Protein AF-0000000082425489 (afdb_homodimer)

Solvent-accessible surface area (backbone atoms only — not comparable to full-atom values): 36656 Å² total; per-residue (Å²): 129,83,80,70,66,15,75,52,39,74,52,53,69,74,60,59,60,49,56,55,53,54,39,58,85,80,29,45,36,15,38,43,90,47,70,40,74,85,44,40,59,73,63,54,44,58,45,41,43,49,44,40,71,75,35,41,77,58,27,38,25,73,45,46,31,36,38,52,66,67,35,30,43,46,49,26,64,72,71,72,52,80,47,47,71,7,30,30,40,25,42,18,41,45,32,44,48,39,45,49,22,52,37,47,30,21,71,83,32,28,34,34,32,46,28,59,23,53,48,54,57,49,34,32,41,58,70,29,26,63,38,78,43,71,25,52,50,53,96,90,38,69,39,59,68,56,45,49,56,48,33,73,78,51,33,52,37,35,46,42,41,49,40,50,19,49,47,51,23,46,63,52,48,60,68,56,52,51,52,51,49,49,51,26,64,75,53,64,28,34,37,37,40,42,44,61,34,51,77,29,39,79,56,91,71,61,80,56,62,41,76,75,50,42,74,45,18,38,30,33,26,45,37,36,73,47,53,31,37,6,48,28,39,12,32,35,40,37,42,51,68,52,24,51,52,44,21,52,53,32,45,49,32,41,35,33,43,40,25,44,43,45,51,35,52,28,52,44,50,73,70,56,45,52,63,61,24,29,52,52,36,28,54,54,35,43,52,18,47,50,36,30,49,53,47,36,60,73,69,66,56,52,61,42,82,57,55,36,46,49,35,36,22,31,48,70,81,42,57,26,69,64,40,45,57,49,15,46,76,72,30,27,42,55,32,48,24,24,63,25,26,92,85,45,44,52,47,30,22,32,31,38,21,36,34,62,40,50,49,66,48,23,34,49,40,46,50,45,42,51,52,29,49,52,60,65,77,96,127,83,79,69,68,16,74,53,40,73,53,52,70,72,59,58,60,48,56,55,53,56,39,60,82,78,29,46,36,15,38,42,90,46,70,41,72,85,42,41,58,72,64,54,47,59,46,41,42,50,43,40,73,74,34,41,77,59,27,38,25,74,46,48,31,36,38,52,66,67,35,29,44,46,49,25,64,71,71,70,51,79,47,48,71,6,31,30,40,24,41,19,41,45,30,45,47,40,47,50,21,53,38,47,29,21,72,82,30,29,34,35,32,45,28,58,23,52,49,56,56,49,35,33,40,59,70,30,28,61,39,78,42,71,26,52,48,54,96,90,38,70,39,60,68,56,45,50,56,48,35,74,78,51,34,51,36,35,46,41,38,49,57,44,19,49,48,53,25,47,62,53,48,59,68,56,52,52,52,51,50,50,50,27,64,74,54,64,29,36,36,36,40,42,48,61,35,48,76,27,39,77,56,90,70,60,79,56,60,40,77,74,49,42,75,44,20,38,33,32,26,42,36,37,71,48,53,30,38,6,48,28,39,12,33,34,39,34,41,50,69,53,24,52,53,44,21,52,52,31,45,48,32,40,36,35,42,40,26,46,45,45,52,36,51,27,51,44,51,72,70,57,44,53,62,60,23,30,52,51,37,29,53,54,37,44,52,19,48,51,38,29,49,53,48,36,60,75,68,66,56,53,60,43,82,57,54,36,46,49,36,37,21,30,48,70,81,42,58,25,70,63,41,45,58,48,14,45,76,72,31,26,42,56,32,48,25,24,62,25,27,91,85,45,43,50,46,31,21,31,30,37,21,36,35,62,39,50,50,67,48,23,33,48,41,46,51,44,42,52,51,29,50,53,63,68,76,103

pLDDT: mean 95.5, std 5.57, range [56.03, 98.94]

Radius of gyration: 26.3 Å; Cα contacts (8 Å, |Δi|>4): 1692; chains: 2; bounding box: 51×86×61 Å

Nearest PDB structures (foldseek):
  2gb3-assembly3_E  TM=8.744E-01  e=1.149E-24  Thermotoga maritima
  8fft-assembly2_C  TM=8.714E-01  e=7.398E-23  Dolichospermum flos-aquae
  3p6k-assembly1_B  TM=8.524E-01  e=1.977E-20  Streptococcus suis 89/1591
  4r5z-assembly2_C  TM=8.030E-01  e=2.192E-17  Mycobacterium tuberculosis H37Rv
  7v5i-assembly1_B  TM=6.746E-01  e=8.037E-15  Vibrio proteolyticus NBRC 13287

InterPro domains:
  IPR004839 Aminotransferase, class I/classII, large domain [PF00155] (40-366)
  IPR015421 Pyridoxal phosphate-dependent transferase, major domain [G3DSA:3.40.640.10] (61-273)
  IPR015422 Pyridoxal phosphate-dependent transferase, small domain [G3DSA:3.90.1150.10] (24-373)
  IPR015424 Pyridoxal phosphate-dependent transferase [SSF53383] (21-375)
  IPR050859 Class-I pyridoxal-phosphate-dependent aminotransferase-like [PTHR42790] (25-375)

Sequence (756 aa):
MRVKLSERYAHFDTKVPDILSWARGGVINMAGGIPDPSTILPEIVDIAMEVVKQRGASAFQYGDSQGLPELREEIVRLKGFGDPSGVVVTVGSQEGLDLIGKTFLGSHDAVAVEDPTYFVALPAFKTYASRVVPIPLTEEGLDLDGLEAAARVGLRLLYLMPSLQNPTGRVMSLEERKAVLELAERYDFQVVEDDPYSPLAVSELPPSMARLGGDRVIHLSTFSKTIAPGLRIGFIITTNEAASALANVKSATTISTPPITQLIAAEFLRRGLMVKSVERARRLYWEKLAAASEALKASGVSFQEPVGGFFIWLNAGVDTEELLRAALRLGVAFMPGRFFSVSGGFTTWLRMSVSQTTVGEARRGVKLLIEAIESIKKMRVKLSERYAHFDTKVPDILSWARGGVINMAGGIPDPSTILPEIVDIAMEVVKQRGASAFQYGDSQGLPELREEIVRLKGFGDPSGVVVTVGSQEGLDLIGKTFLGSHDAVAVEDPTYFVALPAFKTYASRVVPIPLTEEGLDLDGLEAAARVGLRLLYLMPSLQNPTGRVMSLEERKAVLELAERYDFQVVEDDPYSPLAVSELPPSMARLGGDRVIHLSTFSKTIAPGLRIGFIITTNEAASALANVKSATTISTPPITQLIAAEFLRRGLMVKSVERARRLYWEKLAAASEALKASGVSFQEPVGGFFIWLNAGVDTEELLRAALRLGVAFMPGRFFSVSGGFTTWLRMSVSQTTVGEARRGVKLLIEAIESIKK

Foldseek 3Di:
DDDDDDPLCVQPDPVLVVLQVLLPDQFPEFADQAFAPVLADPCLVVLLVCCCVPPVVPLQDFDALQADLLLLVLVCVVLVDFDSLQKRKDLALLVVLLLCLVQFAAAAAEEEEEVLADLSSRSSNVNHYVYYHYFYQDPVGTNLVSVLVVLVVPHAEYEDAQALTPPAGDHHDPVRLVSVLVSCVVSVHAYEHEYAWNLLFQDDHPRDSCVVNPQRYWYKYACCHQHNVVLSIIMIGHDSVSSVSSSVSSCVPVNHRRNSSSSSSSVCSVVVCRVVSSVSSNVQQVLLLVLLVVLCVVLVWAWRRHRGRWKIKTFLVDFVVQLQVLLVVLRYGWAASLSSGSRRPNRRMTMTTRSHPHSVSSNVSSVSSSVSSVVVVD/DDDDDDPLCVQPDPVLVVLQVLLPDQFAEFADQAFAPVLADPCLVVLLVCCCVPPVVPLQDFDALQADLLLLVLVCVVLVDFDSLQKRKDLALLVVLLLCLVQFAAAAAEEEEEVLADLSSRSSNVNHHNYYHYFYQDPVGTNLVSVLVVLVVPHAEYEDAQQQTPPAGDHHDPVRLVSVLVSCVVSVHAYEHEYAWNLLFQDDHPRDSCVVNPQRYWYKYACCHQHNVVLSIIMIGHDSVSSVSSSVSSCVPVNHRRNSSSSSSSVCSVVVCRVVSSVSSNVQQVLLLVLLVVLCVVLVWAWRRHRTRWKIKTFLVDFVVQLQVLLVVLRYHWAASLSSGSRRPNRRMTMTTRSHPHSVSSNVSSVSSSVSSVVVVD

Secondary structure (DSSP, 8-state):
------GGGGGS-SHHHHHHHHT-SS-EE-S--PPPGGGS-THHHHHHHHHHHH-HHHHTS---TT--HHHHHHHHHHHT-S-GGGEEEEEHHHHHHHHHHHHH--TT-EEEEEES--TTHHHHHHTT-SEEEEEEEETTEE-HHHHHHHHHH--SEEEE--BS-TTT--B--HHHHHHHHHHHHHHT-EEEEE-SSGGGBSS--PPPHHHHHGGGEEEEEESTTTT-GGG-EEEEE--HHHHHHHHHHHHTTTS---HHHHHHHHHHHHTTHHHHHHHHHHHHHHHHHHHHHHHHHHHT-EEPPPSBSSEEEEE-SS-HHHHHHHHHHHTEE-EEGGGGSSSS--TTEEEEE-TTS-HHHHHHHHHHHHHHHHHHH-/------GGGGGS-SHHHHHHHHT-SS-EE-S--PPPGGGS-THHHHHHHHHHHHHHHHHTS---TT--HHHHHHHHHHHT-S-GGGEEEEEHHHHHHHHHHHHH--TT-EEEEEES--TTHHHHHHTT-SEEEEEEEETTEE-HHHHHHHHHH--SEEEE-TBS-TTT--B--HHHHHHHHHHHHHHT-EEEEE-SSGGGBSSPPPPPHHHHHGGGEEEEEESTTTT-GGG-EEEEE--HHHHHHHHHHHHTTTS---HHHHHHHHHHHHTTHHHHHHHHHHHHHHHHHHHHHHHHHHHT-EEPPP-BSSEEEEE-SS-HHHHHHHHHHHTEE-EEGGGGSSSS--TTEEEEE-TTS-HHHHHHHHHHHHHHHHHHH-

Structure (mmCIF, N/CA/C/O backbone):
data_AF-0000000082425489-model_v1
#
loop_
_entity.id
_entity.type
_entity.pdbx_description
1 polymer Aminotransferase
#
loop_
_atom_site.group_PDB
_atom_site.id
_atom_site.type_symbol
_atom_site.label_atom_id
_atom_site.label_alt_id
_atom_site.label_comp_id
_atom_site.label_asym_id
_atom_site.label_entity_id
_atom_site.label_seq_id
_atom_site.pdbx_PDB_ins_code
_atom_site.Cartn_x
_atom_site.Cartn_y
_atom_site.Cartn_z
_atom_site.occupancy
_atom_site.B_iso_or_equiv
_atom_site.auth_seq_id
_atom_site.auth_comp_id
_atom_site.auth_asym_id
_atom_site.auth_atom_id
_atom_site.pdbx_PDB_model_num
ATOM 1 N N . MET A 1 1 ? 20.203 1.957 -20.297 1 72.69 1 MET A N 1
ATOM 2 C CA . MET A 1 1 ? 18.906 2.418 -20.781 1 72.69 1 MET A CA 1
ATOM 3 C C . MET A 1 1 ? 18.328 3.488 -19.859 1 72.69 1 MET A C 1
ATOM 5 O O . MET A 1 1 ? 18.453 3.393 -18.641 1 72.69 1 MET A O 1
ATOM 9 N N . ARG A 1 2 ? 17.906 4.574 -20.531 1 80.19 2 ARG A N 1
ATOM 10 C CA . ARG A 1 2 ? 17.266 5.633 -19.766 1 80.19 2 ARG A CA 1
ATOM 11 C C . ARG A 1 2 ? 15.875 5.203 -19.297 1 80.19 2 ARG A C 1
ATOM 13 O O . ARG A 1 2 ? 15.133 4.562 -20.047 1 80.19 2 ARG A O 1
ATOM 20 N N . VAL A 1 3 ? 15.578 5.453 -18.062 1 88.38 3 VAL A N 1
ATOM 21 C CA . VAL A 1 3 ? 14.289 5.09 -17.484 1 88.38 3 VAL A CA 1
ATOM 22 C C . VAL A 1 3 ? 13.188 5.93 -18.125 1 88.38 3 VAL A C 1
ATOM 24 O O . VAL A 1 3 ? 13.305 7.152 -18.234 1 88.38 3 VAL A O 1
ATOM 27 N N . LYS A 1 4 ? 12.25 5.297 -18.703 1 90.94 4 LYS A N 1
ATOM 28 C CA . LYS A 1 4 ? 11.078 5.984 -19.25 1 90.94 4 LYS A CA 1
ATOM 29 C C . LYS A 1 4 ? 9.938 6.012 -18.234 1 90.94 4 LYS A C 1
ATOM 31 O O . LYS A 1 4 ? 9.281 5 -18.016 1 90.94 4 LYS A O 1
ATOM 36 N N . LEU A 1 5 ? 9.703 7.164 -17.625 1 95.31 5 LEU A N 1
ATOM 37 C CA . LEU A 1 5 ? 8.648 7.332 -16.625 1 95.31 5 LEU A CA 1
ATOM 38 C C . LEU A 1 5 ? 7.324 7.707 -17.297 1 95.31 5 LEU A C 1
ATOM 40 O O . LEU A 1 5 ? 7.316 8.258 -18.406 1 95.31 5 LEU A O 1
ATOM 44 N N . SER A 1 6 ? 6.234 7.395 -16.703 1 94 6 SER A N 1
ATOM 45 C CA . SER A 1 6 ? 4.914 7.73 -17.234 1 94 6 SER A CA 1
ATOM 46 C C . SER A 1 6 ? 4.637 9.227 -17.125 1 94 6 SER A C 1
ATOM 48 O O . SER A 1 6 ? 5.297 9.93 -16.359 1 94 6 SER A O 1
ATOM 50 N N . GLU A 1 7 ? 3.627 9.711 -17.875 1 91.81 7 GLU A N 1
ATOM 51 C CA . GLU A 1 7 ? 3.186 11.102 -17.766 1 91.81 7 GLU A CA 1
ATOM 52 C C . GLU A 1 7 ? 2.617 11.383 -16.375 1 91.81 7 GLU A C 1
ATOM 54 O O . GLU A 1 7 ? 2.691 12.508 -15.883 1 91.81 7 GLU A O 1
ATOM 59 N N . ARG A 1 8 ? 2.123 10.352 -15.664 1 92.31 8 ARG A N 1
ATOM 60 C CA . ARG A 1 8 ? 1.549 10.492 -14.328 1 92.31 8 ARG A CA 1
ATOM 61 C C . ARG A 1 8 ? 2.623 10.836 -13.297 1 92.31 8 ARG A C 1
ATOM 63 O O . ARG A 1 8 ? 2.326 11.406 -12.25 1 92.31 8 ARG A O 1
ATOM 70 N N . TYR A 1 9 ? 3.879 10.438 -13.633 1 93.81 9 TYR A N 1
ATOM 71 C CA . TYR A 1 9 ? 4.969 10.672 -12.688 1 93.81 9 TYR A CA 1
ATOM 72 C C . TYR A 1 9 ? 5.129 12.164 -12.406 1 93.81 9 TYR A C 1
ATOM 74 O O . TYR A 1 9 ? 5.598 12.547 -11.328 1 93.81 9 TYR A O 1
ATOM 82 N N . ALA A 1 10 ? 4.656 13 -13.328 1 91.19 10 ALA A N 1
ATOM 83 C CA . ALA A 1 10 ? 4.762 14.453 -13.164 1 91.19 10 ALA A CA 1
ATOM 84 C C . ALA A 1 10 ? 3.928 14.93 -11.984 1 91.19 10 ALA A C 1
ATOM 86 O O . ALA A 1 10 ? 4.145 16.031 -11.477 1 91.19 10 ALA A O 1
ATOM 87 N N . HIS A 1 11 ? 2.928 14.109 -11.555 1 91.06 11 HIS A N 1
ATOM 88 C CA . HIS A 1 11 ? 2.1 14.477 -10.406 1 91.06 11 HIS A CA 1
ATOM 89 C C . HIS A 1 11 ? 2.859 14.289 -9.102 1 91.06 11 HIS A C 1
ATOM 91 O O . HIS A 1 11 ? 2.418 14.758 -8.047 1 91.06 11 HIS A O 1
ATOM 97 N N . PHE A 1 12 ? 3.938 13.547 -9.109 1 91.81 12 PHE A N 1
ATOM 98 C CA . PHE A 1 12 ? 4.727 13.25 -7.918 1 91.81 12 PHE A CA 1
ATOM 99 C C . PHE A 1 12 ? 5.934 14.172 -7.824 1 91.81 12 PHE A C 1
ATOM 101 O O . PHE A 1 12 ? 6.867 14.062 -8.617 1 91.81 12 PHE A O 1
ATOM 108 N N . ASP A 1 13 ? 5.934 14.984 -6.797 1 87.94 13 ASP A N 1
ATOM 109 C CA . ASP A 1 13 ? 6.992 15.977 -6.629 1 87.94 13 ASP A CA 1
ATOM 110 C C . ASP A 1 13 ? 8.297 15.312 -6.191 1 87.94 13 ASP A C 1
ATOM 112 O O . ASP A 1 13 ? 8.297 14.461 -5.297 1 87.94 13 ASP A O 1
ATOM 116 N N . THR A 1 14 ? 9.352 15.734 -6.781 1 85.31 14 THR A N 1
ATOM 117 C CA . THR A 1 14 ? 10.648 15.156 -6.449 1 85.31 14 THR A CA 1
ATOM 118 C C . THR A 1 14 ? 11.375 16.016 -5.422 1 85.31 14 THR A C 1
ATOM 120 O O . THR A 1 14 ? 12.312 15.562 -4.77 1 85.31 14 THR A O 1
ATOM 123 N N . LYS A 1 15 ? 10.953 17.234 -5.203 1 84.44 15 LYS A N 1
ATOM 124 C CA . LYS A 1 15 ? 11.625 18.172 -4.309 1 84.44 15 LYS A CA 1
ATOM 125 C C . LYS A 1 15 ? 11.172 17.984 -2.863 1 84.44 15 LYS A C 1
ATOM 127 O O . LYS A 1 15 ? 11.961 18.156 -1.931 1 84.44 15 LYS A O 1
ATOM 132 N N . VAL A 1 16 ? 9.938 17.531 -2.678 1 81.12 16 VAL A N 1
ATOM 133 C CA . VAL A 1 16 ? 9.359 17.406 -1.345 1 81.12 16 VAL A CA 1
ATOM 134 C C . VAL A 1 16 ? 10.141 16.359 -0.543 1 81.12 16 VAL A C 1
ATOM 136 O O . VAL A 1 16 ? 10.625 16.641 0.554 1 81.12 16 VAL A O 1
ATOM 139 N N . PRO A 1 17 ? 10.367 15.203 -1.153 1 75.94 17 PRO A N 1
ATOM 140 C CA . PRO A 1 17 ? 11.156 14.227 -0.397 1 75.94 17 PRO A CA 1
ATOM 141 C C . PRO A 1 17 ? 12.57 14.727 -0.102 1 75.94 17 PRO A C 1
ATOM 143 O O . PRO A 1 17 ? 13.133 14.414 0.951 1 75.94 17 PRO A O 1
ATOM 146 N N . ASP A 1 18 ? 13.086 15.492 -0.954 1 79.25 18 ASP A N 1
ATOM 147 C CA . ASP A 1 18 ? 14.414 16.047 -0.747 1 79.25 18 ASP A CA 1
ATOM 148 C C . ASP A 1 18 ? 14.43 17 0.45 1 79.25 18 ASP A C 1
ATOM 150 O O . ASP A 1 18 ? 15.312 16.906 1.31 1 79.25 18 ASP A O 1
ATOM 154 N N . ILE A 1 19 ? 13.461 17.797 0.494 1 79.38 19 ILE A N 1
ATOM 155 C CA . ILE A 1 19 ? 13.359 18.766 1.582 1 79.38 19 ILE A CA 1
ATOM 156 C C . ILE A 1 19 ? 13.188 18.031 2.91 1 79.38 19 ILE A C 1
ATOM 158 O O . ILE A 1 19 ? 13.828 18.375 3.904 1 79.38 19 ILE A O 1
ATOM 162 N N . LEU A 1 20 ? 12.484 16.969 2.82 1 76.81 20 LEU A N 1
ATOM 163 C CA . LEU A 1 20 ? 12.195 16.203 4.027 1 76.81 20 LEU A CA 1
ATOM 164 C C . LEU A 1 20 ? 13.422 15.422 4.488 1 76.81 20 LEU A C 1
ATOM 166 O O . LEU A 1 20 ? 13.57 15.148 5.68 1 76.81 20 LEU A O 1
ATOM 170 N N . SER A 1 21 ? 14.344 15.133 3.52 1 69.62 21 SER A N 1
ATOM 171 C CA . SER A 1 21 ? 15.555 14.375 3.832 1 69.62 21 SER A CA 1
ATOM 172 C C . SER A 1 21 ? 16.672 15.289 4.32 1 69.62 21 SER A C 1
ATOM 174 O O . SER A 1 21 ? 17.562 14.859 5.051 1 69.62 21 SER A O 1
ATOM 176 N N . TRP A 1 22 ? 16.828 16.469 3.818 1 59.44 22 TRP A N 1
ATOM 177 C CA . TRP A 1 22 ? 17.859 17.438 4.195 1 59.44 22 TRP A CA 1
ATOM 178 C C . TRP A 1 22 ? 17.828 17.719 5.691 1 59.44 22 TRP A C 1
ATOM 180 O O . TRP A 1 22 ? 18.844 18.094 6.289 1 59.44 22 TRP A O 1
ATOM 190 N N . ALA A 1 23 ? 16.672 17.562 6.16 1 59.59 23 ALA A N 1
ATOM 191 C CA . ALA A 1 23 ? 16.531 17.906 7.57 1 59.59 23 ALA A CA 1
ATOM 192 C C . ALA A 1 23 ? 17.328 16.953 8.453 1 59.59 23 ALA A C 1
ATOM 194 O O . ALA A 1 23 ? 17.25 17 9.68 1 59.59 23 ALA A O 1
ATOM 195 N N . ARG A 1 24 ? 18.375 16.281 7.574 1 56.22 24 ARG A N 1
ATOM 196 C CA . ARG A 1 24 ? 19.328 15.398 8.234 1 56.22 24 ARG A CA 1
ATOM 197 C C . ARG A 1 24 ? 20.719 16.031 8.289 1 56.22 24 ARG A C 1
ATOM 199 O O . ARG A 1 24 ? 21.047 16.891 7.461 1 56.22 24 ARG A O 1
ATOM 206 N N . GLY A 1 25 ? 21.328 16.344 9.5 1 62.31 25 GLY A N 1
ATOM 207 C CA . GLY A 1 25 ? 22.719 16.781 9.555 1 62.31 25 GLY A CA 1
ATOM 208 C C . GLY A 1 25 ? 22.906 18.109 10.273 1 62.31 25 GLY A C 1
ATOM 209 O O . GLY A 1 25 ? 23.703 18.953 9.844 1 62.31 25 GLY A O 1
ATOM 210 N N . GLY A 1 26 ? 22.281 18.359 11.148 1 78.62 26 GLY A N 1
ATOM 211 C CA . GLY A 1 26 ? 22.453 19.547 11.961 1 78.62 26 GLY A CA 1
ATOM 212 C C . GLY A 1 26 ? 21.453 20.641 11.641 1 78.62 26 GLY A C 1
ATOM 213 O O . GLY A 1 26 ? 21.469 21.703 12.25 1 78.62 26 GLY A O 1
ATOM 214 N N . VAL A 1 27 ? 20.719 20.5 10.727 1 91.06 27 VAL A N 1
ATOM 215 C CA . VAL A 1 27 ? 19.656 21.422 10.344 1 91.06 27 VAL A CA 1
ATOM 216 C C . VAL A 1 27 ? 18.406 21.156 11.195 1 91.06 27 VAL A C 1
ATOM 218 O O . VAL A 1 27 ? 18.016 20 11.391 1 91.06 2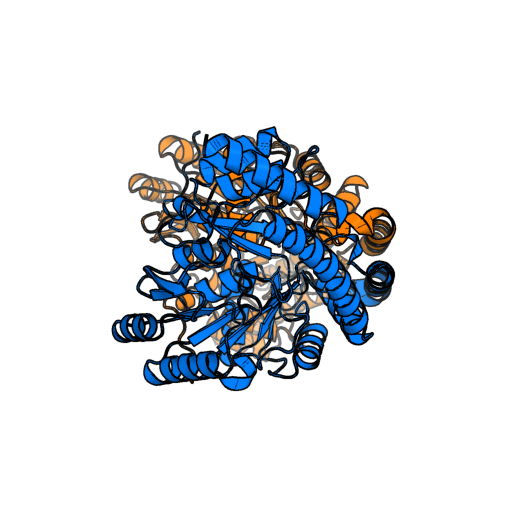7 VAL A O 1
ATOM 221 N N . ILE A 1 28 ? 17.906 22.25 11.797 1 94.94 28 ILE A N 1
ATOM 222 C CA . ILE A 1 28 ? 16.641 22.141 12.5 1 94.94 28 ILE A CA 1
ATOM 223 C C . ILE A 1 28 ? 15.516 21.859 11.492 1 94.94 28 ILE A C 1
ATOM 225 O O . ILE A 1 28 ? 15.172 22.719 10.68 1 94.94 28 ILE A O 1
ATOM 229 N N . ASN A 1 29 ? 15.031 20.641 11.555 1 93.44 29 ASN A N 1
ATOM 230 C CA . ASN A 1 29 ? 14.008 20.219 10.602 1 93.44 29 ASN A CA 1
ATOM 231 C C . ASN A 1 29 ? 12.617 20.688 11.031 1 93.44 29 ASN A C 1
ATOM 233 O O . ASN A 1 29 ? 11.977 20.062 11.875 1 93.44 29 ASN A O 1
ATOM 237 N N . MET A 1 30 ? 12.164 21.703 10.398 1 96.31 30 MET A N 1
ATOM 238 C CA . MET A 1 30 ? 10.805 22.172 10.633 1 96.31 30 MET A CA 1
ATOM 239 C C . MET A 1 30 ? 9.945 22.016 9.383 1 96.31 30 MET A C 1
ATOM 241 O O . MET A 1 30 ? 8.992 22.766 9.172 1 96.31 30 MET A O 1
ATOM 245 N N . ALA A 1 31 ? 10.43 21.094 8.5 1 93.69 31 ALA A N 1
ATOM 246 C CA . ALA A 1 31 ? 9.703 20.844 7.262 1 93.69 31 ALA A CA 1
ATOM 247 C C . ALA A 1 31 ? 8.75 19.656 7.418 1 93.69 31 ALA A C 1
ATOM 249 O O . ALA A 1 31 ? 7.609 19.703 6.953 1 93.69 31 ALA A O 1
ATOM 250 N N . GLY A 1 32 ? 9.18 18.609 8.047 1 91 32 GLY A N 1
ATOM 251 C CA . GLY A 1 32 ? 8.445 17.359 8.055 1 91 32 GLY A CA 1
ATOM 252 C C . GLY A 1 32 ? 7.43 17.266 9.18 1 91 32 GLY A C 1
ATOM 253 O O . GLY A 1 32 ? 7.617 17.859 10.242 1 91 32 GLY A O 1
ATOM 254 N N . GLY A 1 33 ? 6.316 16.625 8.953 1 92.5 33 GLY A N 1
ATOM 255 C CA . GLY A 1 33 ? 5.332 16.266 9.969 1 92.5 33 GLY A CA 1
ATOM 256 C C . GLY A 1 33 ? 5.547 14.883 10.547 1 92.5 33 GLY A C 1
ATOM 257 O O . GLY A 1 33 ? 4.648 14.039 10.508 1 92.5 33 GLY A O 1
ATOM 258 N N . ILE A 1 34 ? 6.684 14.648 11.125 1 92.75 34 ILE A N 1
ATOM 259 C CA . ILE A 1 34 ? 7.09 13.352 11.664 1 92.75 34 ILE A CA 1
ATOM 260 C C . ILE A 1 34 ? 6.949 13.359 13.18 1 92.75 34 ILE A C 1
ATOM 262 O O . ILE A 1 34 ? 7.523 14.211 13.859 1 92.75 34 ILE A O 1
ATOM 266 N N . PRO A 1 35 ? 6.258 12.445 13.719 1 95.69 35 PRO A N 1
ATOM 267 C CA . PRO A 1 35 ? 6.066 12.406 15.172 1 95.69 35 PRO A CA 1
ATOM 268 C C . PRO A 1 35 ? 7.383 12.32 15.938 1 95.69 35 PRO A C 1
ATOM 270 O O . PRO A 1 35 ? 8.312 11.648 15.492 1 95.69 35 PRO A O 1
ATOM 273 N N . ASP A 1 36 ? 7.441 13.016 17.047 1 95.88 36 ASP A N 1
ATOM 274 C CA . ASP A 1 36 ? 8.562 12.914 17.969 1 95.88 36 ASP A CA 1
ATOM 275 C C . ASP A 1 36 ? 8.672 11.508 18.562 1 95.88 36 ASP A C 1
ATOM 277 O O . ASP A 1 36 ? 7.711 10.992 19.125 1 95.88 36 ASP A O 1
ATOM 281 N N . PRO A 1 37 ? 9.82 10.891 18.438 1 94.06 37 PRO A N 1
ATOM 282 C CA . PRO A 1 37 ? 9.969 9.523 18.953 1 94.06 37 PRO A CA 1
ATOM 283 C C . PRO A 1 37 ? 9.625 9.406 20.438 1 94.06 37 PRO A C 1
ATOM 285 O O . PRO A 1 37 ? 9.188 8.344 20.891 1 94.06 37 PRO A O 1
ATOM 288 N N . SER A 1 38 ? 9.789 10.477 21.156 1 95 38 SER A N 1
ATOM 289 C CA . SER A 1 38 ? 9.57 10.438 22.609 1 95 38 SER A CA 1
ATOM 290 C C . SER A 1 38 ? 8.094 10.289 22.938 1 95 38 SER A C 1
ATOM 292 O O . SER A 1 38 ? 7.73 9.992 24.078 1 95 38 SER A O 1
ATOM 294 N N . THR A 1 39 ? 7.199 10.484 21.938 1 95.88 39 THR A N 1
ATOM 295 C CA . THR A 1 39 ? 5.766 10.352 22.188 1 95.88 39 THR A CA 1
ATOM 296 C C . THR A 1 39 ? 5.34 8.891 22.125 1 95.88 39 THR A C 1
ATOM 298 O O . THR A 1 39 ? 4.234 8.539 22.562 1 95.88 39 THR A O 1
ATOM 301 N N . ILE A 1 40 ? 6.16 8.016 21.594 1 96.62 40 ILE A N 1
ATOM 302 C CA . ILE A 1 40 ? 5.84 6.598 21.531 1 96.62 40 ILE A CA 1
ATOM 303 C C . ILE A 1 40 ? 5.965 5.977 22.922 1 96.62 40 ILE A C 1
ATOM 305 O O . ILE A 1 40 ? 7.051 5.977 23.516 1 96.62 40 ILE A O 1
ATOM 309 N N . LEU A 1 41 ? 4.91 5.457 23.422 1 97.31 41 LEU A N 1
ATOM 310 C CA . LEU A 1 41 ? 4.922 4.875 24.766 1 97.31 41 LEU A CA 1
ATOM 311 C C . LEU A 1 41 ? 5.797 3.627 24.812 1 97.31 41 LEU A C 1
ATOM 313 O O . LEU A 1 41 ? 5.68 2.756 23.938 1 97.31 41 LEU A O 1
ATOM 317 N N . PRO A 1 42 ? 6.656 3.523 25.797 1 95.75 42 PRO A N 1
ATOM 318 C CA . PRO A 1 42 ? 7.527 2.35 25.906 1 95.75 42 PRO A CA 1
ATOM 319 C C . PRO A 1 42 ? 6.742 1.046 26.047 1 95.75 42 PRO A C 1
ATOM 321 O O . PRO A 1 42 ? 7.242 -0.021 25.672 1 95.75 42 PRO A O 1
ATOM 324 N N . GLU A 1 43 ? 5.492 1.078 26.484 1 97.19 43 GLU A N 1
ATOM 325 C CA . GLU A 1 43 ? 4.621 -0.081 26.641 1 97.19 43 GLU A CA 1
ATOM 326 C C . GLU A 1 43 ? 4.434 -0.826 25.328 1 97.19 43 GLU A C 1
ATOM 328 O O . GLU A 1 43 ? 4.109 -2.014 25.328 1 97.19 43 GLU A O 1
ATOM 333 N N . ILE A 1 44 ? 4.672 -0.13 24.234 1 97.62 44 ILE A N 1
ATOM 334 C CA . ILE A 1 44 ? 4.441 -0.727 22.922 1 97.62 44 ILE A CA 1
ATOM 335 C C . ILE A 1 44 ? 5.395 -1.901 22.703 1 97.62 44 ILE A C 1
ATOM 337 O O . ILE A 1 44 ? 5.051 -2.877 22.047 1 97.62 44 ILE A O 1
ATOM 341 N N . VAL A 1 45 ? 6.586 -1.823 23.297 1 97.19 45 VAL A N 1
ATOM 342 C CA . VAL A 1 45 ? 7.57 -2.895 23.203 1 97.19 45 VAL A CA 1
ATOM 343 C C . VAL A 1 45 ? 7.043 -4.148 23.891 1 97.19 45 VAL A C 1
ATOM 345 O O . VAL A 1 45 ? 7.082 -5.242 23.328 1 97.19 45 VAL A O 1
ATOM 348 N N . ASP A 1 46 ? 6.508 -3.988 25.094 1 96.94 46 ASP A N 1
ATOM 349 C CA . ASP A 1 46 ? 5.941 -5.105 25.844 1 96.94 46 ASP A CA 1
ATOM 350 C C . ASP A 1 46 ? 4.746 -5.711 25.109 1 96.94 46 ASP A C 1
ATOM 352 O O . ASP A 1 46 ? 4.59 -6.93 25.062 1 96.94 46 ASP A O 1
ATOM 356 N N . ILE A 1 47 ? 3.955 -4.895 24.594 1 97.81 47 ILE A N 1
ATOM 357 C CA . ILE A 1 47 ? 2.779 -5.336 23.844 1 97.81 47 ILE A CA 1
ATOM 358 C C . ILE A 1 47 ? 3.213 -6.152 22.641 1 97.81 47 ILE A C 1
ATOM 360 O O . ILE A 1 47 ? 2.668 -7.23 22.375 1 97.81 47 ILE A O 1
ATOM 364 N N . ALA A 1 48 ? 4.184 -5.629 21.891 1 97.69 48 ALA A N 1
ATOM 365 C CA . ALA A 1 48 ? 4.68 -6.316 20.703 1 97.69 48 ALA A CA 1
ATOM 366 C C . ALA A 1 48 ? 5.242 -7.691 21.047 1 97.69 48 ALA A C 1
ATOM 368 O O . ALA A 1 48 ? 5 -8.672 20.344 1 97.69 48 ALA A O 1
ATOM 369 N N . MET A 1 49 ? 5.977 -7.742 22.141 1 96.56 49 MET A N 1
ATOM 370 C CA . MET A 1 49 ? 6.539 -9.016 22.594 1 96.56 49 MET A CA 1
ATOM 371 C C . MET A 1 49 ? 5.434 -10.008 22.938 1 96.56 49 MET A C 1
ATOM 373 O O . MET A 1 49 ? 5.508 -11.18 22.562 1 96.56 49 MET A O 1
ATOM 377 N N . GLU A 1 50 ? 4.445 -9.57 23.594 1 97.12 50 GLU A N 1
ATOM 378 C CA . GLU A 1 50 ? 3.322 -10.422 23.969 1 97.12 50 GLU A CA 1
ATOM 379 C C . GLU A 1 50 ? 2.564 -10.906 22.734 1 97.12 50 GLU A C 1
ATOM 381 O O . GLU A 1 50 ? 2.203 -12.086 22.641 1 97.12 50 GLU A O 1
ATOM 386 N N . VAL A 1 51 ? 2.346 -10.008 21.812 1 96.69 51 VAL A N 1
ATOM 387 C CA . VAL A 1 51 ? 1.63 -10.328 20.578 1 96.69 51 VAL A CA 1
ATOM 388 C C . VAL A 1 51 ? 2.383 -11.422 19.812 1 96.69 51 VAL A C 1
ATOM 390 O O . VAL A 1 51 ? 1.786 -12.406 19.375 1 96.69 51 VAL A O 1
ATOM 393 N N . VAL A 1 52 ? 3.65 -11.242 19.672 1 95.38 52 VAL A N 1
ATOM 394 C CA . VAL A 1 52 ? 4.477 -12.188 18.922 1 95.38 52 VAL A CA 1
ATOM 395 C C . VAL A 1 52 ? 4.477 -13.547 19.625 1 95.38 52 VAL A C 1
ATOM 397 O O . VAL A 1 52 ? 4.355 -14.586 18.969 1 95.38 52 VAL A O 1
ATOM 400 N N . LYS A 1 53 ? 4.582 -13.539 20.906 1 94.56 53 LYS A N 1
ATOM 401 C CA . LYS A 1 53 ? 4.656 -14.766 21.688 1 94.56 53 LYS A CA 1
ATOM 402 C C . LYS A 1 53 ? 3.326 -15.516 21.656 1 94.56 53 LYS A C 1
ATOM 404 O O . LYS A 1 53 ? 3.299 -16.75 21.516 1 94.56 53 LYS A O 1
ATOM 409 N N . GLN A 1 54 ? 2.26 -14.82 21.719 1 94.5 54 GLN A N 1
ATOM 410 C CA . GLN A 1 54 ? 0.957 -15.453 21.922 1 94.5 54 GLN A CA 1
ATOM 411 C C . GLN A 1 54 ? 0.252 -15.688 20.594 1 94.5 54 GLN A C 1
ATOM 413 O O . GLN A 1 54 ? -0.581 -16.594 20.469 1 94.5 54 GLN A O 1
ATOM 418 N N . ARG A 1 55 ? 0.611 -14.93 19.609 1 91.94 55 ARG A N 1
ATOM 419 C CA . ARG A 1 55 ? -0.179 -14.938 18.375 1 91.94 55 ARG A CA 1
ATOM 420 C C . ARG A 1 55 ? 0.711 -15.117 17.156 1 91.94 55 ARG A C 1
ATOM 422 O O . ARG A 1 55 ? 0.408 -14.602 16.078 1 91.94 55 ARG A O 1
ATOM 429 N N . GLY A 1 56 ? 1.803 -15.758 17.344 1 85.19 56 GLY A N 1
ATOM 430 C CA . GLY A 1 56 ? 2.748 -15.93 16.25 1 85.19 56 GLY A CA 1
ATOM 431 C C . GLY A 1 56 ? 2.121 -16.531 15.008 1 85.19 56 GLY A C 1
ATOM 432 O O . GLY A 1 56 ? 2.416 -16.109 13.891 1 85.19 56 GLY A O 1
ATOM 433 N N . ALA A 1 57 ? 1.247 -17.531 15.117 1 83.06 57 ALA A N 1
ATOM 434 C CA . ALA A 1 57 ? 0.59 -18.203 13.992 1 83.06 57 ALA A CA 1
ATOM 435 C C . ALA A 1 57 ? -0.23 -17.219 13.172 1 83.06 57 ALA A C 1
ATOM 437 O O . ALA A 1 57 ? -0.144 -17.219 11.938 1 83.06 57 ALA A O 1
ATOM 438 N N . SER A 1 58 ? -0.92 -16.281 13.82 1 87.56 58 SER A N 1
ATOM 439 C CA . SER A 1 58 ? -1.771 -15.297 13.164 1 87.56 58 SER A CA 1
ATOM 440 C C . SER A 1 58 ? -0.964 -14.078 12.711 1 87.56 58 SER A C 1
ATOM 442 O O . SER A 1 58 ? -1.245 -13.492 11.664 1 87.56 58 SER A O 1
ATOM 444 N N . ALA A 1 59 ? 0.051 -13.766 13.461 1 94.31 59 ALA A N 1
ATOM 445 C CA . ALA A 1 59 ? 0.843 -12.57 13.203 1 94.31 59 ALA A CA 1
ATOM 446 C C . ALA A 1 59 ? 1.647 -12.711 11.914 1 94.31 59 ALA A C 1
ATOM 448 O O . ALA A 1 59 ? 1.921 -11.719 11.234 1 94.31 59 ALA A O 1
ATOM 449 N N . PHE A 1 60 ? 1.988 -13.93 11.602 1 95.75 60 PHE A N 1
ATOM 450 C CA . PHE A 1 60 ? 2.922 -14.109 10.492 1 95.75 60 PHE A CA 1
ATOM 451 C C . PHE A 1 60 ? 2.246 -14.812 9.328 1 95.75 60 PHE A C 1
ATOM 453 O O . PHE A 1 60 ? 2.92 -15.289 8.406 1 95.75 60 PHE A O 1
ATOM 460 N N . GLN A 1 61 ? 0.937 -14.93 9.312 1 92.81 61 GLN A N 1
ATOM 461 C CA . GLN A 1 61 ? 0.127 -15.391 8.188 1 92.81 61 GLN A CA 1
ATOM 462 C C . GLN A 1 61 ? -0.678 -14.242 7.582 1 92.81 61 GLN A C 1
ATOM 464 O O . GLN A 1 61 ? -0.857 -13.203 8.219 1 92.81 61 GLN A O 1
ATOM 469 N N . TYR A 1 62 ? -1.203 -14.484 6.355 1 89.5 62 TYR A N 1
ATOM 470 C CA . TYR A 1 62 ? -2.012 -13.461 5.707 1 89.5 62 TYR A CA 1
ATOM 471 C C . TYR A 1 62 ? -3.18 -13.039 6.594 1 89.5 62 TYR A C 1
ATOM 473 O O . TYR A 1 62 ? -3.797 -13.883 7.254 1 89.5 62 TYR A O 1
ATOM 481 N N . GLY A 1 63 ? -3.447 -11.766 6.625 1 89.12 63 GLY A N 1
ATOM 482 C CA . GLY A 1 63 ? -4.668 -11.258 7.234 1 89.12 63 GLY A CA 1
ATOM 483 C C . GLY A 1 63 ? -5.746 -10.93 6.219 1 89.12 63 GLY A C 1
ATOM 484 O O . GLY A 1 63 ? -5.508 -10.992 5.012 1 89.12 63 GLY A O 1
ATOM 485 N N . ASP A 1 64 ? -6.871 -10.594 6.777 1 92.31 64 ASP A N 1
ATOM 486 C CA . ASP A 1 64 ? -7.984 -10.148 5.953 1 92.31 64 ASP A CA 1
ATOM 487 C C . ASP A 1 64 ? -7.688 -8.789 5.312 1 92.31 64 ASP A C 1
ATOM 489 O O . ASP A 1 64 ? -7.113 -7.91 5.957 1 92.31 64 ASP A O 1
ATOM 493 N N . SER A 1 65 ? -8.102 -8.664 4.043 1 95.75 65 SER A N 1
ATOM 494 C CA . SER A 1 65 ? -7.859 -7.418 3.32 1 95.75 65 SER A CA 1
ATOM 495 C C . SER A 1 65 ? -8.531 -6.234 4.008 1 95.75 65 SER A C 1
ATOM 497 O O . SER A 1 65 ? -8.023 -5.113 3.975 1 95.75 65 SER A O 1
ATOM 499 N N . GLN A 1 66 ? -9.672 -6.496 4.625 1 97.75 66 GLN A N 1
ATOM 500 C CA . GLN A 1 66 ? -10.398 -5.418 5.289 1 97.75 66 GLN A CA 1
ATOM 501 C C . GLN A 1 66 ? -9.719 -5.027 6.602 1 97.75 66 GLN A C 1
ATOM 503 O O . GLN A 1 66 ? -9.922 -3.92 7.102 1 97.75 66 GLN A O 1
ATOM 508 N N . GLY A 1 67 ? -8.953 -5.887 7.133 1 98.12 67 GLY A N 1
ATOM 509 C CA . GLY A 1 67 ? -8.328 -5.711 8.438 1 98.12 67 GLY A CA 1
ATOM 510 C C . GLY A 1 67 ? -8.797 -6.727 9.461 1 98.12 67 GLY A C 1
ATOM 511 O O . GLY A 1 67 ? -9.844 -7.352 9.289 1 98.12 67 GLY A O 1
ATOM 512 N N . LEU A 1 68 ? -8.039 -6.93 10.477 1 97.94 68 LEU A N 1
ATOM 513 C CA . LEU A 1 68 ? -8.375 -7.883 11.523 1 97.94 68 LEU A CA 1
ATOM 514 C C . LEU A 1 68 ? -9.602 -7.422 12.305 1 97.94 68 LEU A C 1
ATOM 516 O O . LEU A 1 68 ? -9.734 -6.238 12.625 1 97.94 68 LEU A O 1
ATOM 520 N N . PRO A 1 69 ? -10.516 -8.352 12.555 1 97.5 69 PRO A N 1
ATOM 521 C CA . PRO A 1 69 ? -11.734 -7.977 13.266 1 97.5 69 PRO A CA 1
ATOM 522 C C . PRO A 1 69 ? -11.461 -7.305 14.609 1 97.5 69 PRO A C 1
ATOM 524 O O . PRO A 1 69 ? -12.141 -6.348 14.977 1 97.5 69 PRO A O 1
ATOM 527 N N . GLU A 1 70 ? -10.469 -7.773 15.289 1 96.88 70 GLU A N 1
ATOM 528 C CA . GLU A 1 70 ? -10.148 -7.223 16.609 1 96.88 70 GLU A CA 1
ATOM 529 C C . GLU A 1 70 ? -9.773 -5.75 16.516 1 96.88 70 GLU A C 1
ATOM 531 O O . GLU A 1 70 ? -10.172 -4.945 17.344 1 96.88 70 GLU A O 1
ATOM 536 N N . LEU A 1 71 ? -9.008 -5.387 15.492 1 98.69 71 LEU A N 1
ATOM 537 C CA . LEU A 1 71 ? -8.609 -3.99 15.336 1 98.69 71 LEU A CA 1
ATOM 538 C C . LEU A 1 71 ? -9.789 -3.145 14.867 1 98.69 71 LEU A C 1
ATOM 540 O O . LEU A 1 71 ? -9.977 -2.02 15.336 1 98.69 71 LEU A O 1
ATOM 544 N N . ARG A 1 72 ? -10.594 -3.621 13.93 1 98.88 72 ARG A N 1
ATOM 545 C CA . ARG A 1 72 ? -11.758 -2.885 13.438 1 98.88 72 ARG A CA 1
ATOM 546 C C . ARG A 1 72 ? -12.719 -2.566 14.578 1 98.88 72 ARG A C 1
ATOM 548 O O . ARG A 1 72 ? -13.266 -1.463 14.641 1 98.88 72 ARG A O 1
ATOM 555 N N . GLU A 1 73 ? -12.891 -3.521 15.477 1 98.81 73 GLU A N 1
ATOM 556 C CA . GLU A 1 73 ? -13.75 -3.311 16.641 1 98.81 73 GLU A CA 1
ATOM 557 C C . GLU A 1 73 ? -13.195 -2.223 17.547 1 98.81 73 GLU A C 1
ATOM 559 O O . GLU A 1 73 ? -13.93 -1.349 18.016 1 98.81 73 GLU A O 1
ATOM 564 N N . GLU A 1 74 ? -11.898 -2.285 17.828 1 98.81 74 GLU A N 1
ATOM 565 C CA . GLU A 1 74 ? -11.266 -1.302 18.688 1 98.81 74 GLU A CA 1
ATOM 566 C C . GLU A 1 74 ? -11.32 0.096 18.078 1 98.81 74 GLU A C 1
ATOM 568 O O . GLU A 1 74 ? -11.453 1.089 18.797 1 98.81 74 GLU A O 1
ATOM 573 N N . ILE A 1 75 ? -11.258 0.184 16.75 1 98.81 75 ILE A N 1
ATOM 574 C CA . ILE A 1 75 ? -11.312 1.468 16.062 1 98.81 75 ILE A CA 1
ATOM 575 C C . ILE A 1 75 ? -12.688 2.104 16.25 1 98.81 75 ILE A C 1
ATOM 577 O O . ILE A 1 75 ? -12.789 3.289 16.578 1 98.81 75 ILE A O 1
ATOM 581 N N . VAL A 1 76 ? -13.734 1.342 16.062 1 98.62 76 VAL A N 1
ATOM 582 C CA . VAL A 1 76 ? -15.094 1.85 16.219 1 98.62 76 VAL A CA 1
ATOM 583 C C . VAL A 1 76 ? -15.328 2.271 17.672 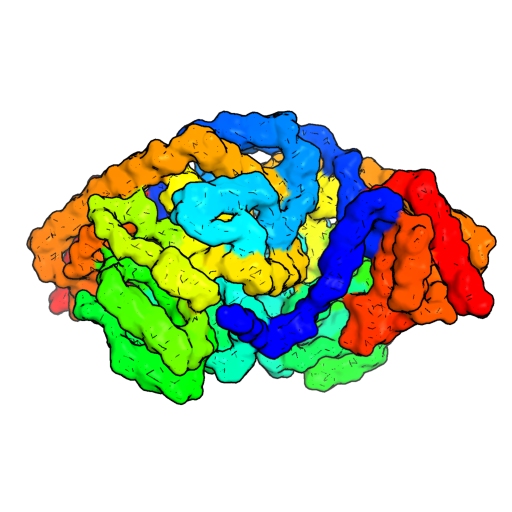1 98.62 76 VAL A C 1
ATOM 585 O O . VAL A 1 76 ? -15.945 3.307 17.922 1 98.62 76 VAL A O 1
ATOM 588 N N . ARG A 1 77 ? -14.836 1.456 18.578 1 98.44 77 ARG A N 1
ATOM 589 C CA . ARG A 1 77 ? -14.953 1.808 19.984 1 98.44 77 ARG A CA 1
ATOM 590 C C . ARG A 1 77 ? -14.242 3.125 20.281 1 98.44 77 ARG A C 1
ATOM 592 O O . ARG A 1 77 ? -14.766 3.967 21.016 1 98.44 77 ARG A O 1
ATOM 599 N N . LEU A 1 78 ? -13.094 3.289 19.797 1 98.12 78 LEU A N 1
ATOM 600 C CA . LEU A 1 78 ? -12.289 4.488 20.016 1 98.12 78 LEU A CA 1
ATOM 601 C C . LEU A 1 78 ? -12.977 5.719 19.438 1 98.12 78 LEU A C 1
ATOM 603 O O . LEU A 1 78 ? -13.047 6.762 20.094 1 98.12 78 LEU A O 1
ATOM 607 N N . LYS A 1 79 ? -13.492 5.602 18.188 1 97.56 79 LYS A N 1
ATOM 608 C CA . LYS A 1 79 ? -14.016 6.75 17.453 1 97.56 79 LYS A CA 1
ATOM 609 C C . LYS A 1 79 ? -15.445 7.074 17.891 1 97.56 79 LYS A C 1
ATOM 611 O O . LYS A 1 79 ? -15.898 8.211 17.75 1 97.56 79 LYS A O 1
ATOM 616 N N . GLY A 1 80 ? -16.156 6.055 18.406 1 96.88 80 GLY A N 1
ATOM 617 C CA . GLY A 1 80 ? -17.5 6.25 18.906 1 96.88 80 GLY A CA 1
ATOM 618 C C . GLY A 1 80 ? -18.562 6.297 17.812 1 96.88 80 GLY A C 1
ATOM 619 O O . GLY A 1 80 ? -19.703 6.695 18.062 1 96.88 80 GLY A O 1
ATOM 620 N N . PHE A 1 81 ? -18.203 6.023 16.578 1 96.75 81 PHE A N 1
ATOM 621 C CA . PHE A 1 81 ? -19.156 5.941 15.469 1 96.75 81 PHE A CA 1
ATOM 622 C C . PHE A 1 81 ? -18.719 4.895 14.453 1 96.75 81 PHE A C 1
ATOM 624 O O . PHE A 1 81 ? -17.578 4.434 14.484 1 96.75 81 PHE A O 1
ATOM 631 N N . GLY A 1 82 ? -19.641 4.484 13.617 1 96.81 82 GLY A N 1
ATOM 632 C CA . GLY A 1 82 ? -19.391 3.514 12.562 1 96.81 82 GLY A CA 1
ATOM 633 C C . GLY A 1 82 ? -19.688 2.088 12.984 1 96.81 82 GLY A C 1
ATOM 634 O O . GLY A 1 82 ? -20.109 1.844 14.117 1 96.81 82 GLY A O 1
ATOM 635 N N . ASP A 1 83 ? -19.578 1.179 12.062 1 97.94 83 ASP A N 1
ATOM 636 C CA . ASP A 1 83 ? -19.703 -0.268 12.219 1 97.94 83 ASP A CA 1
ATOM 637 C C . ASP A 1 83 ? -18.375 -0.968 11.891 1 97.94 83 ASP A C 1
ATOM 639 O O . ASP A 1 83 ? -17.688 -0.595 10.93 1 97.94 83 ASP A O 1
ATOM 643 N N . PRO A 1 84 ? -17.984 -1.906 12.812 1 98.62 84 PRO A N 1
ATOM 644 C CA . PRO A 1 84 ? -16.75 -2.619 12.492 1 98.62 84 PRO A CA 1
ATOM 645 C C . PRO A 1 84 ? -16.719 -3.145 11.055 1 98.62 84 PRO A C 1
ATOM 647 O O . PRO A 1 84 ? -15.656 -3.189 10.438 1 98.62 84 PRO A O 1
ATOM 650 N N . SER A 1 85 ? -17.812 -3.529 10.461 1 98.19 85 SER A N 1
ATOM 651 C CA . SER A 1 85 ? -17.906 -4.016 9.086 1 98.19 85 SER A CA 1
ATOM 652 C C . SER A 1 85 ? -17.688 -2.887 8.086 1 98.19 85 SER A C 1
ATOM 654 O O . SER A 1 85 ? -17.438 -3.135 6.902 1 98.19 85 SER A O 1
ATOM 656 N N . GLY A 1 86 ? -17.766 -1.642 8.547 1 98.38 86 GLY A N 1
ATOM 657 C CA . GLY A 1 86 ? -17.531 -0.478 7.703 1 98.38 86 GLY A CA 1
ATOM 658 C C . GLY A 1 86 ? -16.125 0.084 7.836 1 98.38 86 GLY A C 1
ATOM 659 O O . GLY A 1 86 ? -15.836 1.163 7.316 1 98.38 86 GLY A O 1
ATOM 660 N N . VAL A 1 87 ? -15.266 -0.664 8.578 1 98.88 87 VAL A N 1
ATOM 661 C CA . VAL A 1 87 ? -13.898 -0.208 8.789 1 98.88 87 VAL A CA 1
ATOM 662 C C . VAL A 1 87 ? -12.953 -0.955 7.852 1 98.88 87 VAL A C 1
ATOM 664 O O . VAL A 1 87 ? -13.055 -2.174 7.695 1 98.88 87 VAL A O 1
ATOM 667 N N . VAL A 1 88 ? -12.102 -0.26 7.148 1 98.88 88 VAL A N 1
ATOM 668 C CA . VAL A 1 88 ? -11.008 -0.841 6.379 1 98.88 88 VAL A CA 1
ATOM 669 C C . VAL A 1 88 ? -9.672 -0.368 6.945 1 98.88 88 VAL A C 1
ATOM 671 O O . VAL A 1 88 ? -9.398 0.833 6.984 1 98.88 88 VAL A O 1
ATOM 674 N N . VAL A 1 89 ? -8.875 -1.313 7.426 1 98.94 89 VAL A N 1
ATOM 675 C CA . VAL A 1 89 ? -7.543 -0.995 7.938 1 98.94 89 VAL A CA 1
ATOM 676 C C . VAL A 1 89 ? -6.562 -0.857 6.777 1 98.94 89 VAL A C 1
ATOM 678 O O . VAL A 1 89 ? -6.566 -1.672 5.852 1 98.94 89 VAL A O 1
ATOM 681 N N . THR A 1 90 ? -5.75 0.161 6.777 1 98.88 90 THR A N 1
ATOM 682 C CA . THR A 1 90 ? -4.852 0.457 5.668 1 98.88 90 THR A CA 1
ATOM 683 C C . THR A 1 90 ? -3.41 0.568 6.16 1 98.88 90 THR A C 1
ATOM 685 O O . THR A 1 90 ? -3.162 0.649 7.363 1 98.88 90 THR A O 1
ATOM 688 N N . VAL A 1 91 ? -2.441 0.511 5.238 1 98.69 91 VAL A N 1
ATOM 689 C CA . VAL A 1 91 ? -1.033 0.763 5.527 1 98.69 91 VAL A CA 1
ATOM 690 C C . VAL A 1 91 ? -0.778 2.268 5.586 1 98.69 91 VAL A C 1
ATOM 692 O O . VAL A 1 91 ? -0.24 2.85 4.641 1 98.69 91 VAL A O 1
ATOM 695 N N . GLY A 1 92 ? -1.097 2.816 6.723 1 98.12 92 GLY A N 1
ATOM 696 C CA . GLY A 1 92 ? -1.142 4.266 6.852 1 98.12 92 GLY A CA 1
ATOM 697 C C . GLY A 1 92 ? -2.33 4.891 6.141 1 98.12 92 GLY A C 1
ATOM 698 O O . GLY A 1 92 ? -3.02 4.223 5.367 1 98.12 92 GLY A O 1
ATOM 699 N N . SER A 1 93 ? -2.58 6.156 6.406 1 97.81 93 SER A N 1
ATOM 700 C CA . SER A 1 93 ? -3.73 6.832 5.82 1 97.81 93 SER A CA 1
ATOM 701 C C . SER A 1 93 ? -3.482 7.172 4.352 1 97.81 93 SER A C 1
ATOM 703 O O . SER A 1 93 ? -4.43 7.359 3.584 1 97.81 93 SER A O 1
ATOM 705 N N . GLN A 1 94 ? -2.195 7.27 3.92 1 97.69 94 GLN A N 1
ATOM 706 C CA . GLN A 1 94 ? -1.91 7.562 2.52 1 97.69 94 GLN A CA 1
ATOM 707 C C . GLN A 1 94 ? -2.373 6.426 1.613 1 97.69 94 GLN A C 1
ATOM 709 O O . GLN A 1 94 ? -2.82 6.664 0.49 1 97.69 94 GLN A O 1
ATOM 714 N N . GLU A 1 95 ? -2.225 5.137 2.113 1 98.56 95 GLU A N 1
ATOM 715 C CA . GLU A 1 95 ? -2.852 4.066 1.339 1 98.56 95 GLU A CA 1
ATOM 716 C C . GLU A 1 95 ? -4.359 4.281 1.223 1 98.56 95 GLU A C 1
ATOM 718 O O . GLU A 1 95 ? -4.953 3.975 0.188 1 98.56 95 GLU A O 1
ATOM 723 N N . GLY A 1 96 ? -4.949 4.711 2.363 1 98.75 96 GLY A N 1
ATOM 724 C CA . GLY A 1 96 ? -6.371 5.016 2.326 1 98.75 96 GLY A CA 1
ATOM 725 C C . GLY A 1 96 ? -6.742 5.988 1.225 1 98.75 96 GLY A C 1
ATOM 726 O O . GLY A 1 96 ? -7.723 5.777 0.507 1 98.75 96 GLY A O 1
ATOM 727 N N . LEU A 1 97 ? -5.961 7.07 1.062 1 98.38 97 LEU A N 1
ATOM 728 C CA . LEU A 1 97 ? -6.184 8.047 0 1 98.38 97 LEU A CA 1
ATOM 729 C C . LEU A 1 97 ? -6.094 7.387 -1.372 1 98.38 97 LEU A C 1
ATOM 731 O O . LEU A 1 97 ? -6.926 7.645 -2.244 1 98.38 97 LEU A O 1
ATOM 735 N N . ASP A 1 98 ? -5.094 6.59 -1.535 1 97.94 98 ASP A N 1
ATOM 736 C CA . ASP A 1 98 ? -4.887 5.887 -2.797 1 97.94 98 ASP A CA 1
ATOM 737 C C . ASP A 1 98 ? -6.07 4.977 -3.119 1 97.94 98 ASP A C 1
ATOM 739 O O . ASP A 1 98 ? -6.566 4.973 -4.25 1 97.94 98 ASP A O 1
ATOM 743 N N . LEU A 1 99 ? -6.539 4.184 -2.121 1 98.5 99 LEU A N 1
ATOM 744 C CA . LEU A 1 99 ? -7.664 3.266 -2.291 1 98.5 99 LEU A CA 1
ATOM 745 C C . LEU A 1 99 ? -8.945 4.031 -2.592 1 98.5 99 LEU A C 1
ATOM 747 O O . LEU A 1 99 ? -9.758 3.59 -3.41 1 98.5 99 LEU A O 1
ATOM 751 N N . ILE A 1 100 ? -9.133 5.129 -1.892 1 98.56 100 ILE A N 1
ATOM 752 C CA . ILE A 1 100 ? -10.312 5.957 -2.139 1 98.56 100 ILE A CA 1
ATOM 753 C C . ILE A 1 100 ? -10.305 6.445 -3.586 1 98.56 100 ILE A C 1
ATOM 755 O O . ILE A 1 100 ? -11.32 6.375 -4.277 1 98.56 100 ILE A O 1
ATOM 759 N N . GLY A 1 101 ? -9.172 6.926 -4.066 1 97.12 101 GLY A N 1
ATOM 760 C CA . GLY A 1 101 ? -9.062 7.352 -5.453 1 97.12 101 GLY A CA 1
ATOM 761 C C . GLY A 1 101 ? -9.367 6.242 -6.441 1 97.12 101 GLY A C 1
ATOM 762 O O . GLY A 1 101 ? -10.188 6.418 -7.344 1 97.12 101 GLY A O 1
ATOM 763 N N . LYS A 1 102 ? -8.789 5.047 -6.25 1 96.12 102 LYS A N 1
ATOM 764 C CA . LYS A 1 102 ? -8.961 3.893 -7.125 1 96.12 102 LYS A CA 1
ATOM 765 C C . LYS A 1 102 ? -10.422 3.445 -7.16 1 96.12 102 LYS A C 1
ATOM 767 O O . LYS A 1 102 ? -10.914 2.988 -8.195 1 96.12 102 LYS A O 1
ATOM 772 N N . THR A 1 103 ? -11.047 3.557 -6.047 1 97.81 103 THR A N 1
ATOM 773 C CA . THR A 1 103 ? -12.367 2.955 -5.879 1 97.81 103 THR A CA 1
ATOM 774 C C . THR A 1 103 ? -13.461 3.902 -6.367 1 97.81 103 THR A C 1
ATOM 776 O O . THR A 1 103 ? -14.445 3.465 -6.965 1 97.81 103 THR A O 1
ATOM 779 N N . PHE A 1 104 ? -13.242 5.238 -6.207 1 97.69 104 PHE A N 1
ATOM 780 C CA . PHE A 1 104 ? -14.391 6.125 -6.344 1 97.69 104 PHE A CA 1
ATOM 781 C C . PHE A 1 104 ? -14.188 7.105 -7.492 1 97.69 104 PHE A C 1
ATOM 783 O O . PHE A 1 104 ? -15.133 7.75 -7.941 1 97.69 104 PHE A O 1
ATOM 790 N N . LEU A 1 105 ? -12.945 7.246 -7.98 1 96.69 105 LEU A N 1
ATOM 791 C CA . LEU A 1 105 ? -12.68 8.258 -9 1 96.69 105 LEU A CA 1
ATOM 792 C C . LEU A 1 105 ? -12.422 7.602 -10.359 1 96.69 105 LEU A C 1
ATOM 794 O O . LEU A 1 105 ? -11.586 6.703 -10.469 1 96.69 105 LEU A O 1
ATOM 798 N N . GLY A 1 106 ? -13.164 8.031 -11.312 1 91.5 106 GLY A N 1
ATOM 799 C CA . GLY A 1 106 ? -12.922 7.656 -12.695 1 91.5 106 GLY A CA 1
ATOM 800 C C . GLY A 1 106 ? -12.148 8.711 -13.469 1 91.5 106 GLY A C 1
ATOM 801 O O . GLY A 1 106 ? -11.852 9.781 -12.945 1 91.5 106 GLY A O 1
ATOM 802 N N . SER A 1 107 ? -11.852 8.438 -14.711 1 84.31 107 SER A N 1
ATOM 803 C CA . SER A 1 107 ? -11 9.305 -15.516 1 84.31 107 SER A CA 1
ATOM 804 C C . SER A 1 107 ? -11.695 10.625 -15.836 1 84.31 107 SER A C 1
ATOM 806 O O . SER A 1 107 ? -11.039 11.625 -16.125 1 84.31 107 SER A O 1
ATOM 808 N N . HIS A 1 108 ? -13 10.688 -15.703 1 91 108 HIS A N 1
ATOM 809 C CA . HIS A 1 108 ? -13.719 11.914 -16.047 1 91 108 HIS A CA 1
ATOM 810 C C . HIS A 1 108 ? -14.25 12.609 -14.805 1 91 108 HIS A C 1
ATOM 812 O O . HIS A 1 108 ? -14.945 13.625 -14.906 1 91 108 HIS A O 1
ATOM 818 N N . ASP A 1 109 ? -13.898 12.102 -13.68 1 95.69 109 ASP A N 1
ATOM 819 C CA . ASP A 1 109 ? -14.453 12.625 -12.445 1 95.69 109 ASP A CA 1
ATOM 820 C C . ASP A 1 109 ? -13.648 13.812 -11.93 1 95.69 109 ASP A C 1
ATOM 822 O O . ASP A 1 109 ? -12.5 14.008 -12.336 1 95.69 109 ASP A O 1
ATOM 826 N N . ALA A 1 110 ? -14.305 14.648 -11.117 1 97.31 110 ALA A N 1
ATOM 827 C CA . ALA A 1 110 ? -13.672 15.773 -10.445 1 97.31 110 ALA A CA 1
ATOM 828 C C . ALA A 1 110 ? -13.664 15.578 -8.93 1 97.31 110 ALA A C 1
ATOM 830 O O . ALA A 1 110 ? -14.633 15.07 -8.359 1 97.31 110 ALA A O 1
ATOM 831 N N . VAL A 1 111 ? -12.578 15.93 -8.32 1 98.12 111 VAL A N 1
ATOM 832 C CA . VAL A 1 111 ? -12.445 15.953 -6.871 1 98.12 111 VAL A CA 1
ATOM 833 C C . VAL A 1 111 ? -12.062 17.359 -6.406 1 98.12 111 VAL A C 1
ATOM 835 O O . VAL A 1 111 ? -11.188 18 -6.996 1 98.12 111 VAL A O 1
ATOM 838 N N . ALA A 1 112 ? -12.82 17.891 -5.441 1 98.62 112 ALA A N 1
ATOM 839 C CA . ALA A 1 112 ? -12.484 19.188 -4.859 1 98.62 112 ALA A CA 1
ATOM 840 C C . ALA A 1 112 ? -11.609 19.016 -3.623 1 98.62 112 ALA A C 1
ATOM 842 O O . ALA A 1 112 ? -11.766 18.062 -2.867 1 98.62 112 ALA A O 1
ATOM 843 N N . VAL A 1 113 ? -10.672 19.906 -3.428 1 98.62 113 VAL A N 1
ATOM 844 C CA . VAL A 1 113 ? -9.812 19.953 -2.254 1 98.62 113 VAL A CA 1
ATOM 845 C C . VAL A 1 113 ? -9.719 21.375 -1.729 1 98.62 113 VAL A C 1
ATOM 847 O O . VAL A 1 113 ? -9.922 22.328 -2.482 1 98.62 113 VAL A O 1
ATOM 850 N N . GLU A 1 114 ? -9.438 21.469 -0.478 1 98.19 114 GLU A N 1
ATOM 851 C CA . GLU A 1 114 ? -9.078 22.781 0.05 1 98.19 114 GLU A CA 1
ATOM 852 C C . GLU A 1 114 ? -7.805 23.312 -0.604 1 98.19 114 GLU A C 1
ATOM 854 O O . GLU A 1 114 ? -6.941 22.531 -1.013 1 98.19 114 GLU A O 1
ATOM 859 N N . ASP A 1 115 ? -7.742 24.594 -0.669 1 98.25 115 ASP A N 1
ATOM 860 C CA . ASP A 1 115 ? -6.52 25.234 -1.129 1 98.25 115 ASP A CA 1
ATOM 861 C C . ASP A 1 115 ? -6.125 26.391 -0.196 1 98.25 115 ASP A C 1
ATOM 863 O O . ASP A 1 115 ? -6.734 27.453 -0.225 1 98.25 115 ASP A O 1
ATOM 867 N N . PRO A 1 116 ? -5.031 26.219 0.612 1 97.75 116 PRO A N 1
ATOM 868 C CA . PRO A 1 116 ? -4.051 25.125 0.535 1 97.75 116 PRO A CA 1
ATOM 869 C C . PRO A 1 116 ? -4.578 23.828 1.118 1 97.75 116 PRO A C 1
ATOM 871 O O . PRO A 1 116 ? -5.633 23.797 1.755 1 97.75 116 PRO A O 1
ATOM 874 N N . THR A 1 117 ? -3.904 22.703 0.787 1 98.06 117 THR A N 1
ATOM 875 C CA . THR A 1 117 ? -4.285 21.375 1.27 1 98.06 117 THR A CA 1
ATOM 876 C C . THR A 1 117 ? -3.049 20.516 1.544 1 98.06 117 THR A C 1
ATOM 878 O O . THR A 1 117 ? -1.919 21 1.397 1 98.06 117 THR A O 1
ATOM 881 N N . TYR A 1 118 ? -3.252 19.375 2.127 1 96.88 118 TYR A N 1
ATOM 882 C CA . TYR A 1 118 ? -2.178 18.406 2.344 1 96.88 118 TYR A CA 1
ATOM 883 C C . TYR A 1 118 ? -1.532 18 1.022 1 96.88 118 TYR A C 1
ATOM 885 O O . TYR A 1 118 ? -2.191 17.438 0.147 1 96.88 118 TYR A O 1
ATOM 893 N N . PHE A 1 119 ? -0.285 18.156 0.84 1 94.25 119 PHE A N 1
ATOM 894 C CA . PHE A 1 119 ? 0.372 18.094 -0.461 1 94.25 119 PHE A CA 1
ATOM 895 C C . PHE A 1 119 ? 0.374 16.672 -0.996 1 94.25 119 PHE A C 1
ATOM 897 O O . PHE A 1 119 ? 0.401 16.453 -2.209 1 94.25 119 PHE A O 1
ATOM 904 N N . VAL A 1 120 ? 0.29 15.633 -0.147 1 93.5 120 VAL A N 1
ATOM 905 C CA . VAL A 1 120 ? 0.348 14.258 -0.625 1 93.5 120 VAL A CA 1
ATOM 906 C C . VAL A 1 120 ? -1.005 13.852 -1.207 1 93.5 120 VAL A C 1
ATOM 908 O O . VAL A 1 120 ? -1.088 12.93 -2.021 1 93.5 120 VAL A O 1
ATOM 911 N N . ALA A 1 121 ? -2.053 14.469 -0.781 1 96 121 ALA A N 1
ATOM 912 C CA . ALA A 1 121 ? -3.369 14.188 -1.345 1 96 121 ALA A CA 1
ATOM 913 C C . ALA A 1 121 ? -3.418 14.547 -2.828 1 96 121 ALA A C 1
ATOM 915 O O . ALA A 1 121 ? -4.176 13.945 -3.592 1 96 121 ALA A O 1
ATOM 916 N N . LEU A 1 122 ? -2.639 15.547 -3.256 1 95.94 122 LEU A N 1
ATOM 917 C CA . LEU A 1 122 ? -2.689 16.062 -4.621 1 95.94 122 LEU A CA 1
ATOM 918 C C . LEU A 1 122 ? -2.26 14.984 -5.617 1 95.94 122 LEU A C 1
ATOM 920 O O . LEU A 1 122 ? -3.037 14.594 -6.492 1 95.94 122 LEU A O 1
ATOM 924 N N . PRO A 1 123 ? -1.076 14.406 -5.426 1 94.56 123 PRO A N 1
ATOM 925 C CA . PRO A 1 123 ? -0.729 13.352 -6.375 1 94.56 123 PRO A CA 1
ATOM 926 C C . PRO A 1 123 ? -1.644 12.133 -6.262 1 94.56 123 PRO A C 1
ATOM 928 O O . PRO A 1 123 ? -1.903 11.453 -7.258 1 94.56 123 PRO A O 1
ATOM 931 N N . ALA A 1 124 ? -2.166 11.82 -5.121 1 94.69 124 ALA A N 1
ATOM 932 C CA . ALA A 1 124 ? -3.092 10.703 -4.938 1 94.69 124 ALA A CA 1
ATOM 933 C C . ALA A 1 124 ? -4.336 10.875 -5.801 1 94.69 124 ALA A C 1
ATOM 935 O O . ALA A 1 124 ? -4.758 9.945 -6.492 1 94.69 124 ALA A O 1
ATOM 936 N N . PHE A 1 125 ? -4.902 12.094 -5.789 1 96.38 125 PHE A N 1
ATOM 937 C CA . PHE A 1 125 ? -6.137 12.344 -6.52 1 96.38 125 PHE A CA 1
ATOM 938 C C . PHE A 1 125 ? -5.852 12.594 -7.996 1 96.38 125 PHE A C 1
ATOM 940 O O . PHE A 1 125 ? -6.613 12.156 -8.859 1 96.38 125 PHE A O 1
ATOM 947 N N . LYS A 1 126 ? -4.703 13.32 -8.328 1 95.31 126 LYS A N 1
ATOM 948 C CA . LYS A 1 126 ? -4.355 13.617 -9.711 1 95.31 126 LYS A CA 1
ATOM 949 C C . LYS A 1 126 ? -4.09 12.336 -10.5 1 95.31 126 LYS A C 1
ATOM 951 O O . LYS A 1 126 ? -4.246 12.305 -11.719 1 95.31 126 LYS A O 1
ATOM 956 N N . THR A 1 127 ? -3.764 11.289 -9.828 1 94.94 127 THR A N 1
ATOM 957 C CA . THR A 1 127 ? -3.508 10 -10.453 1 94.94 127 THR A CA 1
ATOM 958 C C . THR A 1 127 ? -4.793 9.406 -11.023 1 94.94 127 THR A C 1
ATOM 960 O O . THR A 1 127 ? -4.766 8.711 -12.039 1 94.94 127 THR A O 1
ATOM 963 N N . TYR A 1 128 ? -5.93 9.719 -10.414 1 95 128 TYR A N 1
ATOM 964 C CA . TYR A 1 128 ? -7.121 8.938 -10.727 1 95 128 TYR A CA 1
ATOM 965 C C . TYR A 1 128 ? -8.227 9.836 -11.273 1 95 128 TYR A C 1
ATOM 967 O O . TYR A 1 128 ? -9.195 9.344 -11.867 1 95 128 TYR A O 1
ATOM 975 N N . ALA A 1 129 ? -8.125 11.094 -11 1 92.38 129 ALA A N 1
ATOM 976 C CA . ALA A 1 129 ? -9.156 12.031 -11.438 1 92.38 129 ALA A CA 1
ATOM 977 C C . ALA A 1 129 ? -8.672 12.875 -12.609 1 92.38 129 ALA A C 1
ATOM 979 O O . ALA A 1 129 ? -7.488 13.219 -12.68 1 92.38 129 ALA A O 1
ATOM 980 N N . SER A 1 130 ? -9.594 13.273 -13.461 1 89.62 130 SER A N 1
ATOM 981 C CA . SER A 1 130 ? -9.258 14.148 -14.578 1 89.62 130 SER A CA 1
ATOM 982 C C . SER A 1 130 ? -9.07 15.594 -14.117 1 89.62 130 SER A C 1
ATOM 984 O O . SER A 1 130 ? -8.352 16.359 -14.758 1 89.62 130 SER A O 1
ATOM 986 N N . ARG A 1 131 ? -9.828 15.914 -13.039 1 94.75 131 ARG A N 1
ATOM 987 C CA . ARG A 1 131 ? -9.805 17.297 -12.586 1 94.75 131 ARG A CA 1
ATOM 988 C C . ARG A 1 131 ? -9.734 17.375 -11.062 1 94.75 131 ARG A C 1
ATOM 990 O O . ARG A 1 131 ? -10.547 16.766 -10.367 1 94.75 131 ARG A O 1
ATOM 997 N N . VAL A 1 132 ? -8.781 18.078 -10.469 1 97.25 132 VAL A N 1
ATOM 998 C CA . VAL A 1 132 ? -8.68 18.469 -9.062 1 97.25 132 VAL A CA 1
ATOM 999 C C . VAL A 1 132 ? -9.008 19.953 -8.906 1 97.25 132 VAL A C 1
ATOM 1001 O O . VAL A 1 132 ? -8.25 20.812 -9.367 1 97.25 132 VAL A O 1
ATOM 1004 N N . VAL A 1 133 ? -10.133 20.266 -8.211 1 98 133 VAL A N 1
ATOM 1005 C CA . VAL A 1 133 ? -10.68 21.609 -8.141 1 98 133 VAL A CA 1
ATOM 1006 C C . VAL A 1 133 ? -10.32 22.25 -6.797 1 98 133 VAL A C 1
ATOM 1008 O O . VAL A 1 133 ? -10.758 21.766 -5.746 1 98 133 VAL A O 1
ATOM 1011 N N . PRO A 1 134 ? -9.562 23.312 -6.848 1 98.25 134 PRO A N 1
ATOM 1012 C CA . PRO A 1 134 ? -9.25 23.984 -5.59 1 98.25 134 PRO A CA 1
ATOM 1013 C C . PRO A 1 134 ? -10.414 24.812 -5.059 1 98.25 134 PRO A C 1
ATOM 1015 O O . PRO A 1 134 ? -11.062 25.547 -5.816 1 98.25 134 PRO A O 1
ATOM 1018 N N . ILE A 1 135 ? -10.742 24.625 -3.848 1 98.62 135 ILE A N 1
ATOM 1019 C CA . ILE A 1 135 ? -11.672 25.484 -3.127 1 98.62 135 ILE A CA 1
ATOM 1020 C C . ILE A 1 135 ? -10.906 26.359 -2.133 1 98.62 135 ILE A C 1
ATOM 1022 O O . ILE A 1 135 ? -10.328 25.844 -1.17 1 98.62 135 ILE A O 1
ATOM 1026 N N . PRO A 1 136 ? -10.914 27.609 -2.338 1 97.69 136 PRO A N 1
ATOM 1027 C CA . PRO A 1 136 ? -10.117 28.484 -1.475 1 97.69 136 PRO A CA 1
ATOM 1028 C C . PRO A 1 136 ? -10.469 28.344 0.004 1 97.69 136 PRO A C 1
ATOM 1030 O O . PRO A 1 136 ? -11.648 28.234 0.357 1 97.69 136 PRO A O 1
ATOM 1033 N N . LEU A 1 137 ? -9.43 28.219 0.804 1 96.38 137 LEU A N 1
ATOM 1034 C CA . LEU A 1 137 ? -9.516 28.219 2.26 1 96.38 137 LEU A CA 1
ATOM 1035 C C . LEU A 1 137 ? -8.805 29.422 2.854 1 96.38 137 LEU A C 1
ATOM 1037 O O . LEU A 1 137 ? -7.602 29.609 2.656 1 96.38 137 LEU A O 1
ATOM 1041 N N . THR A 1 138 ? -9.609 30.281 3.516 1 88.56 138 THR A N 1
ATOM 1042 C CA . THR A 1 138 ? -9.062 31.469 4.152 1 88.56 138 THR A CA 1
ATOM 1043 C C . THR A 1 138 ? -9.266 31.406 5.664 1 88.56 138 THR A C 1
ATOM 1045 O O . THR A 1 138 ? -9.742 30.406 6.199 1 88.56 138 THR A O 1
ATOM 1048 N N . GLU A 1 139 ? -8.82 32.438 6.289 1 84.25 139 GLU A N 1
ATOM 1049 C CA . GLU A 1 139 ? -9.023 32.5 7.734 1 84.25 139 GLU A CA 1
ATOM 1050 C C . GLU A 1 139 ? -10.508 32.5 8.086 1 84.25 139 GLU A C 1
ATOM 1052 O O . GLU A 1 139 ? -10.891 32.062 9.164 1 84.25 139 GLU A O 1
ATOM 1057 N N . GLU A 1 140 ? -11.273 33 7.105 1 88.44 140 GLU A N 1
ATOM 1058 C CA . GLU A 1 140 ? -12.719 33.094 7.332 1 88.44 140 GLU A CA 1
ATOM 1059 C C . GLU A 1 140 ? -13.398 31.75 7.07 1 88.44 140 GLU A C 1
ATOM 1061 O O . GLU A 1 140 ? -14.539 31.547 7.473 1 88.44 140 GLU A O 1
ATOM 1066 N N . GLY A 1 141 ? -12.695 30.922 6.449 1 94.75 141 GLY A N 1
ATOM 1067 C CA . GLY A 1 141 ? -13.25 29.609 6.211 1 94.75 141 GLY A CA 1
ATOM 1068 C C . GLY A 1 141 ? -13.172 29.172 4.762 1 94.75 141 GLY A C 1
ATOM 1069 O O . GLY A 1 141 ? -12.469 29.797 3.961 1 94.75 141 GLY A O 1
ATOM 1070 N N . LEU A 1 142 ? -13.844 28.062 4.477 1 97.81 142 LEU A N 1
ATOM 1071 C CA . LEU A 1 142 ? -13.914 27.484 3.137 1 97.81 142 LEU A CA 1
ATOM 1072 C C . LEU A 1 142 ? -14.82 28.312 2.238 1 97.81 142 LEU A C 1
ATOM 1074 O O . LEU A 1 142 ? -15.875 28.781 2.676 1 97.81 142 LEU A O 1
ATOM 1078 N N . ASP A 1 143 ? -14.461 28.562 1.008 1 98.38 143 ASP A N 1
ATOM 1079 C CA . ASP A 1 143 ? -15.289 29.25 0.029 1 98.38 143 ASP A CA 1
ATOM 1080 C C . ASP A 1 143 ? -16.484 28.391 -0.387 1 98.38 143 ASP A C 1
ATOM 1082 O O . ASP A 1 143 ? -16.438 27.734 -1.43 1 98.38 143 ASP A O 1
ATOM 1086 N N . LEU A 1 144 ? -17.578 28.562 0.344 1 98.44 144 LEU A N 1
ATOM 1087 C CA . LEU A 1 144 ? -18.766 27.719 0.13 1 98.44 144 LEU A CA 1
ATOM 1088 C C . LEU A 1 144 ? -19.406 28.031 -1.214 1 98.44 144 LEU A C 1
ATOM 1090 O O . LEU A 1 144 ? -19.969 27.141 -1.859 1 98.44 144 LEU A O 1
ATOM 1094 N N . ASP A 1 145 ? -19.328 29.281 -1.639 1 98.12 145 ASP A N 1
ATOM 1095 C CA . ASP A 1 145 ? -19.844 29.641 -2.955 1 98.12 145 ASP A CA 1
ATOM 1096 C C . ASP A 1 145 ? -19.062 28.938 -4.062 1 98.12 145 ASP A C 1
ATOM 1098 O O . ASP A 1 145 ? -19.641 28.422 -5.02 1 98.12 145 ASP A O 1
ATOM 1102 N N . GLY A 1 146 ? -17.75 28.984 -3.891 1 98.06 146 GLY A N 1
ATOM 1103 C CA . GLY A 1 146 ? -16.906 28.266 -4.836 1 98.06 146 GLY A CA 1
ATOM 1104 C C . GLY A 1 146 ? -17.156 26.766 -4.852 1 98.06 146 GLY A C 1
ATOM 1105 O O . GLY A 1 146 ? -17.156 26.141 -5.914 1 98.06 146 GLY A O 1
ATOM 1106 N N . LEU A 1 147 ? -17.406 26.219 -3.68 1 98.69 147 LEU A N 1
ATOM 1107 C CA . LEU A 1 147 ? -17.719 24.797 -3.578 1 98.69 147 LEU A CA 1
ATOM 1108 C C . LEU A 1 147 ? -19.016 24.484 -4.305 1 98.69 147 LEU A C 1
ATOM 1110 O O . LEU A 1 147 ? -19.094 23.5 -5.039 1 98.69 147 LEU A O 1
ATOM 1114 N N . GLU A 1 148 ? -19.969 25.312 -4.07 1 98.62 148 GLU A N 1
ATOM 1115 C CA . GLU A 1 148 ? -21.266 25.094 -4.727 1 98.62 148 GLU A CA 1
ATOM 1116 C C . GLU A 1 148 ? -21.125 25.188 -6.246 1 98.62 148 GLU A C 1
ATOM 1118 O O . GLU A 1 148 ? -21.734 24.406 -6.98 1 98.62 148 GLU A O 1
ATOM 1123 N N . ALA A 1 149 ? -20.406 26.156 -6.715 1 98.31 149 ALA A N 1
ATOM 1124 C CA . ALA A 1 149 ? -20.172 26.312 -8.148 1 98.31 149 ALA A CA 1
ATOM 1125 C C . ALA A 1 149 ? -19.531 25.062 -8.742 1 98.31 149 ALA A C 1
ATOM 1127 O O . ALA A 1 149 ? -19.922 24.609 -9.82 1 98.31 149 ALA A O 1
ATOM 1128 N N . ALA A 1 150 ? -18.516 24.547 -8.023 1 97.69 150 ALA A N 1
ATOM 1129 C CA . ALA A 1 150 ? -17.859 23.328 -8.461 1 97.69 150 ALA A CA 1
ATOM 1130 C C . ALA A 1 150 ? -18.828 22.156 -8.484 1 97.69 150 ALA A C 1
ATOM 1132 O O . ALA A 1 150 ? -18.797 21.328 -9.398 1 97.69 150 ALA A O 1
ATOM 1133 N N . ALA A 1 151 ? -19.672 22.078 -7.48 1 98.06 151 ALA A N 1
ATOM 1134 C CA . ALA A 1 151 ? -20.641 21 -7.348 1 98.06 151 ALA A CA 1
ATOM 1135 C C . ALA A 1 151 ? -21.672 21.031 -8.477 1 98.06 151 ALA A C 1
ATOM 1137 O O . ALA A 1 151 ? -22.125 19.984 -8.945 1 98.06 151 ALA A O 1
ATOM 1138 N N . ARG A 1 152 ? -21.984 22.219 -8.914 1 97.62 152 ARG A N 1
ATOM 1139 C CA . ARG A 1 152 ? -22.969 22.391 -9.977 1 97.62 152 ARG A CA 1
ATOM 1140 C C . ARG A 1 152 ? -22.5 21.781 -11.281 1 97.62 152 ARG A C 1
ATOM 1142 O O . ARG A 1 152 ? -23.297 21.297 -12.086 1 97.62 152 ARG A O 1
ATOM 1149 N N . VAL A 1 153 ? -21.219 21.781 -11.508 1 95.5 153 VAL A N 1
ATOM 1150 C CA . VAL A 1 153 ? -20.641 21.25 -12.742 1 95.5 153 VAL A CA 1
ATOM 1151 C C . VAL A 1 153 ? -20.391 19.766 -12.602 1 95.5 153 VAL A C 1
ATOM 1153 O O . VAL A 1 153 ? -20.141 19.062 -13.594 1 95.5 153 VAL A O 1
ATOM 1156 N N . GLY A 1 154 ? -20.562 19.281 -11.383 1 95.31 154 GLY A N 1
ATOM 1157 C CA . GLY A 1 154 ? -20.359 17.859 -11.125 1 95.31 154 GLY A CA 1
ATOM 1158 C C . GLY A 1 154 ? -19.141 17.578 -10.266 1 95.31 154 GLY A C 1
ATOM 1159 O O . GLY A 1 154 ? -18.016 17.891 -10.664 1 95.31 154 GLY A O 1
ATOM 1160 N N . LEU A 1 155 ? -19.359 17.062 -9.117 1 96.44 155 LEU A N 1
ATOM 1161 C CA . LEU A 1 155 ? -18.312 16.734 -8.164 1 96.44 155 LEU A CA 1
ATOM 1162 C C . LEU A 1 155 ? -18.516 15.336 -7.582 1 96.44 155 LEU A C 1
ATOM 1164 O O . LEU A 1 155 ? -19.625 14.984 -7.18 1 96.44 155 LEU A O 1
ATOM 1168 N N . ARG A 1 156 ? -17.422 14.562 -7.672 1 97.31 156 ARG A N 1
ATOM 1169 C CA . ARG A 1 156 ? -17.531 13.211 -7.121 1 97.31 156 ARG A CA 1
ATOM 1170 C C . ARG A 1 156 ? -17.156 13.195 -5.641 1 97.31 156 ARG A C 1
ATOM 1172 O O . ARG A 1 156 ? -17.859 12.578 -4.832 1 97.31 156 ARG A O 1
ATOM 1179 N N . LEU A 1 157 ? -16.062 13.766 -5.285 1 98.19 157 LEU A N 1
ATOM 11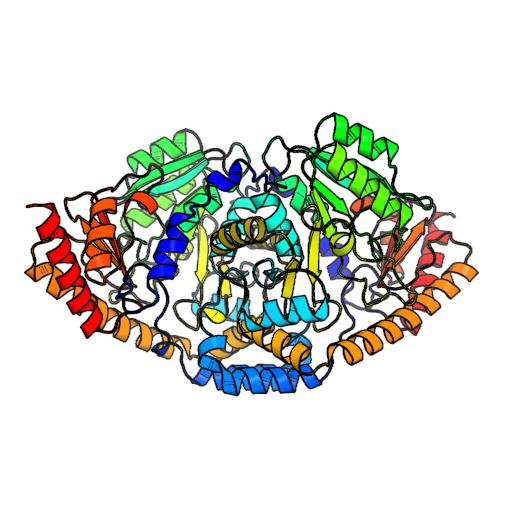80 C CA . LEU A 1 157 ? -15.531 13.781 -3.924 1 98.19 157 LEU A CA 1
ATOM 1181 C C . LEU A 1 157 ? -15.125 15.195 -3.518 1 98.19 157 LEU A C 1
ATOM 1183 O O . LEU A 1 157 ? -14.766 16.016 -4.371 1 98.19 157 LEU A O 1
ATOM 1187 N N . LEU A 1 158 ? -15.227 15.508 -2.27 1 98.62 158 LEU A N 1
ATOM 1188 C CA . LEU A 1 158 ? -14.617 16.656 -1.604 1 98.62 158 LEU A CA 1
ATOM 1189 C C . LEU A 1 158 ? -13.68 16.203 -0.485 1 98.62 158 LEU A C 1
ATOM 1191 O O . LEU A 1 158 ? -14.109 15.5 0.44 1 98.62 158 LEU A O 1
ATOM 1195 N N . TYR A 1 159 ? -12.422 16.516 -0.632 1 98.81 159 TYR A N 1
ATOM 1196 C CA . TYR A 1 159 ? -11.43 16.172 0.384 1 98.81 159 TYR A CA 1
ATOM 1197 C C . TYR A 1 159 ? -11.211 17.328 1.348 1 98.81 159 TYR A C 1
ATOM 1199 O O . TYR A 1 159 ? -10.875 18.438 0.928 1 98.81 159 TYR A O 1
ATOM 1207 N N . LEU A 1 160 ? -11.375 16.984 2.684 1 98.62 160 LEU A N 1
ATOM 1208 C CA . LEU A 1 160 ? -11.25 18.016 3.721 1 98.62 160 LEU A CA 1
ATOM 1209 C C . LEU A 1 160 ? -10.43 17.484 4.898 1 98.62 160 LEU A C 1
ATOM 1211 O O . LEU A 1 160 ? -10.453 16.281 5.191 1 98.62 160 LEU A O 1
ATOM 1215 N N . MET A 1 161 ? -9.773 18.359 5.531 1 98.25 161 MET A N 1
ATOM 1216 C CA . MET A 1 161 ? -9.195 18.156 6.859 1 98.25 161 MET A CA 1
ATOM 1217 C C . MET A 1 161 ? -9.836 19.094 7.879 1 98.25 161 MET A C 1
ATOM 1219 O O . MET A 1 161 ? -9.227 20.094 8.266 1 98.25 161 MET A O 1
ATOM 1223 N N . PRO A 1 162 ? -10.969 18.719 8.383 1 97.81 162 PRO A N 1
ATOM 1224 C CA . PRO A 1 162 ? -11.773 19.672 9.141 1 97.81 162 PRO A CA 1
ATOM 1225 C C . PRO A 1 162 ? -11.234 19.906 10.555 1 97.81 162 PRO A C 1
ATOM 1227 O O . PRO A 1 162 ? -11.609 20.891 11.211 1 97.81 162 PRO A O 1
ATOM 1230 N N . SER A 1 163 ? -10.469 18.938 11.047 1 97.25 163 SER A N 1
ATOM 1231 C CA . SER A 1 163 ? -9.969 19 12.414 1 97.25 163 SER A CA 1
ATOM 1232 C C . SER A 1 163 ? -8.453 19.172 12.445 1 97.25 163 SER A C 1
ATOM 1234 O O . SER A 1 163 ? -7.719 18.188 12.562 1 97.25 163 SER A O 1
ATOM 1236 N N . LEU A 1 164 ? -7.965 20.531 12.469 1 96.62 164 LEU A N 1
ATOM 1237 C CA . LEU A 1 164 ? -6.547 20.875 12.43 1 96.62 164 LEU A CA 1
ATOM 1238 C C . LEU A 1 164 ? -5.973 20.656 11.031 1 96.62 164 LEU A C 1
ATOM 1240 O O . LEU A 1 164 ? -5.117 19.781 10.844 1 96.62 164 LEU A O 1
ATOM 1244 N N . GLN A 1 165 ? -6.348 21.531 10.172 1 97.25 165 GLN A N 1
ATOM 1245 C CA . GLN A 1 165 ? -6.059 21.453 8.75 1 97.25 165 GLN A CA 1
ATOM 1246 C C . GLN A 1 165 ? -4.566 21.594 8.477 1 97.25 165 GLN A C 1
ATOM 1248 O O . GLN A 1 165 ? -3.896 22.438 9.094 1 97.25 165 GLN A O 1
ATOM 1253 N N . ASN A 1 166 ? -3.959 20.719 7.754 1 97.25 166 ASN A N 1
ATOM 1254 C CA . ASN A 1 166 ? -2.602 20.812 7.227 1 97.25 166 ASN A CA 1
ATOM 1255 C C . ASN A 1 166 ? -2.584 21.469 5.844 1 97.25 166 ASN A C 1
ATOM 1257 O O . ASN A 1 166 ? -3.107 20.906 4.883 1 97.25 166 ASN A O 1
ATOM 1261 N N . PRO A 1 167 ? -2.098 22.672 5.738 1 96.81 167 PRO A N 1
ATOM 1262 C CA . PRO A 1 167 ? -1.009 23.203 6.562 1 96.81 167 PRO A CA 1
ATOM 1263 C C . PRO A 1 167 ? -1.475 24.281 7.527 1 96.81 167 PRO A C 1
ATOM 1265 O O . PRO A 1 167 ? -0.695 24.75 8.359 1 96.81 167 PRO A O 1
ATOM 1268 N N . THR A 1 168 ? -2.695 24.688 7.551 1 95.94 168 THR A N 1
ATOM 1269 C CA . THR A 1 168 ? -3.092 25.969 8.125 1 95.94 168 THR A CA 1
ATOM 1270 C C . THR A 1 168 ? -3.312 25.844 9.633 1 95.94 168 THR A C 1
ATOM 1272 O O . THR A 1 168 ? -3.291 26.844 10.352 1 95.94 168 THR A O 1
ATOM 1275 N N . GLY A 1 169 ? -3.637 24.641 10.047 1 94.38 169 GLY A N 1
ATOM 1276 C CA . GLY A 1 169 ? -3.98 24.438 11.445 1 94.38 169 GLY A CA 1
ATOM 1277 C C . GLY A 1 169 ? -5.41 24.812 11.773 1 94.38 169 GLY A C 1
ATOM 1278 O O . GLY A 1 169 ? -5.863 24.656 12.906 1 94.38 169 GLY A O 1
ATOM 1279 N N . ARG A 1 170 ? -6.145 25.188 10.82 1 94.62 170 ARG A N 1
ATOM 1280 C CA . ARG A 1 170 ? -7.512 25.672 11 1 94.62 170 ARG A CA 1
ATOM 1281 C C . ARG A 1 170 ? -8.438 24.547 11.43 1 94.62 170 ARG A C 1
ATOM 1283 O O . ARG A 1 170 ? -8.25 23.391 11.016 1 94.62 170 ARG A O 1
ATOM 1290 N N . VAL A 1 171 ? -9.438 24.906 12.234 1 96.69 171 VAL A N 1
ATOM 1291 C CA . VAL A 1 171 ? -10.539 24.016 12.594 1 96.69 171 VAL A CA 1
ATOM 1292 C C . VAL A 1 171 ? -11.828 24.5 11.945 1 96.69 171 VAL A C 1
ATOM 1294 O O . VAL A 1 171 ? -12.219 25.656 12.109 1 96.69 171 VAL A O 1
ATOM 1297 N N . MET A 1 172 ? -12.414 23.672 11.18 1 97.5 172 MET A N 1
ATOM 1298 C CA . MET A 1 172 ? -13.695 23.984 10.562 1 97.5 172 MET A CA 1
ATOM 1299 C C . MET A 1 172 ? -14.797 24.078 11.609 1 97.5 172 MET A C 1
ATOM 1301 O O . MET A 1 172 ? -14.93 23.203 12.461 1 97.5 172 MET A O 1
ATOM 1305 N N . SER A 1 173 ? -15.57 25.141 11.594 1 96.94 173 SER A N 1
ATOM 1306 C CA . SER A 1 173 ? -16.641 25.328 12.57 1 96.94 173 SER A CA 1
ATOM 1307 C C . SER A 1 173 ? -17.781 24.344 12.336 1 96.94 173 SER A C 1
ATOM 1309 O O . SER A 1 173 ? -17.875 23.734 11.266 1 96.94 173 SER A O 1
ATOM 1311 N N . LEU A 1 174 ? -18.578 24.172 13.375 1 98 174 LEU A N 1
ATOM 1312 C CA . LEU A 1 174 ? -19.766 23.312 13.242 1 98 174 LEU A CA 1
ATOM 1313 C C . LEU A 1 174 ? -20.672 23.812 12.125 1 98 174 LEU A C 1
ATOM 1315 O O . LEU A 1 174 ? -21.188 23.016 11.344 1 98 174 LEU A O 1
ATOM 1319 N N . GLU A 1 175 ? -20.875 25.109 12.055 1 97.88 175 GLU A N 1
ATOM 1320 C CA . GLU A 1 175 ? -21.719 25.703 11.031 1 97.88 175 GLU A CA 1
ATOM 1321 C C . GLU A 1 175 ? -21.188 25.422 9.633 1 97.88 175 GLU A C 1
ATOM 1323 O O . GLU A 1 175 ? -21.953 25.094 8.727 1 97.88 175 GLU A O 1
ATOM 1328 N N . GLU A 1 176 ? -19.938 25.594 9.469 1 98 176 GLU A N 1
ATOM 1329 C CA . GLU A 1 176 ? -19.312 25.328 8.18 1 98 176 GLU A CA 1
ATOM 1330 C C . GLU A 1 176 ? -19.422 23.844 7.812 1 98 176 GLU A C 1
ATOM 1332 O O . GLU A 1 176 ? -19.672 23.5 6.652 1 98 176 GLU A O 1
ATOM 1337 N N . ARG A 1 177 ? -19.172 22.938 8.75 1 98.5 177 ARG A N 1
ATOM 1338 C CA . ARG A 1 177 ? -19.312 21.5 8.523 1 98.5 177 ARG A CA 1
ATOM 1339 C C . ARG A 1 177 ? -20.719 21.172 8.023 1 98.5 177 ARG A C 1
ATOM 1341 O O . ARG A 1 177 ? -20.875 20.422 7.055 1 98.5 177 ARG A O 1
ATOM 1348 N N . LYS A 1 178 ? -21.719 21.703 8.703 1 98.44 178 LYS A N 1
ATOM 1349 C CA . LYS A 1 178 ? -23.109 21.453 8.336 1 98.44 178 LYS A CA 1
ATOM 1350 C C . LYS A 1 178 ? -23.406 22 6.941 1 98.44 178 LYS A C 1
ATOM 1352 O O . LYS A 1 178 ? -24.109 21.344 6.16 1 98.44 178 LYS A O 1
ATOM 1357 N N . ALA A 1 179 ? -22.906 23.172 6.688 1 98.5 179 ALA A N 1
ATOM 1358 C CA . ALA A 1 179 ? -23.125 23.781 5.375 1 98.5 179 ALA A CA 1
ATOM 1359 C C . ALA A 1 179 ? -22.531 22.922 4.266 1 98.5 179 ALA A C 1
ATOM 1361 O O . ALA A 1 179 ? -23.141 22.734 3.215 1 98.5 179 ALA A O 1
ATOM 1362 N N . VAL A 1 180 ? -21.344 22.391 4.469 1 98.69 180 VAL A N 1
ATOM 1363 C CA . VAL A 1 180 ? -20.688 21.516 3.496 1 98.69 180 VAL A CA 1
ATOM 1364 C C . VAL A 1 180 ? -21.516 20.266 3.287 1 98.69 180 VAL A C 1
ATOM 1366 O O . VAL A 1 180 ? -21.719 19.828 2.152 1 98.69 180 VAL A O 1
ATOM 1369 N N . LEU A 1 181 ? -22 19.672 4.371 1 98.44 181 LEU A N 1
ATOM 1370 C CA . LEU A 1 181 ? -22.797 18.438 4.297 1 98.44 181 LEU A CA 1
ATOM 1371 C C . LEU A 1 181 ? -24.109 18.688 3.557 1 98.44 181 LEU A C 1
ATOM 1373 O O . LEU A 1 181 ? -24.594 17.812 2.836 1 98.44 181 LEU A O 1
ATOM 1377 N N . GLU A 1 182 ? -24.672 19.844 3.77 1 98.31 182 GLU A N 1
ATOM 1378 C CA . GLU A 1 182 ? -25.875 20.203 3.039 1 98.31 182 GLU A CA 1
ATOM 1379 C C . GLU A 1 182 ? -25.625 20.281 1.538 1 98.31 182 GLU A C 1
ATOM 1381 O O . GLU A 1 182 ? -26.438 19.812 0.738 1 98.31 182 GLU A O 1
ATOM 1386 N N . LEU A 1 183 ? -24.516 20.922 1.154 1 98.44 183 LEU A N 1
ATOM 1387 C CA . LEU A 1 183 ? -24.141 20.984 -0.255 1 98.44 183 LEU A CA 1
ATOM 1388 C C . LEU A 1 183 ? -23.891 19.578 -0.807 1 98.44 183 LEU A C 1
ATOM 1390 O O . LEU A 1 183 ? -24.281 19.281 -1.94 1 98.44 183 LEU A O 1
ATOM 1394 N N . ALA A 1 184 ? -23.219 18.703 0.003 1 97.94 184 ALA A N 1
ATOM 1395 C CA . ALA A 1 184 ? -22.953 17.328 -0.411 1 97.94 184 ALA A CA 1
ATOM 1396 C C . ALA A 1 184 ? -24.234 16.578 -0.716 1 97.94 184 ALA A C 1
ATOM 1398 O O . ALA A 1 184 ? -24.312 15.82 -1.687 1 97.94 184 ALA A O 1
ATOM 1399 N N . GLU A 1 185 ? -25.219 16.781 0.102 1 96.88 185 GLU A N 1
ATOM 1400 C CA . GLU A 1 185 ? -26.531 16.141 -0.094 1 96.88 185 GLU A CA 1
ATOM 1401 C C . GLU A 1 185 ? -27.234 16.703 -1.328 1 96.88 185 GLU A C 1
ATOM 1403 O O . GLU A 1 185 ? -27.734 15.938 -2.154 1 96.88 185 GLU A O 1
ATOM 1408 N N . ARG A 1 186 ? -27.219 17.984 -1.421 1 97.38 186 ARG A N 1
ATOM 1409 C CA . ARG A 1 186 ? -27.938 18.672 -2.496 1 97.38 186 ARG A CA 1
ATOM 1410 C C . ARG A 1 186 ? -27.359 18.281 -3.859 1 97.38 186 ARG A C 1
ATOM 1412 O O . ARG A 1 186 ? -28.109 18.094 -4.82 1 97.38 186 ARG A O 1
ATOM 1419 N N . TYR A 1 187 ? -26.062 18.156 -3.932 1 97.31 187 TYR A N 1
ATOM 1420 C CA . TYR A 1 187 ? -25.438 17.953 -5.23 1 97.31 187 TYR A CA 1
ATOM 1421 C C . TYR A 1 187 ? -24.891 16.531 -5.359 1 97.31 187 TYR A C 1
ATOM 1423 O O . TYR A 1 187 ? -24.219 16.203 -6.34 1 97.31 187 TYR A O 1
ATOM 1431 N N . ASP A 1 188 ? -25.031 15.711 -4.359 1 96.38 188 ASP A N 1
ATOM 1432 C CA . ASP A 1 188 ? -24.797 14.266 -4.355 1 96.38 188 ASP A CA 1
ATOM 1433 C C . ASP A 1 188 ? -23.312 13.953 -4.547 1 96.38 188 ASP A C 1
ATOM 1435 O O . ASP A 1 188 ? -22.953 13.156 -5.418 1 96.38 188 ASP A O 1
ATOM 1439 N N . PHE A 1 189 ? -22.406 14.578 -3.875 1 96.56 189 PHE A N 1
ATOM 1440 C CA . PHE A 1 189 ? -21.016 14.18 -3.799 1 96.56 189 PHE A CA 1
ATOM 1441 C C . PHE A 1 189 ? -20.672 13.664 -2.406 1 96.56 189 PHE A C 1
ATOM 1443 O O . PHE A 1 189 ? -21.453 13.836 -1.465 1 96.56 189 PHE A O 1
ATOM 1450 N N . GLN A 1 190 ? -19.641 12.891 -2.254 1 97.38 190 GLN A N 1
ATOM 1451 C CA . GLN A 1 190 ? -19.203 12.367 -0.97 1 97.38 190 GLN A CA 1
ATOM 1452 C C . GLN A 1 190 ? -18.062 13.203 -0.397 1 97.38 190 GLN A C 1
ATOM 1454 O O . GLN A 1 190 ? -17.297 13.812 -1.146 1 97.38 190 GLN A O 1
ATOM 1459 N N . VAL A 1 191 ? -17.984 13.242 0.915 1 98.38 191 VAL A N 1
ATOM 1460 C CA . VAL A 1 191 ? -16.953 13.984 1.615 1 98.38 191 VAL A CA 1
ATOM 1461 C C . VAL A 1 191 ? -15.914 13.016 2.189 1 98.38 191 VAL A C 1
ATOM 1463 O O . VAL A 1 191 ? -16.266 12.031 2.836 1 98.38 191 VAL A O 1
ATOM 1466 N N . VAL A 1 192 ? -14.68 13.188 1.877 1 98.69 192 VAL A N 1
ATOM 1467 C CA . VAL A 1 192 ? -13.578 12.516 2.564 1 98.69 192 VAL A CA 1
ATOM 1468 C C . VAL A 1 192 ? -13.078 13.391 3.711 1 98.69 192 VAL A C 1
ATOM 1470 O O . VAL A 1 192 ? -12.5 14.453 3.48 1 98.69 192 VAL A O 1
ATOM 1473 N N . GLU A 1 193 ? -13.328 12.992 4.887 1 98.81 193 GLU A N 1
ATOM 1474 C CA . GLU A 1 193 ? -12.805 13.641 6.086 1 98.81 193 GLU A CA 1
ATOM 1475 C C . GLU A 1 193 ? -11.477 13.016 6.52 1 98.81 193 GLU A C 1
ATOM 1477 O O . GLU A 1 193 ? -11.453 11.898 7.031 1 98.81 193 GLU A O 1
ATOM 1482 N N . ASP A 1 194 ? -10.422 13.688 6.277 1 98.69 194 ASP A N 1
ATOM 1483 C CA . ASP A 1 194 ? -9.094 13.266 6.711 1 98.69 194 ASP A CA 1
ATOM 1484 C C . ASP A 1 194 ? -8.758 13.852 8.078 1 98.69 194 ASP A C 1
ATOM 1486 O O . ASP A 1 194 ? -8.617 15.062 8.227 1 98.69 194 ASP A O 1
ATOM 1490 N N . ASP A 1 195 ? -8.578 12.953 9.047 1 98.38 195 ASP A N 1
ATOM 1491 C CA . ASP A 1 195 ? -8.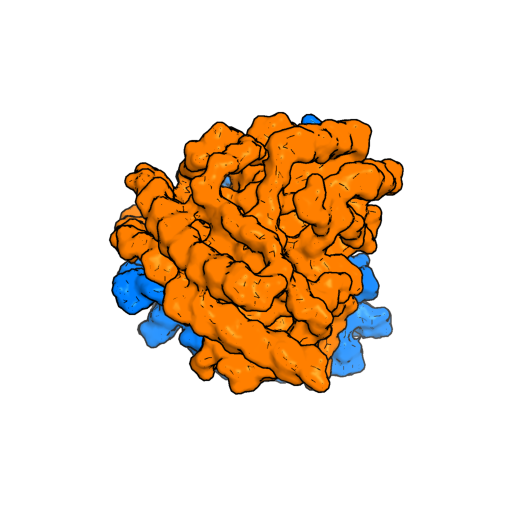469 13.43 10.414 1 98.38 195 ASP A CA 1
ATOM 1492 C C . ASP A 1 195 ? -7.305 12.766 11.141 1 98.38 195 ASP A C 1
ATOM 1494 O O . ASP A 1 195 ? -7.508 12.031 12.117 1 98.38 195 ASP A O 1
ATOM 1498 N N . PRO A 1 196 ? -6.117 13.141 10.805 1 97.88 196 PRO A N 1
ATOM 1499 C CA . PRO A 1 196 ? -4.969 12.539 11.492 1 97.88 196 PRO A CA 1
ATOM 1500 C C . PRO A 1 196 ? -4.613 13.258 12.789 1 97.88 196 PRO A C 1
ATOM 1502 O O . PRO A 1 196 ? -3.896 12.711 13.625 1 97.88 196 PRO A O 1
ATOM 1505 N N . TYR A 1 197 ? -5.148 14.484 13.094 1 97.94 197 TYR A N 1
ATOM 1506 C CA . TYR A 1 197 ? -4.527 15.312 14.117 1 97.94 197 TYR A CA 1
ATOM 1507 C C . TYR A 1 197 ? -5.523 15.648 15.227 1 97.94 197 TYR A C 1
ATOM 1509 O O . TYR A 1 197 ? -5.148 16.203 16.266 1 97.94 197 TYR A O 1
ATOM 1517 N N . SER A 1 198 ? -6.805 15.297 15.07 1 97.31 198 SER A N 1
ATOM 1518 C CA . SER A 1 198 ? -7.828 15.781 15.992 1 97.31 198 SER A CA 1
ATOM 1519 C C . SER A 1 198 ? -7.469 15.453 17.438 1 97.31 198 SER A C 1
ATOM 1521 O O . SER A 1 198 ? -7.707 16.266 18.344 1 97.31 198 SER A O 1
ATOM 1523 N N . PRO A 1 199 ? -6.836 14.344 17.734 1 97 199 PRO A N 1
ATOM 1524 C CA . PRO A 1 199 ? -6.496 14.047 19.125 1 97 199 PRO A CA 1
ATOM 1525 C C . PRO A 1 199 ? -5.488 15.039 19.703 1 97 199 PRO A C 1
ATOM 1527 O O . PRO A 1 199 ? -5.348 15.133 20.922 1 97 199 PRO A O 1
ATOM 1530 N N . LEU A 1 200 ? -4.805 15.773 18.906 1 97.81 200 LEU A N 1
ATOM 1531 C CA . LEU A 1 200 ? -3.727 16.656 19.344 1 97.81 200 LEU A CA 1
ATOM 1532 C C . LEU A 1 200 ? -4.227 18.078 19.547 1 97.81 200 LEU A C 1
ATOM 1534 O O . LEU A 1 200 ? -3.436 19 19.781 1 97.81 200 LEU A O 1
ATOM 1538 N N . ALA A 1 201 ? -5.531 18.297 19.453 1 97.25 201 ALA A N 1
ATOM 1539 C CA . ALA A 1 201 ? -6.121 19.609 19.672 1 97.25 201 ALA A CA 1
ATOM 1540 C C . ALA A 1 201 ? -6.105 19.969 21.156 1 97.25 201 ALA A C 1
ATOM 1542 O O . ALA A 1 201 ? -6.336 19.109 22.016 1 97.25 201 ALA A O 1
ATOM 1543 N N . VAL A 1 202 ? -5.852 21.188 21.469 1 93.75 202 VAL A N 1
ATOM 1544 C CA . VAL A 1 202 ? -5.82 21.609 22.859 1 93.75 202 VAL A CA 1
ATOM 1545 C C . VAL A 1 202 ? -7.188 22.156 23.266 1 93.75 202 VAL A C 1
ATOM 1547 O O . VAL A 1 202 ? -7.492 22.266 24.453 1 93.75 202 VAL A O 1
ATOM 1550 N N . SER A 1 203 ? -7.93 22.516 22.266 1 90.75 203 SER A N 1
ATOM 1551 C CA . SER A 1 203 ? -9.297 22.969 22.531 1 90.75 203 SER A CA 1
ATOM 1552 C C . SER A 1 203 ? -10.312 21.953 22 1 90.75 203 SER A C 1
ATOM 1554 O O . SER A 1 203 ? -9.969 21.078 21.203 1 90.75 203 SER A O 1
ATOM 1556 N N . GLU A 1 204 ? -11.508 22.062 22.531 1 93.81 204 GLU A N 1
ATOM 1557 C CA . GLU A 1 204 ? -12.586 21.203 22.062 1 93.81 204 GLU A CA 1
ATOM 1558 C C . GLU A 1 204 ? -12.867 21.422 20.578 1 93.81 204 GLU A C 1
ATOM 1560 O O . GLU A 1 204 ? -12.875 22.562 20.109 1 93.81 204 GLU A O 1
ATOM 1565 N N . LEU A 1 205 ? -13.055 20.344 19.906 1 96.62 205 LEU A N 1
ATOM 1566 C CA . LEU A 1 205 ? -13.344 20.391 18.484 1 96.62 205 LEU A CA 1
ATOM 1567 C C . LEU A 1 205 ? -14.82 20.125 18.219 1 96.62 205 LEU A C 1
ATOM 1569 O O . LEU A 1 205 ? -15.484 19.453 19.016 1 96.62 205 LEU A O 1
ATOM 1573 N N . PRO A 1 206 ? -15.359 20.719 17.094 1 97 206 PRO A N 1
ATOM 1574 C CA . PRO A 1 206 ? -16.672 20.234 16.656 1 97 206 PRO A CA 1
ATOM 1575 C C . PRO A 1 206 ? -16.672 18.734 16.359 1 97 206 PRO A C 1
ATOM 1577 O O . PRO A 1 206 ? -15.617 18.125 16.172 1 97 206 PRO A O 1
ATOM 1580 N N . PRO A 1 207 ? -17.891 18.109 16.406 1 96.88 207 PRO A N 1
ATOM 1581 C CA . PRO A 1 207 ? -17.969 16.703 16.031 1 96.88 207 PRO A CA 1
ATOM 1582 C C . PRO A 1 207 ? -17.391 16.422 14.641 1 96.88 207 PRO A C 1
ATOM 1584 O O . PRO A 1 207 ? -17.422 17.297 13.773 1 96.88 207 PRO A O 1
ATOM 1587 N N . SER A 1 208 ? -16.891 15.219 14.508 1 97 208 SER A N 1
ATOM 1588 C CA . SER A 1 208 ? -16.438 14.812 13.188 1 97 208 SER A CA 1
ATOM 1589 C C . SER A 1 208 ? -17.562 14.906 12.156 1 97 208 SER A C 1
ATOM 1591 O O . SER A 1 208 ? -18.734 14.719 12.492 1 97 208 SER A O 1
ATOM 1593 N N . MET A 1 209 ? -17.203 15.188 10.93 1 97.81 209 MET A N 1
ATOM 1594 C CA . MET A 1 209 ? -18.188 15.234 9.867 1 97.81 209 MET A CA 1
ATOM 1595 C C . MET A 1 209 ? -18.828 13.867 9.656 1 97.81 209 MET A C 1
ATOM 1597 O O . MET A 1 209 ? -20 13.773 9.289 1 97.81 209 MET A O 1
ATOM 1601 N N . ALA A 1 210 ? -18.047 12.812 9.891 1 97.12 210 ALA A N 1
ATOM 1602 C CA . ALA A 1 210 ? -18.578 11.453 9.781 1 97.12 210 ALA A CA 1
ATOM 1603 C C . ALA A 1 210 ? -19.734 11.234 10.766 1 97.12 210 ALA A C 1
ATOM 1605 O O . ALA A 1 210 ? -20.703 10.562 10.445 1 97.12 210 ALA A O 1
ATOM 1606 N N . ARG A 1 211 ? -19.594 11.742 11.938 1 95.69 211 ARG A N 1
ATOM 1607 C CA . ARG A 1 211 ? -20.656 11.633 12.938 1 95.69 211 ARG A CA 1
ATOM 1608 C C . ARG A 1 211 ? -21.891 12.43 12.516 1 95.69 211 ARG A C 1
ATOM 1610 O O . ARG A 1 211 ? -23.016 12.016 12.766 1 95.69 211 ARG A O 1
ATOM 1617 N N . LEU A 1 212 ? -21.703 13.562 11.867 1 95.31 212 LEU A N 1
ATOM 1618 C CA . LEU A 1 212 ? -22.781 14.469 11.484 1 95.31 212 LEU A CA 1
ATOM 1619 C C . LEU A 1 212 ? -23.469 13.992 10.211 1 95.31 212 LEU A C 1
ATOM 1621 O O . LEU A 1 212 ? -24.703 14.07 10.102 1 95.31 212 LEU A O 1
ATOM 1625 N N . GLY A 1 213 ? -22.719 13.492 9.25 1 92.5 213 GLY A N 1
ATOM 1626 C CA . GLY A 1 213 ? -23.203 13.266 7.895 1 92.5 213 GLY A CA 1
ATOM 1627 C C . GLY A 1 213 ? -23.438 11.805 7.582 1 92.5 213 GLY A C 1
ATOM 1628 O O . GLY A 1 213 ? -24.047 11.477 6.562 1 92.5 213 GLY A O 1
ATOM 1629 N N . GLY A 1 214 ? -22.891 10.867 8.422 1 89.88 214 GLY A N 1
ATOM 1630 C CA . GLY A 1 214 ? -23.141 9.445 8.25 1 89.88 214 GLY A CA 1
ATOM 1631 C C . GLY A 1 214 ? -22.594 8.891 6.949 1 89.88 214 GLY A C 1
ATOM 1632 O O . GLY A 1 214 ? -21.422 9.086 6.629 1 89.88 214 GLY A O 1
ATOM 1633 N N . ASP A 1 215 ? -23.516 8.414 6.109 1 92 215 ASP A N 1
ATOM 1634 C CA . ASP A 1 215 ? -23.172 7.617 4.934 1 92 215 ASP A CA 1
ATOM 1635 C C . ASP A 1 215 ? -22.5 8.477 3.865 1 92 215 ASP A C 1
ATOM 1637 O O . ASP A 1 215 ? -21.891 7.957 2.93 1 92 215 ASP A O 1
ATOM 1641 N N . ARG A 1 216 ? -22.547 9.797 4.012 1 94.75 216 ARG A N 1
ATOM 1642 C CA . ARG A 1 216 ? -22.016 10.695 2.996 1 94.75 216 ARG A CA 1
ATOM 1643 C C . ARG A 1 216 ? -20.531 10.961 3.23 1 94.75 216 ARG A C 1
ATOM 1645 O O . ARG A 1 216 ? -19.828 11.453 2.342 1 94.75 216 ARG A O 1
ATOM 1652 N N . VAL A 1 217 ? -20.078 10.508 4.387 1 98.06 217 VAL A N 1
ATOM 1653 C CA . VAL A 1 217 ? -18.719 10.883 4.77 1 98.06 217 VAL A CA 1
ATOM 1654 C C . VAL A 1 217 ? -17.844 9.633 4.848 1 98.06 217 VAL A C 1
ATOM 1656 O O . VAL A 1 217 ? -18.219 8.641 5.469 1 98.06 217 VAL A O 1
ATOM 1659 N N . ILE A 1 218 ? -16.766 9.625 4.152 1 98.5 218 ILE A N 1
ATOM 1660 C CA . ILE A 1 218 ? -15.68 8.672 4.312 1 98.5 218 ILE A CA 1
ATOM 1661 C C . ILE A 1 218 ? -14.641 9.234 5.285 1 98.5 218 ILE A C 1
ATOM 1663 O O . ILE A 1 218 ? -13.938 10.195 4.969 1 98.5 218 ILE A O 1
ATOM 1667 N N . HIS A 1 219 ? -14.57 8.648 6.457 1 98.81 219 HIS A N 1
ATOM 1668 C CA . HIS A 1 219 ? -13.641 9.109 7.477 1 98.81 219 HIS A CA 1
ATOM 1669 C C . HIS A 1 219 ? -12.289 8.406 7.348 1 98.81 219 HIS A C 1
ATOM 1671 O O . HIS A 1 219 ? -12.227 7.176 7.359 1 98.81 219 HIS A O 1
ATOM 1677 N N . LEU A 1 220 ? -11.281 9.164 7.164 1 98.81 220 LEU A N 1
ATOM 1678 C CA . LEU A 1 220 ? -9.914 8.68 7.031 1 98.81 220 LEU A CA 1
ATOM 1679 C C . LEU A 1 220 ? -9.047 9.141 8.203 1 98.81 220 LEU A C 1
ATOM 1681 O O . LEU A 1 220 ? -9.07 10.32 8.555 1 98.81 220 LEU A O 1
ATOM 1685 N N . SER A 1 221 ? -8.328 8.203 8.805 1 98.75 221 SER A N 1
ATOM 1686 C CA . SER A 1 221 ? -7.453 8.57 9.922 1 98.75 221 SER A CA 1
ATOM 1687 C C . SER A 1 221 ? -6.289 7.594 10.047 1 98.75 221 SER A C 1
ATOM 1689 O O . SER A 1 221 ? -6.078 6.75 9.18 1 98.75 221 SER A O 1
ATOM 1691 N N . THR A 1 222 ? -5.426 7.812 11.047 1 98.5 222 THR A N 1
ATOM 1692 C CA . THR A 1 222 ? -4.203 7.035 11.219 1 98.5 222 THR A CA 1
ATOM 1693 C C . THR A 1 222 ? -3.828 6.938 12.695 1 98.5 222 THR A C 1
ATOM 1695 O O . THR A 1 222 ? -4.285 7.738 13.508 1 98.5 222 THR A O 1
ATOM 1698 N N . PHE A 1 223 ? -3.031 5.984 13.047 1 98.62 223 PHE A N 1
ATOM 1699 C CA . PHE A 1 223 ? -2.457 5.871 14.383 1 98.62 223 PHE A CA 1
ATOM 1700 C C . PHE A 1 223 ? -1.011 6.352 14.391 1 98.62 223 PHE A C 1
ATOM 1702 O O . PHE A 1 223 ? -0.322 6.238 15.406 1 98.62 223 PHE A O 1
ATOM 1709 N N . SER A 1 224 ? -0.57 6.945 13.312 1 97.81 224 SER A N 1
ATOM 1710 C CA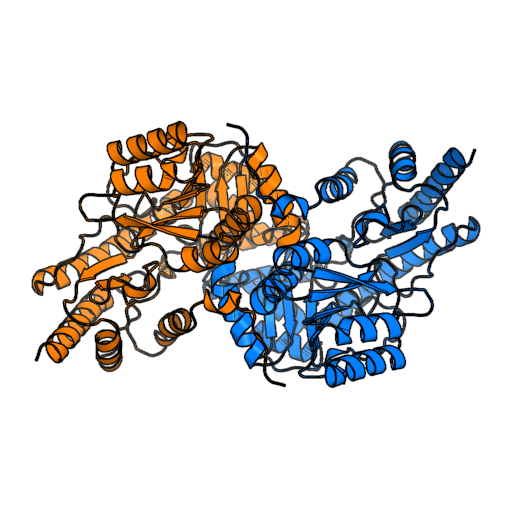 . SER A 1 224 ? 0.813 7.391 13.18 1 97.81 224 SER A CA 1
ATOM 1711 C C . SER A 1 224 ? 1.127 8.516 14.156 1 97.81 224 SER A C 1
ATOM 1713 O O . SER A 1 224 ? 2.27 8.672 14.594 1 97.81 224 SER A O 1
ATOM 1715 N N . LYS A 1 225 ? 0.087 9.312 14.508 1 97.5 225 LYS A N 1
ATOM 1716 C CA . LYS A 1 225 ? 0.318 10.508 15.312 1 97.5 225 LYS A CA 1
ATOM 1717 C C . LYS A 1 225 ? 0.028 10.242 16.797 1 97.5 225 LYS A C 1
ATOM 1719 O O . LYS A 1 225 ? 0.381 11.047 17.656 1 97.5 225 LYS A O 1
ATOM 1724 N N . THR A 1 226 ? -0.566 9.062 17.047 1 97.75 226 THR A N 1
ATOM 1725 C CA . THR A 1 226 ? -1.071 8.852 18.406 1 97.75 226 THR A CA 1
ATOM 1726 C C . THR A 1 226 ? -0.48 7.582 19.016 1 97.75 226 THR A C 1
ATOM 1728 O O . THR A 1 226 ? -0.409 7.445 20.234 1 97.75 226 THR A O 1
ATOM 1731 N N . ILE A 1 227 ? -0.096 6.586 18.219 1 98.19 227 ILE A N 1
ATOM 1732 C CA . ILE A 1 227 ? 0.497 5.363 18.734 1 98.19 227 ILE A CA 1
ATOM 1733 C C . ILE A 1 227 ? 1.953 5.262 18.297 1 98.19 227 ILE A C 1
ATOM 1735 O O . ILE A 1 227 ? 2.869 5.496 19.078 1 98.19 227 ILE A O 1
ATOM 1739 N N . ALA A 1 228 ? 2.193 5.012 17.047 1 98.06 228 ALA A N 1
ATOM 1740 C CA . ALA A 1 228 ? 3.537 4.883 16.484 1 98.06 228 ALA A CA 1
ATOM 1741 C C . ALA A 1 228 ? 3.5 4.93 14.961 1 98.06 228 ALA A C 1
ATOM 1743 O O . ALA A 1 228 ? 2.811 4.129 14.32 1 98.06 228 ALA A O 1
ATOM 1744 N N . PRO A 1 229 ? 4.27 5.891 14.398 1 97.38 229 PRO A N 1
ATOM 1745 C CA . PRO A 1 229 ? 4.23 6.004 12.938 1 97.38 229 PRO A CA 1
ATOM 1746 C C . PRO A 1 229 ? 4.75 4.75 12.234 1 97.38 229 PRO A C 1
ATOM 1748 O O . PRO A 1 229 ? 4.297 4.422 11.141 1 97.38 229 PRO A O 1
ATOM 1751 N N . GLY A 1 230 ? 5.602 3.977 12.844 1 97.56 230 GLY A N 1
ATOM 1752 C CA . GLY A 1 230 ? 6.219 2.812 12.234 1 97.56 230 GLY A CA 1
ATOM 1753 C C . GLY A 1 230 ? 5.27 1.639 12.086 1 97.56 230 GLY A C 1
ATOM 1754 O O . GLY A 1 230 ? 5.539 0.706 11.328 1 97.56 230 GLY A O 1
ATOM 1755 N N . LEU A 1 231 ? 4.164 1.636 12.852 1 98.31 231 LEU A N 1
ATOM 1756 C CA . LEU A 1 231 ? 3.172 0.577 12.695 1 98.31 231 LEU A CA 1
ATOM 1757 C C . LEU A 1 231 ? 2.516 0.643 11.32 1 98.31 231 LEU A C 1
ATOM 1759 O O . LEU A 1 231 ? 1.984 -0.357 10.836 1 98.31 231 LEU A O 1
ATOM 1763 N N . ARG A 1 232 ? 2.527 1.837 10.766 1 98.25 232 ARG A N 1
ATOM 1764 C CA . ARG A 1 232 ? 1.9 2.072 9.469 1 98.25 232 ARG A CA 1
ATOM 1765 C C . ARG A 1 232 ? 0.45 1.601 9.469 1 98.25 232 ARG A C 1
ATOM 1767 O O . ARG A 1 232 ? 0.026 0.881 8.562 1 98.25 232 ARG A O 1
ATOM 1774 N N . ILE A 1 233 ? -0.305 2.072 10.461 1 98.81 233 ILE A N 1
ATOM 1775 C CA . ILE A 1 233 ? -1.715 1.705 10.531 1 98.81 233 ILE A CA 1
ATOM 1776 C C . ILE A 1 233 ? -2.582 2.943 10.32 1 98.81 233 ILE A C 1
ATOM 1778 O O . ILE A 1 233 ? -2.498 3.908 11.086 1 98.81 233 ILE A O 1
ATOM 1782 N N . GLY A 1 234 ? -3.314 2.992 9.297 1 98.81 234 GLY A N 1
ATOM 1783 C CA . GLY A 1 234 ? -4.438 3.887 9.055 1 98.81 234 GLY A CA 1
ATOM 1784 C C . GLY A 1 234 ? -5.766 3.16 8.945 1 98.81 234 GLY A C 1
ATOM 1785 O O . GLY A 1 234 ? -5.824 1.938 9.086 1 98.81 234 GLY A O 1
ATOM 1786 N N . PHE A 1 235 ? -6.828 3.912 8.766 1 98.94 235 PHE A N 1
ATOM 1787 C CA . PHE A 1 235 ? -8.125 3.254 8.617 1 98.94 235 PHE A CA 1
ATOM 1788 C C . PHE A 1 235 ? -9.133 4.191 7.973 1 98.94 235 PHE A C 1
ATOM 1790 O O . PHE A 1 235 ? -8.969 5.414 8.008 1 98.94 235 PHE A O 1
ATOM 1797 N N . ILE A 1 236 ? -10.094 3.609 7.383 1 98.88 236 ILE A N 1
ATOM 1798 C CA . ILE A 1 236 ? -11.266 4.258 6.805 1 98.88 236 ILE A CA 1
ATOM 1799 C C . ILE A 1 236 ? -12.523 3.783 7.527 1 98.88 236 ILE A C 1
ATOM 1801 O O . ILE A 1 236 ? -12.672 2.594 7.82 1 98.88 236 ILE A O 1
ATOM 1805 N N . ILE A 1 237 ? -13.359 4.625 7.93 1 98.81 237 ILE A N 1
ATOM 1806 C CA . ILE A 1 237 ? -14.703 4.301 8.391 1 98.81 237 ILE A CA 1
ATOM 1807 C C . ILE A 1 237 ? -15.734 4.82 7.383 1 98.81 237 ILE A C 1
ATOM 1809 O O . ILE A 1 237 ? -15.766 6.016 7.082 1 98.81 237 ILE A O 1
ATOM 1813 N N . THR A 1 238 ? -16.547 4.023 6.84 1 98.38 238 THR A N 1
ATOM 1814 C CA . THR A 1 238 ? -17.562 4.344 5.84 1 98.38 238 THR A CA 1
ATOM 1815 C C . THR A 1 238 ? -18.688 3.322 5.871 1 98.38 238 THR A C 1
ATOM 1817 O O . THR A 1 238 ? -18.844 2.58 6.844 1 98.38 238 THR A O 1
ATOM 1820 N N . THR A 1 239 ? -19.625 3.33 4.867 1 97.75 239 THR A N 1
ATOM 1821 C CA . THR A 1 239 ? -20.703 2.355 4.805 1 97.75 239 THR A CA 1
ATOM 1822 C C . THR A 1 239 ? -20.156 0.953 4.555 1 97.75 239 THR A C 1
ATOM 1824 O O . THR A 1 239 ? -19.062 0.796 4.008 1 97.75 239 THR A O 1
ATOM 1827 N N . ASN A 1 240 ? -20.938 -0.054 4.992 1 97.44 240 ASN A N 1
ATOM 1828 C CA . ASN A 1 240 ? -20.531 -1.438 4.777 1 97.44 240 ASN A CA 1
ATOM 1829 C C . ASN A 1 240 ? -20.297 -1.729 3.297 1 97.44 240 ASN A C 1
ATOM 1831 O O . ASN A 1 240 ? -19.344 -2.426 2.939 1 97.44 240 ASN A O 1
ATOM 1835 N N . GLU A 1 241 ? -21.109 -1.203 2.484 1 96.88 241 GLU A N 1
ATOM 1836 C CA . GLU A 1 241 ? -21 -1.416 1.044 1 96.88 241 GLU A CA 1
ATOM 1837 C C . GLU A 1 241 ? -19.719 -0.818 0.492 1 96.88 241 GLU A C 1
ATOM 1839 O O . GLU A 1 241 ? -19 -1.477 -0.26 1 96.88 241 GLU A O 1
ATOM 1844 N N . ALA A 1 242 ? -19.406 0.436 0.847 1 97.88 242 ALA A N 1
ATOM 1845 C CA . ALA A 1 242 ? -18.188 1.095 0.389 1 97.88 242 ALA A CA 1
ATOM 1846 C C . ALA A 1 242 ? -16.953 0.395 0.937 1 97.88 242 ALA A C 1
ATOM 1848 O O . ALA A 1 242 ? -15.945 0.258 0.234 1 97.88 242 ALA A O 1
ATOM 1849 N N . ALA A 1 243 ? -17.078 -0.041 2.176 1 98.31 243 ALA A N 1
ATOM 1850 C CA . ALA A 1 243 ? -15.969 -0.748 2.799 1 98.31 243 ALA A CA 1
ATOM 1851 C C . ALA A 1 243 ? -15.656 -2.045 2.059 1 98.31 243 ALA A C 1
ATOM 1853 O O . ALA A 1 243 ? -14.492 -2.4 1.877 1 98.31 243 ALA A O 1
ATOM 1854 N N . SER A 1 244 ? -16.688 -2.75 1.676 1 96.94 244 SER A N 1
ATOM 1855 C CA . SER A 1 244 ? -16.5 -3.984 0.918 1 96.94 244 SER A CA 1
ATOM 1856 C C . SER A 1 244 ? -15.797 -3.721 -0.405 1 96.94 244 SER A C 1
ATOM 1858 O O . SER A 1 244 ? -14.914 -4.484 -0.806 1 96.94 244 SER A O 1
ATOM 1860 N N . ALA A 1 245 ? -16.156 -2.65 -1.09 1 97.62 245 ALA A N 1
ATOM 1861 C CA . ALA A 1 245 ? -15.516 -2.279 -2.348 1 97.62 245 ALA A CA 1
ATOM 1862 C C . ALA A 1 245 ? -14.055 -1.892 -2.129 1 97.62 245 ALA A C 1
ATOM 1864 O O . ALA A 1 245 ? -13.18 -2.305 -2.889 1 97.62 245 ALA A O 1
ATOM 1865 N N . LEU A 1 246 ? -13.852 -1.119 -1.069 1 98.5 246 LEU A N 1
ATOM 1866 C CA . LEU A 1 246 ? -12.492 -0.71 -0.729 1 98.5 246 LEU A CA 1
ATOM 1867 C C . LEU A 1 246 ? -11.625 -1.922 -0.41 1 98.5 246 LEU A C 1
ATOM 1869 O O . LEU A 1 246 ? -10.469 -1.994 -0.837 1 98.5 246 LEU A O 1
ATOM 1873 N N . ALA A 1 247 ? -12.172 -2.84 0.333 1 97.81 247 ALA A N 1
ATOM 1874 C CA . ALA A 1 247 ? -11.445 -4.055 0.695 1 97.81 247 ALA A CA 1
ATOM 1875 C C . ALA A 1 247 ? -11.117 -4.887 -0.542 1 97.81 247 ALA A C 1
ATOM 1877 O O . ALA A 1 247 ? -10.047 -5.484 -0.625 1 97.81 247 ALA A O 1
ATOM 1878 N N . ASN A 1 248 ? -12.055 -4.957 -1.455 1 96.81 248 ASN A N 1
ATOM 1879 C CA . ASN A 1 248 ? -11.812 -5.668 -2.707 1 96.81 248 ASN A CA 1
ATOM 1880 C C . ASN A 1 248 ? -10.656 -5.051 -3.488 1 96.81 248 ASN A C 1
ATOM 1882 O O . ASN A 1 248 ? -9.773 -5.766 -3.961 1 96.81 248 ASN A O 1
ATOM 1886 N N . VAL A 1 249 ? -10.625 -3.746 -3.607 1 97.69 249 VAL A N 1
ATOM 1887 C CA . VAL A 1 249 ? -9.555 -3.031 -4.293 1 97.69 249 VAL A CA 1
ATOM 1888 C C . VAL A 1 249 ? -8.234 -3.248 -3.562 1 97.69 249 VAL A C 1
ATOM 1890 O O . VAL A 1 249 ? -7.195 -3.484 -4.191 1 97.69 249 VAL A O 1
ATOM 1893 N N . LYS A 1 250 ? -8.312 -3.236 -2.254 1 97.69 250 LYS A N 1
ATOM 1894 C CA . LYS A 1 250 ? -7.113 -3.434 -1.445 1 97.69 250 LYS A CA 1
ATOM 1895 C C . LYS A 1 250 ? -6.547 -4.84 -1.636 1 97.69 250 LYS A C 1
ATOM 1897 O O . LYS A 1 250 ? -5.328 -5.023 -1.679 1 97.69 250 LYS A O 1
ATOM 1902 N N . SER A 1 251 ? -7.434 -5.816 -1.717 1 95.94 251 SER A N 1
ATOM 1903 C CA . SER A 1 251 ? -7.004 -7.199 -1.903 1 95.94 251 SER A CA 1
ATOM 1904 C C . SER A 1 251 ? -6.148 -7.348 -3.156 1 95.94 251 SER A C 1
ATOM 1906 O O . SER A 1 251 ? -5.27 -8.211 -3.217 1 95.94 251 SER A O 1
ATOM 1908 N N . ALA A 1 252 ? -6.324 -6.449 -4.094 1 95.25 252 ALA A N 1
ATOM 1909 C CA . ALA A 1 252 ? -5.582 -6.488 -5.352 1 95.25 252 ALA A CA 1
ATOM 1910 C C . ALA A 1 252 ? -4.449 -5.465 -5.352 1 95.25 252 ALA A C 1
ATOM 1912 O O . ALA A 1 252 ? -3.793 -5.258 -6.375 1 95.25 252 ALA A O 1
ATOM 1913 N N . THR A 1 253 ? -4.219 -4.746 -4.242 1 96.62 253 THR A N 1
ATOM 1914 C CA . THR A 1 253 ? -3.209 -3.695 -4.176 1 96.62 253 THR A CA 1
ATOM 1915 C C . THR A 1 253 ? -2.102 -4.074 -3.193 1 96.62 253 THR A C 1
ATOM 1917 O O . THR A 1 253 ? -0.929 -4.141 -3.568 1 96.62 253 THR A O 1
ATOM 1920 N N . THR A 1 254 ? -2.557 -4.379 -1.964 1 97.31 254 THR A N 1
ATOM 1921 C CA . THR A 1 254 ? -1.577 -4.746 -0.948 1 97.31 254 THR A CA 1
ATOM 1922 C C . THR A 1 254 ? -2.008 -6.016 -0.214 1 97.31 254 THR A C 1
ATOM 1924 O O . THR A 1 254 ? -1.307 -6.488 0.683 1 97.31 254 THR A O 1
ATOM 1927 N N . ILE A 1 255 ? -3.104 -6.613 -0.574 1 95 255 ILE A N 1
ATOM 1928 C CA . ILE A 1 255 ? -3.699 -7.809 0.012 1 95 255 ILE A CA 1
ATOM 1929 C C . ILE A 1 255 ? -4.176 -7.504 1.431 1 95 255 ILE A C 1
ATOM 1931 O O . ILE A 1 255 ? -5.383 -7.434 1.685 1 95 255 ILE A O 1
ATOM 1935 N N . SER A 1 256 ? -3.258 -7.168 2.273 1 96.06 256 SER A N 1
ATOM 1936 C CA . SER A 1 256 ? -3.619 -6.91 3.664 1 96.06 256 SER A CA 1
ATOM 1937 C C . SER A 1 256 ? -2.561 -6.066 4.363 1 96.06 256 SER A C 1
ATOM 1939 O O . SER A 1 256 ? -1.407 -6.023 3.928 1 96.06 256 SER A O 1
ATOM 1941 N N . THR A 1 257 ? -2.979 -5.348 5.352 1 98.25 257 THR A N 1
ATOM 1942 C CA . THR A 1 257 ? -2.049 -4.746 6.301 1 98.25 257 THR A CA 1
ATOM 1943 C C . THR A 1 257 ? -1.379 -5.82 7.156 1 98.25 257 THR A C 1
ATOM 1945 O O . THR A 1 257 ? -2.029 -6.777 7.582 1 98.25 257 THR A O 1
ATOM 1948 N N . PRO A 1 258 ? -0.035 -5.715 7.375 1 98.44 258 PRO A N 1
ATOM 1949 C CA . PRO A 1 258 ? 0.609 -6.77 8.164 1 98.44 258 PRO A CA 1
ATOM 1950 C C . PRO A 1 258 ? -0.124 -7.062 9.469 1 98.44 258 PRO A C 1
ATOM 1952 O O . PRO A 1 258 ? -0.337 -6.156 10.281 1 98.44 258 PRO A O 1
ATOM 1955 N N . PRO A 1 259 ? -0.475 -8.336 9.711 1 98.31 259 PRO A N 1
ATOM 1956 C CA . PRO A 1 259 ? -1.251 -8.672 10.906 1 98.31 259 PRO A CA 1
ATOM 1957 C C . PRO A 1 259 ? -0.519 -8.32 12.203 1 98.31 259 PRO A C 1
ATOM 1959 O O . PRO A 1 259 ? -1.146 -7.898 13.172 1 98.31 259 PRO A O 1
ATOM 1962 N N . ILE A 1 260 ? 0.781 -8.445 12.242 1 98.31 260 ILE A N 1
ATOM 1963 C CA . ILE A 1 260 ? 1.534 -8.203 13.469 1 98.31 260 ILE A CA 1
ATOM 1964 C C . ILE A 1 260 ? 1.34 -6.758 13.914 1 98.31 260 ILE A C 1
ATOM 1966 O O . ILE A 1 260 ? 1.146 -6.488 15.102 1 98.31 260 ILE A O 1
ATOM 1970 N N . THR A 1 261 ? 1.402 -5.797 12.977 1 98.5 261 THR A N 1
ATOM 1971 C CA . THR A 1 261 ? 1.23 -4.398 13.352 1 98.5 261 THR A CA 1
ATOM 1972 C C . THR A 1 261 ? -0.208 -4.125 13.781 1 98.5 261 THR A C 1
ATOM 1974 O O . THR A 1 261 ? -0.448 -3.344 14.703 1 98.5 261 THR A O 1
ATOM 1977 N N . GLN A 1 262 ? -1.16 -4.777 13.164 1 98.75 262 GLN A N 1
ATOM 1978 C CA . GLN A 1 262 ? -2.562 -4.625 13.531 1 98.75 262 GLN A CA 1
ATOM 1979 C C . GLN A 1 262 ? -2.824 -5.148 14.938 1 98.75 262 GLN A C 1
ATOM 1981 O O . GLN A 1 262 ? -3.541 -4.52 15.719 1 98.75 262 GLN A O 1
ATOM 1986 N N . LEU A 1 263 ? -2.236 -6.332 15.211 1 98.56 263 LEU A N 1
ATOM 1987 C CA . LEU A 1 263 ? -2.43 -6.945 16.516 1 98.56 263 LEU A CA 1
ATOM 1988 C C . LEU A 1 263 ? -1.828 -6.078 17.625 1 98.56 263 LEU A C 1
ATOM 1990 O O . LEU A 1 263 ? -2.414 -5.941 18.688 1 98.56 263 LEU A O 1
ATOM 1994 N N . ILE A 1 264 ? -0.676 -5.488 17.344 1 98.44 264 ILE A N 1
ATOM 1995 C CA . ILE A 1 264 ? -0.036 -4.59 18.297 1 98.44 264 ILE A CA 1
ATOM 1996 C C . ILE A 1 264 ? -0.935 -3.381 18.562 1 98.44 264 ILE A C 1
ATOM 1998 O O . ILE A 1 264 ? -1.182 -3.014 19.703 1 98.44 264 ILE A O 1
ATOM 2002 N N . ALA A 1 265 ? -1.47 -2.775 17.516 1 98.75 265 ALA A N 1
ATOM 2003 C CA . ALA A 1 265 ? -2.35 -1.616 17.656 1 98.75 265 ALA A CA 1
ATOM 2004 C C . ALA A 1 265 ? -3.627 -1.98 18.406 1 98.75 265 ALA A C 1
ATOM 2006 O O . ALA A 1 265 ? -4.082 -1.229 19.266 1 98.75 265 ALA A O 1
ATOM 2007 N N . ALA A 1 266 ? -4.188 -3.158 18.062 1 98.69 266 ALA A N 1
ATOM 2008 C CA . ALA A 1 266 ? -5.414 -3.6 18.719 1 98.69 266 ALA A CA 1
ATOM 2009 C C . ALA A 1 266 ? -5.199 -3.777 20.219 1 98.69 266 ALA A C 1
ATOM 2011 O O . ALA A 1 266 ? -6.027 -3.354 21.031 1 98.69 266 ALA A O 1
ATOM 2012 N N . GLU A 1 267 ? -4.109 -4.426 20.562 1 98.56 267 GLU A N 1
ATOM 2013 C CA . GLU A 1 267 ? -3.809 -4.648 21.969 1 98.56 267 GLU A CA 1
ATOM 2014 C C . GLU A 1 267 ? -3.539 -3.332 22.688 1 98.56 267 GLU A C 1
ATOM 2016 O O . GLU A 1 267 ? -3.943 -3.154 23.844 1 98.56 267 GLU A O 1
ATOM 2021 N N . PHE A 1 268 ? -2.822 -2.418 22.047 1 98.75 268 PHE A N 1
ATOM 2022 C CA . PHE A 1 268 ? -2.566 -1.087 22.594 1 98.75 268 PHE A CA 1
ATOM 2023 C C . PHE A 1 268 ? -3.873 -0.385 22.938 1 98.75 268 PHE A C 1
ATOM 2025 O O . PHE A 1 268 ? -4.004 0.187 24.031 1 98.75 268 PHE A O 1
ATOM 2032 N N . LEU A 1 269 ? -4.848 -0.44 22.062 1 98.81 269 LEU A N 1
ATOM 2033 C CA . LEU A 1 269 ? -6.16 0.167 22.25 1 98.81 269 LEU A CA 1
ATOM 2034 C C . LEU A 1 269 ? -6.934 -0.55 23.359 1 98.81 269 LEU A C 1
ATOM 2036 O O . LEU A 1 269 ? -7.543 0.094 24.219 1 98.81 269 LEU A O 1
ATOM 2040 N N . ARG A 1 270 ? -6.91 -1.826 23.312 1 98.12 270 ARG A N 1
ATOM 2041 C CA . ARG A 1 270 ? -7.648 -2.641 24.281 1 98.12 270 ARG A CA 1
ATOM 2042 C C . ARG A 1 270 ? -7.203 -2.346 25.703 1 98.12 270 ARG A C 1
ATOM 2044 O O . ARG A 1 270 ? -8.016 -2.357 26.625 1 98.12 270 ARG A O 1
ATOM 2051 N N . ARG A 1 271 ? -5.965 -2.025 25.875 1 98.06 271 ARG A N 1
ATOM 2052 C CA . ARG A 1 271 ? -5.391 -1.767 27.188 1 98.06 271 ARG A CA 1
ATOM 2053 C C . ARG A 1 271 ? -5.676 -0.337 27.641 1 98.06 271 ARG A C 1
ATOM 2055 O O . ARG A 1 271 ? -5.266 0.069 28.734 1 98.06 271 ARG A O 1
ATOM 2062 N N . GLY A 1 272 ? -6.293 0.453 26.797 1 97.94 272 GLY A N 1
ATOM 2063 C CA . GLY A 1 272 ? -6.688 1.804 27.172 1 97.94 272 GLY A CA 1
ATOM 2064 C C . GLY A 1 272 ? -5.531 2.785 27.156 1 97.94 272 GLY A C 1
ATOM 2065 O O . GLY A 1 272 ? -5.582 3.828 27.812 1 97.94 272 GLY A O 1
ATOM 2066 N N . LEU A 1 273 ? -4.496 2.51 26.391 1 98.5 273 LEU A N 1
ATOM 2067 C CA . LEU A 1 273 ? -3.27 3.299 26.438 1 98.5 273 LEU A CA 1
ATOM 2068 C C . LEU A 1 273 ? -3.385 4.543 25.562 1 98.5 273 LEU A C 1
ATOM 2070 O O . LEU A 1 273 ? -2.545 5.441 25.656 1 98.5 273 LEU A O 1
ATOM 2074 N N . MET A 1 274 ? -4.477 4.598 24.781 1 98.44 274 MET A N 1
ATOM 2075 C CA . MET A 1 274 ? -4.645 5.727 23.875 1 98.44 274 MET A CA 1
ATOM 2076 C C . MET A 1 274 ? -4.734 7.039 24.641 1 98.44 274 MET A C 1
ATOM 2078 O O . MET A 1 274 ? -4.152 8.047 24.234 1 98.44 274 MET A O 1
ATOM 2082 N N . VAL A 1 275 ? -5.426 7.051 25.703 1 97.38 275 VAL A N 1
ATOM 2083 C CA . VAL A 1 275 ? -5.602 8.266 26.5 1 97.38 275 VAL A CA 1
ATOM 2084 C C . VAL A 1 275 ? -4.242 8.789 26.953 1 97.38 275 VAL A C 1
ATOM 2086 O O . VAL A 1 275 ? -3.926 9.961 26.766 1 97.38 275 VAL A O 1
ATOM 2089 N N . LYS A 1 276 ? -3.441 7.902 27.531 1 98.12 276 LYS A N 1
ATOM 2090 C CA . LYS A 1 276 ? -2.102 8.258 28 1 98.12 276 LYS A CA 1
ATOM 2091 C C . LYS A 1 276 ? -1.233 8.742 26.844 1 98.12 276 LYS A C 1
ATOM 2093 O O . LYS A 1 276 ? -0.502 9.727 26.984 1 98.12 276 LYS A O 1
ATOM 2098 N N . SER A 1 277 ? -1.308 8.055 25.75 1 98.44 277 SER A N 1
ATOM 2099 C CA . SER A 1 277 ? -0.501 8.391 24.578 1 98.44 277 SER A CA 1
ATOM 2100 C C . SER A 1 277 ? -0.859 9.773 24.047 1 98.44 277 SER A C 1
ATOM 2102 O O . SER A 1 277 ? 0.026 10.586 23.766 1 98.44 277 SER A O 1
ATOM 2104 N N . VAL A 1 278 ? -2.133 10.047 23.891 1 98.12 278 VAL A N 1
ATOM 2105 C CA . VAL A 1 278 ? -2.619 11.305 23.328 1 98.12 278 VAL A CA 1
ATOM 2106 C C . VAL A 1 278 ? -2.268 12.453 24.266 1 98.12 278 VAL A C 1
ATOM 2108 O O . VAL A 1 278 ? -1.851 13.523 23.812 1 98.12 278 VAL A O 1
ATOM 2111 N N . GLU A 1 279 ? -2.463 12.25 25.516 1 97.44 279 GLU A N 1
ATOM 2112 C CA . GLU A 1 279 ? -2.145 13.297 26.484 1 97.44 279 GLU A CA 1
ATOM 2113 C C . GLU A 1 279 ? -0.662 13.648 26.453 1 97.44 279 GLU A C 1
ATOM 2115 O O . GLU A 1 279 ? -0.301 14.828 26.484 1 97.44 279 GLU A O 1
ATOM 2120 N N . ARG A 1 280 ? 0.145 12.656 26.375 1 97.25 280 ARG A N 1
ATOM 2121 C CA . ARG A 1 280 ? 1.586 12.867 26.281 1 97.25 280 ARG A CA 1
ATOM 2122 C C . ARG A 1 280 ? 1.949 13.656 25.031 1 97.25 280 ARG A C 1
ATOM 2124 O O . ARG A 1 280 ? 2.701 14.633 25.109 1 97.25 280 ARG A O 1
ATOM 2131 N N . ALA A 1 281 ? 1.416 13.234 23.938 1 97.88 281 ALA A N 1
ATOM 2132 C CA . ALA A 1 281 ? 1.704 13.875 22.656 1 97.88 281 ALA A CA 1
ATOM 2133 C C . ALA A 1 281 ? 1.186 15.312 22.641 1 97.88 281 ALA A C 1
ATOM 2135 O O . ALA A 1 281 ? 1.902 16.234 22.234 1 97.88 281 ALA A O 1
ATOM 2136 N N . ARG A 1 282 ? -0.049 15.461 23.062 1 97.44 282 ARG A N 1
ATOM 2137 C CA . ARG A 1 282 ? -0.691 16.766 23.062 1 97.44 282 ARG A CA 1
ATOM 2138 C C . ARG A 1 282 ? 0.098 17.766 23.891 1 97.44 282 ARG A C 1
ATOM 2140 O O . ARG A 1 282 ? 0.336 18.906 23.453 1 97.44 282 ARG A O 1
ATOM 2147 N N . ARG A 1 283 ? 0.5 17.406 25.062 1 97.06 283 ARG A N 1
ATOM 2148 C CA . ARG A 1 283 ? 1.263 18.281 25.938 1 97.06 283 ARG A CA 1
ATOM 2149 C C . ARG A 1 283 ? 2.6 18.656 25.312 1 97.06 283 ARG A C 1
ATOM 2151 O O . ARG A 1 283 ? 2.971 19.828 25.297 1 97.06 283 ARG A O 1
ATOM 2158 N N . LEU A 1 284 ? 3.271 17.656 24.812 1 97.81 284 LEU A N 1
ATOM 2159 C CA . LEU A 1 284 ? 4.586 17.875 24.234 1 97.81 284 LEU A CA 1
ATOM 2160 C C . LEU A 1 284 ? 4.5 18.844 23.047 1 97.81 284 LEU A C 1
ATOM 2162 O O . LEU A 1 284 ? 5.254 19.812 22.969 1 97.81 284 LEU A O 1
ATOM 2166 N N . TYR A 1 285 ? 3.617 18.547 22.125 1 98.19 285 TYR A N 1
ATOM 2167 C CA . TYR A 1 285 ? 3.541 19.344 20.906 1 98.19 285 TYR A CA 1
ATOM 2168 C C . TYR A 1 285 ? 2.998 20.734 21.203 1 98.19 285 TYR A C 1
ATOM 2170 O O . TYR A 1 285 ? 3.389 21.703 20.547 1 98.19 285 TYR A O 1
ATOM 2178 N N . TRP A 1 286 ? 2.109 20.828 22.188 1 97.81 286 TRP A N 1
ATOM 2179 C CA . TRP A 1 286 ? 1.608 22.141 22.562 1 97.81 286 TRP A CA 1
ATOM 2180 C C . TRP A 1 286 ? 2.734 23.016 23.109 1 97.81 286 TRP A C 1
ATOM 2182 O O . TRP A 1 286 ? 2.801 24.219 22.797 1 97.81 286 TRP A O 1
ATOM 2192 N N . GLU A 1 287 ? 3.584 22.484 23.906 1 98.12 287 GLU A N 1
ATOM 2193 C CA . GLU A 1 287 ? 4.723 23.234 24.438 1 98.12 287 GLU A CA 1
ATOM 2194 C C . GLU A 1 287 ? 5.613 23.75 23.312 1 98.12 287 GLU A C 1
ATOM 2196 O O . GLU A 1 287 ? 6.074 24.891 23.344 1 98.12 287 GLU A O 1
ATOM 2201 N N . LYS A 1 288 ? 5.871 22.922 22.391 1 98.38 288 LYS A N 1
ATOM 2202 C CA . LYS A 1 288 ? 6.699 23.297 21.234 1 98.38 288 LYS A CA 1
ATOM 2203 C C . LYS A 1 288 ? 6.023 24.375 20.406 1 98.38 288 LYS A C 1
ATOM 2205 O O . LYS A 1 288 ? 6.668 25.344 20 1 98.38 288 LYS A O 1
ATOM 2210 N N . LEU A 1 289 ? 4.727 24.188 20.141 1 98.25 289 LEU A N 1
ATOM 2211 C CA . LEU A 1 289 ? 3.953 25.156 19.375 1 98.25 289 LEU A CA 1
ATOM 2212 C C . LEU A 1 289 ? 3.91 26.5 20.078 1 98.25 289 LEU A C 1
ATOM 2214 O O . LEU A 1 289 ? 4.055 27.547 19.422 1 98.25 289 LEU A O 1
ATOM 2218 N N . ALA A 1 290 ? 3.699 26.469 21.344 1 97.69 290 ALA A N 1
ATOM 2219 C CA . ALA A 1 290 ? 3.639 27.703 22.125 1 97.69 290 ALA A CA 1
ATOM 2220 C C . ALA A 1 290 ? 4.957 28.469 22.062 1 97.69 290 ALA A C 1
ATOM 2222 O O . ALA A 1 290 ? 4.969 29.688 21.922 1 97.69 290 ALA A O 1
ATOM 2223 N N . ALA A 1 291 ? 6.008 27.75 22.125 1 98.06 291 ALA A N 1
ATOM 2224 C CA . ALA A 1 291 ? 7.328 28.375 22.047 1 98.06 291 ALA A CA 1
ATOM 2225 C C . ALA A 1 291 ? 7.551 29.031 20.703 1 98.06 291 ALA A C 1
ATOM 2227 O O . ALA A 1 291 ? 8.047 30.156 20.625 1 98.06 291 ALA A O 1
ATOM 2228 N N . ALA A 1 292 ? 7.25 28.328 19.672 1 98.31 292 ALA A N 1
ATOM 2229 C CA . ALA A 1 292 ? 7.387 28.859 18.312 1 98.31 292 ALA A CA 1
ATOM 2230 C C . ALA A 1 292 ? 6.473 30.062 18.109 1 98.31 292 ALA A C 1
ATOM 2232 O O . ALA A 1 292 ? 6.879 31.062 17.516 1 98.31 292 ALA A O 1
ATOM 2233 N N . SER A 1 293 ? 5.23 29.953 18.578 1 97.69 293 SER A N 1
ATOM 2234 C CA . SER A 1 293 ? 4.246 31.031 18.453 1 97.69 293 SER A CA 1
ATOM 2235 C C . SER A 1 293 ? 4.711 32.281 19.156 1 97.69 293 SER A C 1
ATOM 2237 O O . SER A 1 293 ? 4.562 33.406 18.625 1 97.69 293 SER A O 1
ATOM 2239 N N . GLU A 1 294 ? 5.207 32.156 20.297 1 97.69 294 GLU A N 1
ATOM 2240 C CA . GLU A 1 294 ? 5.707 33.281 21.062 1 97.69 294 GLU A CA 1
ATOM 2241 C C . GLU A 1 294 ? 6.844 33.969 20.312 1 97.69 294 GLU A C 1
ATOM 2243 O O . GLU A 1 294 ? 6.891 35.219 20.25 1 97.69 294 GLU A O 1
ATOM 2248 N N . ALA A 1 295 ? 7.711 33.156 19.812 1 97.5 295 ALA A N 1
ATOM 2249 C CA . ALA A 1 295 ? 8.828 33.719 19.047 1 97.5 295 ALA A CA 1
ATOM 2250 C C . ALA A 1 295 ? 8.328 34.469 17.797 1 97.5 295 ALA A C 1
ATOM 2252 O O . ALA A 1 295 ? 8.859 35.5 17.438 1 97.5 295 ALA A O 1
ATOM 2253 N N . LEU A 1 296 ? 7.371 33.938 17.156 1 97.88 296 LEU A N 1
ATOM 2254 C CA . LEU A 1 296 ? 6.801 34.562 15.961 1 97.88 296 LEU A CA 1
ATOM 2255 C C . LEU A 1 296 ? 6.109 35.875 16.312 1 97.88 296 LEU A C 1
ATOM 2257 O O . LEU A 1 296 ? 6.215 36.844 15.562 1 97.88 296 LEU A O 1
ATOM 2261 N N . LYS A 1 297 ? 5.383 35.875 17.391 1 97 297 LYS A N 1
ATOM 2262 C CA . LYS A 1 297 ? 4.711 37.094 17.844 1 97 297 LYS A CA 1
ATOM 2263 C C . LYS A 1 297 ? 5.711 38.219 18.062 1 97 297 LYS A C 1
ATOM 2265 O O . LYS A 1 297 ? 5.453 39.375 17.703 1 97 297 LYS A O 1
ATOM 2270 N N . ALA A 1 298 ? 6.762 37.875 18.594 1 95.44 298 ALA A N 1
ATOM 2271 C CA . ALA A 1 298 ? 7.805 38.844 18.891 1 95.44 298 ALA A CA 1
ATOM 2272 C C . ALA A 1 298 ? 8.398 39.406 17.594 1 95.44 298 ALA A C 1
ATOM 2274 O O . ALA A 1 298 ? 8.859 40.562 17.578 1 95.44 298 ALA A O 1
ATOM 2275 N N . SER A 1 299 ? 8.391 38.656 16.547 1 94.56 299 SER A N 1
ATOM 2276 C CA . SER A 1 299 ? 9 39.062 15.281 1 94.56 299 SER A CA 1
ATOM 2277 C C . SER A 1 299 ? 8.055 39.906 14.453 1 94.56 299 SER A C 1
ATOM 2279 O O . SER A 1 299 ? 8.484 40.594 13.523 1 94.56 299 SER A O 1
ATOM 2281 N N . GLY A 1 300 ? 6.766 39.812 14.664 1 92.69 300 GLY A N 1
ATOM 2282 C CA . GLY A 1 300 ? 5.785 40.562 13.922 1 92.69 300 GLY A CA 1
ATOM 2283 C C . GLY A 1 300 ? 5.348 39.906 12.633 1 92.69 300 GLY A C 1
ATOM 2284 O O . GLY A 1 300 ? 4.508 40.438 11.906 1 92.69 300 GLY A O 1
ATOM 2285 N N . VAL A 1 301 ? 5.863 38.75 12.391 1 94.5 301 VAL A N 1
ATOM 2286 C CA . VAL A 1 301 ? 5.465 38.031 11.195 1 94.5 301 VAL A CA 1
ATOM 2287 C C . VAL A 1 301 ? 4.035 37.5 11.359 1 94.5 301 VAL A C 1
ATOM 2289 O O . VAL A 1 301 ? 3.654 37.031 12.43 1 94.5 301 VAL A O 1
ATOM 2292 N N . SER A 1 302 ? 3.299 37.625 10.312 1 92.81 302 SER A N 1
ATOM 2293 C CA . SER A 1 302 ? 1.912 37.188 10.328 1 92.81 302 SER A CA 1
ATOM 2294 C C . SER A 1 302 ? 1.824 35.656 10.227 1 92.81 302 SER A C 1
ATOM 2296 O O . SER A 1 302 ? 2.477 35.062 9.375 1 92.81 302 SER A O 1
ATOM 2298 N N . PHE A 1 303 ? 1.015 35.094 11.102 1 95.19 303 PHE A N 1
ATOM 2299 C CA . PHE A 1 303 ? 0.83 33.656 11.062 1 95.19 303 PHE A CA 1
ATOM 2300 C C . PHE A 1 303 ? -0.513 33.25 11.672 1 95.19 303 PHE A C 1
ATOM 2302 O O . PHE A 1 303 ? -1.18 34.094 12.297 1 95.19 303 PHE A O 1
ATOM 2309 N N . GLN A 1 304 ? -0.938 32.062 11.391 1 92.12 304 GLN A N 1
ATOM 2310 C CA . GLN A 1 304 ? -2.129 31.484 12.016 1 92.12 304 GLN A CA 1
ATOM 2311 C C . GLN A 1 304 ? -1.798 30.859 13.367 1 92.12 304 GLN A C 1
ATOM 2313 O O . GLN A 1 304 ? -1 29.922 13.445 1 92.12 304 GLN A O 1
ATOM 2318 N N . GLU A 1 305 ? -2.447 31.406 14.406 1 93 305 GLU A N 1
ATOM 2319 C CA . GLU A 1 305 ? -2.203 30.844 15.734 1 93 305 GLU A CA 1
ATOM 2320 C C . GLU A 1 305 ? -2.654 29.391 15.805 1 93 305 GLU A C 1
ATOM 2322 O O . GLU A 1 305 ? -3.801 29.062 15.484 1 93 305 GLU A O 1
ATOM 2327 N N . PRO A 1 306 ? -1.771 28.547 16.188 1 93.81 306 PRO A N 1
ATOM 2328 C CA . PRO A 1 306 ? -2.146 27.125 16.25 1 93.81 306 PRO A CA 1
ATOM 2329 C C . PRO A 1 306 ? -3.051 26.812 17.438 1 93.81 306 PRO A C 1
ATOM 2331 O O . PRO A 1 306 ? -2.965 27.469 18.484 1 93.81 306 PRO A O 1
ATOM 2334 N N . VAL A 1 307 ? -3.902 25.828 17.312 1 94.5 307 VAL A N 1
ATOM 2335 C CA . VAL A 1 307 ? -4.75 25.344 18.406 1 94.5 307 VAL A CA 1
ATOM 2336 C C . VAL A 1 307 ? -4.48 23.859 18.641 1 94.5 307 VAL A C 1
ATOM 2338 O O . VAL A 1 307 ? -5.359 23.125 19.109 1 94.5 307 VAL A O 1
ATOM 2341 N N . GLY A 1 308 ? -3.344 23.359 18.172 1 96.75 308 GLY A N 1
ATOM 2342 C CA . GLY A 1 308 ? -2.893 21.984 18.297 1 96.75 308 GLY A CA 1
ATOM 2343 C C . GLY A 1 308 ? -2.176 21.469 17.062 1 96.75 308 GLY A C 1
ATOM 2344 O O . GLY A 1 308 ? -1.865 22.25 16.156 1 96.75 308 GLY A O 1
ATOM 2345 N N . GLY A 1 309 ? -1.837 20.172 17.109 1 97.31 309 GLY A N 1
ATOM 2346 C CA . GLY A 1 309 ? -1.182 19.562 15.961 1 97.31 309 GLY A CA 1
ATOM 2347 C C . GLY A 1 309 ? 0.312 19.828 15.922 1 97.31 309 GLY A C 1
ATOM 2348 O O . GLY A 1 309 ? 0.975 19.844 16.953 1 97.31 309 GLY A O 1
ATOM 2349 N N . PHE A 1 310 ? 0.827 19.922 14.633 1 97.88 310 PHE A N 1
ATOM 2350 C CA . PHE A 1 310 ? 2.27 19.984 14.438 1 97.88 310 PHE A CA 1
ATOM 2351 C C . PHE A 1 310 ? 2.668 21.328 13.836 1 97.88 310 PHE A C 1
ATOM 2353 O O . PHE A 1 310 ? 3.836 21.719 13.883 1 97.88 310 PHE A O 1
ATOM 2360 N N . PHE A 1 311 ? 1.693 22.141 13.297 1 98 311 PHE A N 1
ATOM 2361 C CA . PHE A 1 311 ? 2.107 23.016 12.211 1 98 311 PHE A CA 1
ATOM 2362 C C . PHE A 1 311 ? 1.714 24.469 12.508 1 98 311 PHE A C 1
ATOM 2364 O O . PHE A 1 311 ? 0.724 24.719 13.195 1 98 311 PHE A O 1
ATOM 2371 N N . ILE A 1 312 ? 2.479 25.344 12.016 1 97.94 312 ILE A N 1
ATOM 2372 C CA . ILE A 1 312 ? 2.166 26.766 11.938 1 97.94 312 ILE A CA 1
ATOM 2373 C C . ILE A 1 312 ? 2.301 27.25 10.492 1 97.94 312 ILE A C 1
ATOM 2375 O O . ILE A 1 312 ? 3.303 26.969 9.828 1 97.94 312 ILE A O 1
ATOM 2379 N N . TRP A 1 313 ? 1.277 27.828 10.008 1 97.56 313 TRP A N 1
ATOM 2380 C CA . TRP A 1 313 ? 1.198 28.406 8.672 1 97.56 313 TRP A CA 1
ATOM 2381 C C . TRP A 1 313 ? 1.447 29.906 8.711 1 97.56 313 TRP A C 1
ATOM 2383 O O . TRP A 1 313 ? 0.758 30.641 9.422 1 97.56 313 TRP A O 1
ATOM 2393 N N . LEU A 1 314 ? 2.445 30.375 8 1 96.94 314 LEU A N 1
ATOM 2394 C CA . LEU A 1 314 ? 2.756 31.797 8.125 1 96.94 314 LEU A CA 1
ATOM 2395 C C . LEU A 1 314 ? 3.131 32.406 6.773 1 96.94 314 LEU A C 1
ATOM 2397 O O . LEU A 1 314 ? 3.537 31.672 5.863 1 96.94 314 LEU A O 1
ATOM 2401 N N . ASN A 1 315 ? 2.914 33.656 6.645 1 96.81 315 ASN A N 1
ATOM 2402 C CA . ASN A 1 315 ? 3.273 34.438 5.469 1 96.81 315 ASN A CA 1
ATOM 2403 C C . ASN A 1 315 ? 4.574 35.219 5.688 1 96.81 315 ASN A C 1
ATOM 2405 O O . ASN A 1 315 ? 4.598 36.188 6.426 1 96.81 315 ASN A O 1
ATOM 2409 N N . ALA A 1 316 ? 5.59 34.812 4.977 1 97.25 316 ALA A N 1
ATOM 2410 C CA . ALA A 1 316 ? 6.906 35.406 5.16 1 97.25 316 ALA A CA 1
ATOM 2411 C C . ALA A 1 316 ? 7.012 36.75 4.422 1 97.25 316 ALA A C 1
ATOM 2413 O O . ALA A 1 316 ? 7.898 37.562 4.707 1 97.25 316 ALA A O 1
ATOM 2414 N N . GLY A 1 317 ? 6.172 36.938 3.396 1 96.56 317 GLY A N 1
ATOM 2415 C CA . GLY A 1 317 ? 6.199 38.156 2.625 1 96.56 317 GLY A CA 1
ATOM 2416 C C . GLY A 1 317 ? 7.273 38.188 1.558 1 96.56 317 GLY A C 1
ATOM 2417 O O . GLY A 1 317 ? 7.457 39.188 0.866 1 96.56 317 GLY A O 1
ATOM 2418 N N . VAL A 1 318 ? 8.008 37.156 1.5 1 97.31 318 VAL A N 1
ATOM 2419 C CA . VAL A 1 318 ? 9.039 36.969 0.484 1 97.31 318 VAL A CA 1
ATOM 2420 C C . VAL A 1 318 ? 8.883 35.625 -0.189 1 97.31 318 VAL A C 1
ATOM 2422 O O . VAL A 1 318 ? 8.164 34.75 0.308 1 97.31 318 VAL A O 1
ATOM 2425 N N . ASP A 1 319 ? 9.516 35.469 -1.312 1 97.5 319 ASP A N 1
ATOM 2426 C CA . ASP A 1 319 ? 9.453 34.188 -2.021 1 97.5 319 ASP A CA 1
ATOM 2427 C C . ASP A 1 319 ? 10.039 33.062 -1.174 1 97.5 319 ASP A C 1
ATOM 2429 O O . ASP A 1 319 ? 11.195 33.125 -0.75 1 97.5 319 ASP A O 1
ATOM 2433 N N . THR A 1 320 ? 9.305 32.031 -0.956 1 97.25 320 THR A N 1
ATOM 2434 C CA . THR A 1 320 ? 9.68 31.016 0.03 1 97.25 320 THR A CA 1
ATOM 2435 C C . THR A 1 320 ? 10.672 30.016 -0.563 1 97.25 320 THR A C 1
ATOM 2437 O O . THR A 1 320 ? 11.328 29.281 0.17 1 97.25 320 THR A O 1
ATOM 2440 N N . GLU A 1 321 ? 10.781 29.922 -1.851 1 94.44 321 GLU A N 1
ATOM 2441 C CA . GLU A 1 321 ? 11.859 29.125 -2.416 1 94.44 321 GLU A CA 1
ATOM 2442 C C . GLU A 1 321 ? 13.219 29.75 -2.135 1 94.44 321 GLU A C 1
ATOM 2444 O O . GLU A 1 321 ? 14.164 29.047 -1.76 1 94.44 321 GLU A O 1
ATOM 2449 N N . GLU A 1 322 ? 13.281 31.016 -2.404 1 96.31 322 GLU A N 1
ATOM 2450 C CA . GLU A 1 322 ? 14.492 31.766 -2.064 1 96.31 322 GLU A CA 1
ATOM 2451 C C . GLU A 1 322 ? 14.758 31.719 -0.561 1 96.31 322 GLU A C 1
ATOM 2453 O O . GLU A 1 322 ? 15.906 31.562 -0.13 1 96.31 322 GLU A O 1
ATOM 2458 N N . LEU A 1 323 ? 13.703 31.891 0.136 1 97.69 323 LEU A N 1
ATOM 2459 C CA . LEU A 1 323 ? 13.812 31.906 1.591 1 97.69 323 LEU A CA 1
ATOM 2460 C C . LEU A 1 323 ? 14.336 30.562 2.102 1 97.69 323 LEU A C 1
ATOM 2462 O O . LEU A 1 323 ? 15.125 30.531 3.053 1 97.69 323 LEU A O 1
ATOM 2466 N N . LEU A 1 324 ? 13.898 29.453 1.53 1 96.25 324 LEU A N 1
ATOM 2467 C CA . LEU A 1 324 ? 14.344 28.141 1.958 1 96.25 324 LEU A CA 1
ATOM 2468 C C . LEU A 1 324 ? 15.852 27.984 1.792 1 96.25 324 LEU A C 1
ATOM 2470 O O . LEU A 1 324 ? 16.531 27.438 2.662 1 96.25 324 LEU A O 1
ATOM 2474 N N . ARG A 1 325 ? 16.422 28.484 0.703 1 94.88 325 ARG A N 1
ATOM 2475 C CA . ARG A 1 325 ? 17.859 28.422 0.468 1 94.88 325 ARG A CA 1
ATOM 2476 C C . ARG A 1 325 ? 18.625 29.203 1.538 1 94.88 325 ARG A C 1
ATOM 2478 O O . ARG A 1 325 ? 19.609 28.719 2.084 1 94.88 325 ARG A O 1
ATOM 2485 N N . ALA A 1 326 ? 18.125 30.375 1.801 1 96.06 326 ALA A N 1
ATOM 2486 C CA . ALA A 1 326 ? 18.75 31.219 2.822 1 96.06 326 ALA A CA 1
ATOM 2487 C C . ALA A 1 326 ? 18.641 30.562 4.203 1 96.06 326 ALA A C 1
ATOM 2489 O O . ALA A 1 326 ? 19.594 30.578 4.977 1 96.06 326 ALA A O 1
ATOM 2490 N N . ALA A 1 327 ? 17.484 30.062 4.543 1 96.5 327 ALA A N 1
ATOM 2491 C CA . ALA A 1 327 ? 17.234 29.438 5.84 1 96.5 327 ALA A CA 1
ATOM 2492 C C . ALA A 1 327 ? 18.109 28.203 6.043 1 96.5 327 ALA A C 1
ATOM 2494 O O . ALA A 1 327 ? 18.625 27.969 7.137 1 96.5 327 ALA A O 1
ATOM 2495 N N . LEU A 1 328 ? 18.266 27.422 4.961 1 94.12 328 LEU A N 1
ATOM 2496 C CA . LEU A 1 328 ? 19.094 26.234 5.027 1 94.12 328 LEU A CA 1
ATOM 2497 C C . LEU A 1 328 ? 20.531 26.594 5.367 1 94.12 328 LEU A C 1
ATOM 2499 O O . LEU A 1 328 ? 21.203 25.859 6.109 1 94.12 328 LEU A O 1
ATOM 2503 N N . ARG A 1 329 ? 21.016 27.656 4.836 1 93.31 329 ARG A N 1
ATOM 2504 C CA . ARG A 1 329 ? 22.375 28.109 5.125 1 93.31 329 ARG A CA 1
ATOM 2505 C C . ARG A 1 329 ? 22.531 28.453 6.602 1 93.31 329 ARG A C 1
ATOM 2507 O O . ARG A 1 329 ? 23.609 28.297 7.172 1 93.31 329 ARG A O 1
ATOM 2514 N N . LEU A 1 330 ? 21.422 28.859 7.168 1 95.12 330 LEU A N 1
ATOM 2515 C CA . LEU A 1 330 ? 21.438 29.219 8.586 1 95.12 330 LEU A CA 1
ATOM 2516 C C . LEU A 1 330 ? 21.125 28.016 9.453 1 95.12 330 LEU A C 1
ATOM 2518 O O . LEU A 1 330 ? 21.234 28.078 10.68 1 95.12 330 LEU A O 1
ATOM 2522 N N . GLY A 1 331 ? 20.641 26.922 8.812 1 94.19 331 GLY A N 1
ATOM 2523 C CA . GLY A 1 331 ? 20.469 25.672 9.547 1 94.19 331 GLY A CA 1
ATOM 2524 C C . GLY A 1 331 ? 19.031 25.375 9.906 1 94.19 331 GLY A C 1
ATOM 2525 O O . GLY A 1 331 ? 18.766 24.703 10.898 1 94.19 331 GLY A O 1
ATOM 2526 N N . VAL A 1 332 ? 18.078 25.875 9.164 1 96.06 332 VAL A N 1
ATOM 2527 C CA . VAL A 1 332 ? 16.688 25.562 9.43 1 96.06 332 VAL A CA 1
ATOM 2528 C C . VAL A 1 332 ? 15.961 25.281 8.117 1 96.06 332 VAL A C 1
ATOM 2530 O O . VAL A 1 332 ? 16.25 25.906 7.094 1 96.06 332 VAL A O 1
ATOM 2533 N N . ALA A 1 333 ? 15.086 24.281 8.141 1 95.75 333 ALA A N 1
ATOM 2534 C CA . ALA A 1 333 ? 14.305 23.891 6.973 1 95.75 333 ALA A CA 1
ATOM 2535 C C . ALA A 1 333 ? 12.805 24.016 7.25 1 95.75 333 ALA A C 1
ATOM 2537 O O . ALA A 1 333 ? 12.359 23.828 8.383 1 95.75 333 ALA A O 1
ATOM 2538 N N . PHE A 1 334 ? 12.086 24.391 6.297 1 96.5 334 PHE A N 1
ATOM 2539 C CA . PHE A 1 334 ? 10.633 24.469 6.332 1 96.5 334 PHE A CA 1
ATOM 2540 C C . PHE A 1 334 ? 10.031 24.016 5.004 1 96.5 334 PHE A C 1
ATOM 2542 O O . PHE A 1 334 ? 10.766 23.672 4.07 1 96.5 334 PHE A O 1
ATOM 2549 N N . MET A 1 335 ? 8.75 23.938 4.918 1 96.62 335 MET A N 1
ATOM 2550 C CA . MET A 1 335 ? 8.102 23.562 3.672 1 96.62 335 MET A CA 1
ATOM 2551 C C . MET A 1 335 ? 7.477 24.766 2.988 1 96.62 335 MET A C 1
ATOM 2553 O O . MET A 1 335 ? 6.594 25.422 3.553 1 96.62 335 MET A O 1
ATOM 2557 N N . PRO A 1 336 ? 7.891 25.094 1.738 1 97.31 336 PRO A N 1
ATOM 2558 C CA . PRO A 1 336 ? 7.293 26.203 0.996 1 97.31 336 PRO A CA 1
ATOM 2559 C C . PRO A 1 336 ? 5.809 26 0.713 1 97.31 336 PRO A C 1
ATOM 2561 O O . PRO A 1 336 ? 5.375 24.875 0.461 1 97.31 336 PRO A O 1
ATOM 2564 N N . GLY A 1 337 ? 5.098 27.078 0.723 1 97.38 337 GLY A N 1
ATOM 2565 C CA . GLY A 1 337 ? 3.646 27.047 0.623 1 97.38 337 GLY A CA 1
ATOM 2566 C C . GLY A 1 337 ? 3.154 26.531 -0.717 1 97.38 337 GLY A C 1
ATOM 2567 O O . GLY A 1 337 ? 2.08 25.938 -0.802 1 97.38 337 GLY A O 1
ATOM 2568 N N . ARG A 1 338 ? 3.951 26.688 -1.756 1 96.38 338 ARG A N 1
ATOM 2569 C CA . ARG A 1 338 ? 3.527 26.328 -3.104 1 96.38 338 ARG A CA 1
ATOM 2570 C C . ARG A 1 338 ? 3.199 24.844 -3.191 1 96.38 338 ARG A C 1
ATOM 2572 O O . ARG A 1 338 ? 2.363 24.422 -3.998 1 96.38 338 ARG A O 1
ATOM 2579 N N . PHE A 1 339 ? 3.795 24 -2.359 1 95.69 339 PHE A N 1
ATOM 2580 C CA . PHE A 1 339 ? 3.604 22.547 -2.42 1 95.69 339 PHE A CA 1
ATOM 2581 C C . PHE A 1 339 ? 2.213 22.172 -1.93 1 95.69 339 PHE A C 1
ATOM 2583 O O . PHE A 1 339 ? 1.728 21.062 -2.217 1 95.69 339 PHE A O 1
ATOM 2590 N N . PHE A 1 340 ? 1.559 23.062 -1.183 1 97.5 340 PHE A N 1
ATOM 2591 C CA . PHE A 1 340 ? 0.268 22.766 -0.576 1 97.5 340 PHE A CA 1
ATOM 2592 C C . PHE A 1 340 ? -0.873 23.25 -1.456 1 97.5 340 PHE A C 1
ATOM 2594 O O . PHE A 1 340 ? -2.035 23.234 -1.048 1 97.5 340 PHE A O 1
ATOM 2601 N N . SER A 1 341 ? -0.508 23.734 -2.654 1 97.06 341 SER A N 1
ATOM 2602 C CA . SER A 1 341 ? -1.49 24.359 -3.533 1 97.06 341 SER A CA 1
ATOM 2603 C C . SER A 1 341 ? -1.645 23.562 -4.832 1 97.06 341 SER A C 1
ATOM 2605 O O . SER A 1 341 ? -0.661 23.078 -5.387 1 97.06 341 SER A O 1
ATOM 2607 N N . VAL A 1 342 ? -2.881 23.516 -5.312 1 95.06 342 VAL A N 1
ATOM 2608 C CA . VAL A 1 342 ? -3.168 22.844 -6.582 1 95.06 342 VAL A CA 1
ATOM 2609 C C . VAL A 1 342 ? -2.428 23.562 -7.715 1 95.06 342 VAL A C 1
ATOM 2611 O O . VAL A 1 342 ? -1.872 22.906 -8.602 1 95.06 342 VAL A O 1
ATOM 2614 N N . SER A 1 343 ? -2.367 24.922 -7.629 1 92.31 343 SER A N 1
ATOM 2615 C CA . SER A 1 343 ? -1.82 25.719 -8.719 1 92.31 343 SER A CA 1
ATOM 2616 C C . SER A 1 343 ? -0.413 26.203 -8.391 1 92.31 343 SER A C 1
ATOM 2618 O O . SER A 1 343 ? 0.203 26.922 -9.188 1 92.31 343 SER A O 1
ATOM 2620 N N . GLY A 1 344 ? 0.045 25.859 -7.238 1 92.44 344 GLY A N 1
ATOM 2621 C CA . GLY A 1 344 ? 1.373 26.297 -6.844 1 92.44 344 GLY A CA 1
ATOM 2622 C C . GLY A 1 344 ? 1.39 27.703 -6.281 1 92.44 344 GLY A C 1
ATOM 2623 O O . GLY A 1 344 ? 2.432 28.375 -6.277 1 92.44 344 GLY A O 1
ATOM 2624 N N . GLY A 1 345 ? 0.209 28.078 -5.809 1 95.06 345 GLY A N 1
ATOM 2625 C CA . GLY A 1 345 ? 0.128 29.375 -5.148 1 95.06 345 GLY A CA 1
ATOM 2626 C C . GLY A 1 345 ? 0.78 29.391 -3.779 1 95.06 345 GLY A C 1
ATOM 2627 O O . GLY A 1 345 ? 1.65 28.562 -3.492 1 95.06 345 GLY A O 1
ATOM 2628 N N . PHE A 1 346 ? 0.537 30.484 -3.059 1 97.06 346 PHE A N 1
ATOM 2629 C CA . PHE A 1 346 ? 1.037 30.641 -1.699 1 97.06 346 PHE A CA 1
ATOM 2630 C C . PHE A 1 346 ? 2.559 30.703 -1.686 1 97.06 346 PHE A C 1
ATOM 2632 O O . PHE A 1 346 ? 3.203 30.047 -0.861 1 97.06 346 PHE A O 1
ATOM 2639 N N . THR A 1 347 ? 3.123 31.438 -2.617 1 97.75 347 THR A N 1
ATOM 2640 C CA . THR A 1 347 ? 4.562 31.453 -2.838 1 97.75 347 THR A CA 1
ATOM 2641 C C . THR A 1 347 ? 5.27 32.219 -1.726 1 97.75 347 THR A C 1
ATOM 2643 O O . THR A 1 347 ? 6.488 32.125 -1.567 1 97.75 347 THR A O 1
ATOM 2646 N N . THR A 1 348 ? 4.531 33.031 -0.98 1 97.75 348 THR A N 1
ATOM 2647 C CA . THR A 1 348 ? 5.133 33.781 0.131 1 97.75 348 THR A CA 1
ATOM 2648 C C . THR A 1 348 ? 4.801 33.094 1.46 1 97.75 348 THR A C 1
ATOM 2650 O O . THR A 1 348 ? 5.188 33.594 2.523 1 97.75 348 THR A O 1
ATOM 2653 N N . TRP A 1 349 ? 4.027 31.984 1.42 1 97.56 349 TRP A N 1
ATOM 2654 C CA . TRP A 1 349 ? 3.615 31.266 2.615 1 97.56 349 TRP A CA 1
ATOM 2655 C C . TRP A 1 349 ? 4.508 30.047 2.848 1 97.56 349 TRP A C 1
ATOM 2657 O O . TRP A 1 349 ? 5.148 29.562 1.917 1 97.56 349 TRP A O 1
ATOM 2667 N N . LEU A 1 350 ? 4.629 29.641 4.07 1 98 350 LEU A N 1
ATOM 2668 C CA . LEU A 1 350 ? 5.344 28.422 4.426 1 98 350 LEU A CA 1
ATOM 2669 C C . LEU A 1 350 ? 4.656 27.719 5.59 1 98 350 LEU A C 1
ATOM 2671 O O . LEU A 1 350 ? 3.916 28.344 6.355 1 98 350 LEU A O 1
ATOM 2675 N N . ARG A 1 351 ? 4.824 26.422 5.656 1 97.88 351 ARG A N 1
ATOM 2676 C CA . ARG A 1 351 ? 4.445 25.625 6.824 1 97.88 351 ARG A CA 1
ATOM 2677 C C . ARG A 1 351 ? 5.676 25.25 7.645 1 97.88 351 ARG A C 1
ATOM 2679 O O . ARG A 1 351 ? 6.637 24.688 7.105 1 97.88 351 ARG A O 1
ATOM 2686 N N . MET A 1 352 ? 5.637 25.531 8.859 1 96.94 352 MET A N 1
ATOM 2687 C CA . MET A 1 352 ? 6.66 25.078 9.797 1 96.94 352 MET A CA 1
ATOM 2688 C C . MET A 1 352 ? 6.109 23.984 10.711 1 96.94 352 MET A C 1
ATOM 2690 O O . MET A 1 352 ? 4.973 24.078 11.172 1 96.94 352 MET A O 1
ATOM 2694 N N . SER A 1 353 ? 6.859 22.984 10.914 1 97.19 353 SER A N 1
ATOM 2695 C CA . SER A 1 353 ? 6.512 21.891 11.812 1 97.19 353 SER A CA 1
ATOM 2696 C C . SER A 1 353 ? 7.363 21.922 13.078 1 97.19 353 SER A C 1
ATOM 2698 O O . SER A 1 353 ? 8.57 22.156 13.008 1 97.19 353 SER A O 1
ATOM 2700 N N . VAL A 1 354 ? 6.805 21.703 14.188 1 97.38 354 VAL A N 1
ATOM 2701 C CA . VAL A 1 354 ? 7.566 21.688 15.43 1 97.38 354 VAL A CA 1
ATOM 2702 C C . VAL A 1 354 ? 7.734 20.25 15.914 1 97.38 354 VAL A C 1
ATOM 2704 O O . VAL A 1 354 ? 8.367 20 16.938 1 97.38 354 VAL A O 1
ATOM 2707 N N . SER A 1 355 ? 7.176 19.312 15.172 1 95.94 355 SER A N 1
ATOM 2708 C CA . SER A 1 355 ? 7.004 17.953 15.672 1 95.94 355 SER A CA 1
ATOM 2709 C C . SER A 1 355 ? 8.344 17.312 16.016 1 95.94 355 SER A C 1
ATOM 2711 O O . SER A 1 355 ? 8.469 16.609 17.031 1 95.94 355 SER A O 1
ATOM 2713 N N . GLN A 1 356 ? 9.383 17.625 15.281 1 92.81 356 GLN A N 1
ATOM 2714 C CA . GLN A 1 356 ? 10.664 16.953 15.484 1 92.81 356 GLN A CA 1
ATOM 2715 C C . GLN A 1 356 ? 11.648 17.859 16.219 1 92.81 356 GLN A C 1
ATOM 2717 O O . GLN A 1 356 ? 12.812 17.5 16.406 1 92.81 356 GLN A O 1
ATOM 2722 N N . THR A 1 357 ? 11.297 19.016 16.609 1 95.31 357 THR A N 1
ATOM 2723 C CA . THR A 1 357 ? 12.172 19.938 17.312 1 95.31 357 THR A CA 1
ATOM 2724 C C . THR A 1 357 ? 12.039 19.766 18.828 1 95.31 357 THR A C 1
ATOM 2726 O O . THR A 1 357 ? 11.016 19.281 19.312 1 95.31 357 THR A O 1
ATOM 2729 N N . THR A 1 358 ? 13.039 20.078 19.547 1 96.38 358 THR A N 1
ATOM 2730 C CA . THR A 1 358 ? 12.859 20.406 20.953 1 96.38 358 THR A CA 1
ATOM 2731 C C . THR A 1 358 ? 12.203 21.766 21.109 1 96.38 358 THR A C 1
ATOM 2733 O O . THR A 1 358 ? 12.047 22.516 20.141 1 96.38 358 THR A O 1
ATOM 2736 N N . VAL A 1 359 ? 11.766 22.047 22.328 1 97.69 359 VAL A N 1
ATOM 2737 C CA . VAL A 1 359 ? 11.203 23.359 22.625 1 97.69 359 VAL A CA 1
ATOM 2738 C C . VAL A 1 359 ? 12.227 24.453 22.297 1 97.69 359 VAL A C 1
ATOM 2740 O O . VAL A 1 359 ? 11.891 25.453 21.672 1 97.69 359 VAL A O 1
ATOM 2743 N N . GLY A 1 360 ? 13.477 24.172 22.672 1 97.5 360 GLY A N 1
ATOM 2744 C CA . GLY A 1 360 ? 14.555 25.109 22.359 1 97.5 360 GLY A CA 1
ATOM 2745 C C . GLY A 1 360 ? 14.797 25.266 20.875 1 97.5 360 GLY A C 1
ATOM 2746 O O . GLY A 1 360 ? 15 26.375 20.375 1 97.5 360 GLY A O 1
ATOM 2747 N N . GLU A 1 361 ? 14.812 24.188 20.188 1 96.62 361 GLU A N 1
ATOM 2748 C CA . GLU A 1 361 ? 15.008 24.203 18.734 1 96.62 361 GLU A CA 1
ATOM 2749 C C . GLU A 1 361 ? 13.859 24.922 18.031 1 96.62 361 GLU A C 1
ATOM 2751 O O . GLU A 1 361 ? 14.07 25.594 17.016 1 96.62 361 GLU A O 1
ATOM 2756 N N . ALA A 1 362 ? 12.656 24.781 18.562 1 97.81 362 ALA A N 1
ATOM 2757 C CA . ALA A 1 362 ? 11.516 25.484 17.984 1 97.81 362 ALA A CA 1
ATOM 2758 C C . ALA A 1 362 ? 11.711 27 18.062 1 97.81 362 ALA A C 1
ATOM 2760 O O . ALA A 1 362 ? 11.508 27.703 17.062 1 97.81 362 ALA A O 1
ATOM 2761 N N . ARG A 1 363 ? 12.164 27.469 19.172 1 97.56 363 ARG A N 1
ATOM 2762 C CA . ARG A 1 363 ? 12.438 28.891 19.344 1 97.56 363 ARG A CA 1
ATOM 2763 C C . ARG A 1 363 ? 13.578 29.344 18.438 1 97.56 363 ARG A C 1
ATOM 2765 O O . ARG A 1 363 ? 13.461 30.359 17.75 1 97.56 363 ARG A O 1
ATOM 2772 N N . ARG A 1 364 ? 14.602 28.547 18.469 1 97.12 364 ARG A N 1
ATOM 2773 C CA . ARG A 1 364 ? 15.781 28.891 17.672 1 97.12 364 ARG A CA 1
ATOM 2774 C C . ARG A 1 364 ? 15.461 28.859 16.188 1 97.12 364 ARG A C 1
ATOM 2776 O O . ARG A 1 364 ? 15.93 29.703 15.43 1 97.12 364 ARG A O 1
ATOM 2783 N N . GLY A 1 365 ? 14.711 27.797 15.797 1 97.56 365 GLY A N 1
ATOM 2784 C CA . GLY A 1 365 ? 14.32 27.703 14.406 1 97.56 365 GLY A CA 1
ATOM 2785 C C . GLY A 1 365 ? 13.57 28.922 13.906 1 97.56 365 GLY A C 1
ATOM 2786 O O . GLY A 1 365 ? 13.82 29.406 12.797 1 97.56 365 GLY A O 1
ATOM 2787 N N . VAL A 1 366 ? 12.68 29.422 14.719 1 98.12 366 VAL A N 1
ATOM 2788 C CA . VAL A 1 366 ? 11.93 30.625 14.359 1 98.12 366 VAL A CA 1
ATOM 2789 C C . VAL A 1 366 ? 12.883 31.812 14.242 1 98.12 366 VAL A C 1
ATOM 2791 O O . VAL A 1 366 ? 12.789 32.594 13.305 1 98.12 366 VAL A O 1
ATOM 2794 N N . LYS A 1 367 ? 13.781 31.938 15.133 1 97.75 367 LYS A N 1
ATOM 2795 C CA . LYS A 1 367 ? 14.742 33.031 15.109 1 97.75 367 LYS A CA 1
ATOM 2796 C C . LYS A 1 367 ? 15.578 33 13.828 1 97.75 367 LYS A C 1
ATOM 2798 O O . LYS A 1 367 ? 15.797 34.031 13.203 1 97.75 367 LYS A O 1
ATOM 2803 N N . LEU A 1 368 ? 16.047 31.844 13.523 1 97.44 368 LEU A N 1
ATOM 2804 C CA . LEU A 1 368 ? 16.844 31.688 12.305 1 97.44 368 LEU A CA 1
ATOM 2805 C C . LEU A 1 368 ? 16.016 32 11.07 1 97.44 368 LEU A C 1
ATOM 2807 O O . LEU A 1 368 ? 16.516 32.594 10.117 1 97.44 368 LEU A O 1
ATOM 2811 N N . LEU A 1 369 ? 14.773 31.578 11.102 1 97.81 369 LEU A N 1
ATOM 2812 C CA . LEU A 1 369 ? 13.875 31.859 9.984 1 97.81 369 LEU A CA 1
ATOM 2813 C C . LEU A 1 369 ? 13.672 33.375 9.82 1 97.81 369 LEU A C 1
ATOM 2815 O O . LEU A 1 369 ? 13.695 33.875 8.703 1 97.81 369 LEU A O 1
ATOM 2819 N N . ILE A 1 370 ? 13.492 34.062 10.906 1 97.56 370 ILE A N 1
ATOM 2820 C CA . ILE A 1 370 ? 13.289 35.531 10.875 1 97.56 370 ILE A CA 1
ATOM 2821 C C . ILE A 1 370 ? 14.547 36.219 10.336 1 97.56 370 ILE A C 1
ATOM 2823 O O . ILE A 1 370 ? 14.461 37.156 9.547 1 97.56 370 ILE A O 1
ATOM 2827 N N . GLU A 1 371 ? 15.648 35.719 10.797 1 97.62 371 GLU A N 1
ATOM 2828 C CA . GLU A 1 371 ? 16.906 36.25 10.273 1 97.62 371 GLU A CA 1
ATOM 2829 C C . GLU A 1 371 ? 17 36.062 8.766 1 97.62 371 GLU A C 1
ATOM 2831 O O . GLU A 1 371 ? 17.453 36.969 8.055 1 97.62 371 GLU A O 1
ATOM 2836 N N . ALA A 1 372 ? 16.625 34.906 8.281 1 97.81 372 ALA A N 1
ATOM 2837 C CA . ALA A 1 372 ? 16.625 34.656 6.848 1 97.81 372 ALA A CA 1
ATOM 2838 C C . ALA A 1 372 ? 15.68 35.594 6.105 1 97.81 372 ALA A C 1
ATOM 2840 O O . ALA A 1 372 ? 16 36.094 5.023 1 97.81 372 ALA A O 1
ATOM 2841 N N . ILE A 1 373 ? 14.492 35.781 6.637 1 97.56 373 ILE A N 1
ATOM 2842 C CA . ILE A 1 373 ? 13.508 36.688 6.035 1 97.56 373 ILE A CA 1
ATOM 2843 C C . ILE A 1 373 ? 14.102 38.094 5.914 1 97.56 373 ILE A C 1
ATOM 2845 O O . ILE A 1 373 ? 14.008 38.719 4.859 1 97.56 373 ILE A O 1
ATOM 2849 N N . GLU A 1 374 ? 14.766 38.531 6.941 1 96.25 374 GLU A N 1
ATOM 2850 C CA . GLU A 1 374 ? 15.344 39.875 6.973 1 96.25 374 GLU A CA 1
ATOM 2851 C C . GLU A 1 374 ? 16.469 40.031 5.949 1 96.25 374 GLU A C 1
ATOM 2853 O O . GLU A 1 374 ? 16.656 41.094 5.363 1 96.25 374 GLU A O 1
ATOM 2858 N N . SER A 1 375 ? 17.125 39 5.77 1 95.75 375 SER A N 1
ATOM 2859 C CA . SER A 1 375 ? 18.25 39.031 4.828 1 95.75 375 SER A CA 1
ATOM 2860 C C . SER A 1 375 ? 17.75 39.188 3.393 1 95.75 375 SER A C 1
ATOM 2862 O O . SER A 1 375 ? 18.484 39.656 2.531 1 95.75 375 SER A O 1
ATOM 2864 N N . ILE A 1 376 ? 16.609 38.688 3.066 1 94.81 376 ILE A N 1
ATOM 2865 C CA . ILE A 1 376 ? 16.047 38.75 1.725 1 94.81 376 ILE A CA 1
ATOM 2866 C C . ILE A 1 376 ? 15.367 40.094 1.523 1 94.81 376 ILE A C 1
ATOM 2868 O O . ILE A 1 376 ? 15.43 40.688 0.435 1 94.81 376 ILE A O 1
ATOM 2872 N N . LYS A 1 377 ? 14.711 40.625 2.502 1 90 377 LYS A N 1
ATOM 2873 C CA . LYS A 1 377 ? 14.031 41.906 2.408 1 90 377 LYS A CA 1
ATOM 2874 C C . LYS A 1 377 ? 15.031 43.031 2.24 1 90 377 LYS A C 1
ATOM 2876 O O . LYS A 1 377 ? 14.695 44.094 1.708 1 90 377 LYS A O 1
ATOM 2881 N N . LYS A 1 378 ? 16.281 42.875 2.713 1 78.69 378 LYS A N 1
ATOM 2882 C CA . LYS A 1 378 ? 17.312 43.875 2.502 1 78.69 378 LYS A CA 1
ATOM 2883 C C . LYS A 1 378 ? 17.828 43.844 1.065 1 78.69 378 LYS A C 1
ATOM 2885 O O . LYS A 1 378 ? 17.969 42.781 0.475 1 78.69 378 LYS A O 1
ATOM 2890 N N . MET B 1 1 ? -27.516 6.445 1.104 1 71.88 1 MET B N 1
ATOM 2891 C CA . MET B 1 1 ? -26.953 6.801 -0.19 1 71.88 1 MET B CA 1
ATOM 2892 C C . MET B 1 1 ? -26.25 5.602 -0.823 1 71.88 1 MET B C 1
ATOM 2894 O O . MET B 1 1 ? -25.594 4.816 -0.13 1 71.88 1 MET B O 1
ATOM 2898 N N . ARG B 1 2 ? -26.625 5.406 -2.105 1 79.94 2 ARG B N 1
ATOM 2899 C CA . ARG B 1 2 ? -25.969 4.324 -2.836 1 79.94 2 ARG B CA 1
ATOM 2900 C C . ARG B 1 2 ? -24.516 4.68 -3.148 1 79.94 2 ARG B C 1
ATOM 2902 O O . ARG B 1 2 ? -24.219 5.82 -3.504 1 79.94 2 ARG B O 1
ATOM 2909 N N . VAL B 1 3 ? -23.656 3.77 -2.934 1 88.5 3 VAL B N 1
ATOM 2910 C CA . VAL B 1 3 ? -22.234 3.979 -3.189 1 88.5 3 VAL B CA 1
ATOM 2911 C C . VAL B 1 3 ? -21.984 4.109 -4.691 1 88.5 3 VAL B C 1
ATOM 2913 O O . VAL B 1 3 ? -22.469 3.289 -5.477 1 88.5 3 VAL B O 1
ATOM 2916 N N . LYS B 1 4 ? -21.469 5.195 -5.098 1 91.06 4 LYS B N 1
ATOM 2917 C CA . LYS B 1 4 ? -21.078 5.387 -6.496 1 91.06 4 LYS B CA 1
ATOM 2918 C C . LYS B 1 4 ? -19.625 4.992 -6.727 1 91.06 4 LYS B C 1
ATOM 2920 O O . LYS B 1 4 ? -18.719 5.727 -6.348 1 91.06 4 LYS B O 1
ATOM 2925 N N . LEU B 1 5 ? -19.391 3.838 -7.344 1 95.44 5 LEU B N 1
ATOM 2926 C CA . LEU B 1 5 ? -18.047 3.34 -7.629 1 95.44 5 LEU B CA 1
ATOM 2927 C C . LEU B 1 5 ? -17.547 3.875 -8.961 1 95.44 5 LEU B C 1
ATOM 2929 O O . LEU B 1 5 ? -18.344 4.219 -9.844 1 95.44 5 LEU B O 1
ATOM 2933 N N . SER B 1 6 ? -16.281 3.996 -9.141 1 94.06 6 SER B N 1
ATOM 2934 C CA . SER B 1 6 ? -15.68 4.469 -10.383 1 94.06 6 SER B CA 1
ATOM 2935 C C . SER B 1 6 ? -15.797 3.426 -11.484 1 94.06 6 SER B C 1
ATOM 2937 O O . SER B 1 6 ? -16.031 2.246 -11.211 1 94.06 6 SER B O 1
ATOM 2939 N N . GLU B 1 7 ? -15.594 3.869 -12.75 1 92.06 7 GLU B N 1
ATOM 2940 C CA . GLU B 1 7 ? -15.547 2.939 -13.875 1 92.06 7 GLU B CA 1
ATOM 2941 C C . GLU B 1 7 ? -14.367 1.98 -13.758 1 92.06 7 GLU B C 1
ATOM 2943 O O . GLU B 1 7 ? -14.438 0.845 -14.234 1 92.06 7 GLU B O 1
ATOM 2948 N N . ARG B 1 8 ? -13.312 2.367 -13.039 1 92.5 8 ARG B N 1
ATOM 2949 C CA . ARG B 1 8 ? -12.117 1.548 -12.844 1 92.5 8 ARG B CA 1
ATOM 2950 C C . ARG B 1 8 ? -12.422 0.339 -11.969 1 92.5 8 ARG B C 1
ATOM 2952 O O . ARG B 1 8 ? -11.734 -0.681 -12.047 1 92.5 8 ARG B O 1
ATOM 2959 N N . TYR B 1 9 ? -13.461 0.492 -11.117 1 94.06 9 TYR B N 1
ATOM 2960 C CA . TYR B 1 9 ? -13.805 -0.59 -10.195 1 94.06 9 TYR B CA 1
ATOM 2961 C C . TYR B 1 9 ? -14.156 -1.86 -10.961 1 94.06 9 TYR B C 1
ATOM 2963 O O . TYR B 1 9 ? -13.992 -2.969 -10.445 1 94.06 9 TYR B O 1
ATOM 2971 N N . ALA B 1 10 ? -14.555 -1.697 -12.227 1 91.56 10 ALA B N 1
ATOM 2972 C CA . ALA B 1 10 ? -14.93 -2.842 -13.047 1 91.56 10 ALA B CA 1
ATOM 2973 C C . ALA B 1 10 ? -13.727 -3.74 -13.32 1 91.56 10 ALA B C 1
ATOM 2975 O O . ALA B 1 10 ? -13.883 -4.902 -13.695 1 91.56 10 ALA B O 1
ATOM 2976 N N . HIS B 1 11 ? -12.5 -3.186 -13.172 1 91.44 11 HIS B N 1
ATOM 2977 C CA . HIS B 1 11 ? -11.289 -3.977 -13.375 1 91.44 11 HIS B CA 1
ATOM 2978 C C . HIS B 1 11 ? -11.047 -4.922 -12.203 1 91.44 11 HIS B C 1
ATOM 2980 O O . HIS B 1 11 ? -10.219 -5.832 -12.305 1 91.44 11 HIS B O 1
ATOM 2986 N N . PHE B 1 12 ? -11.672 -4.703 -11.078 1 92.12 12 PHE B N 1
ATOM 2987 C CA . PHE B 1 12 ? -11.484 -5.5 -9.875 1 92.12 12 PHE B CA 1
ATOM 2988 C C . PHE B 1 12 ? -12.586 -6.539 -9.734 1 92.12 12 PHE B C 1
ATOM 2990 O O . PHE B 1 12 ? -13.742 -6.195 -9.477 1 92.12 12 PHE B O 1
ATOM 2997 N N . ASP B 1 13 ? -12.18 -7.777 -9.797 1 88.19 13 ASP B N 1
ATOM 2998 C CA . ASP B 1 13 ? -13.141 -8.875 -9.75 1 88.19 13 ASP B CA 1
ATOM 2999 C C . ASP B 1 13 ? -13.711 -9.055 -8.344 1 88.19 13 ASP B C 1
ATOM 3001 O O . ASP B 1 13 ? -12.961 -9.047 -7.367 1 88.19 13 ASP B O 1
ATOM 3005 N N . THR B 1 14 ? -14.977 -9.258 -8.281 1 84.94 14 THR B N 1
ATOM 3006 C CA . THR B 1 14 ? -15.617 -9.422 -6.988 1 84.94 14 THR B CA 1
ATOM 3007 C C . THR B 1 14 ? -15.82 -10.898 -6.668 1 84.94 14 THR B C 1
ATOM 3009 O O . THR B 1 14 ? -16.047 -11.266 -5.512 1 84.94 14 THR B O 1
ATOM 3012 N N . LYS B 1 15 ? -15.664 -11.773 -7.617 1 83.44 15 LYS B N 1
ATOM 3013 C CA . LYS B 1 15 ? -15.922 -13.203 -7.434 1 83.44 15 LYS B CA 1
ATOM 3014 C C . LYS B 1 15 ? -14.68 -13.922 -6.906 1 83.44 15 LYS B C 1
ATOM 3016 O O . LYS B 1 15 ? -14.789 -14.875 -6.141 1 83.44 15 LYS B O 1
ATOM 3021 N N . VAL B 1 16 ? -13.539 -13.406 -7.273 1 81.19 16 VAL B N 1
ATOM 3022 C CA . VAL B 1 16 ? -12.289 -14.055 -6.914 1 81.19 16 VAL B CA 1
ATOM 3023 C C . VAL B 1 16 ? -12.133 -14.07 -5.395 1 81.19 16 VAL B C 1
ATOM 3025 O O . VAL B 1 16 ? -11.938 -15.133 -4.797 1 81.19 16 VAL B O 1
ATOM 3028 N N . PRO B 1 17 ? -12.336 -12.914 -4.785 1 76.31 17 PRO B N 1
ATOM 3029 C CA . PRO B 1 17 ? -12.242 -12.953 -3.322 1 76.31 17 PRO B CA 1
ATOM 3030 C C . PRO B 1 17 ? -13.281 -13.867 -2.684 1 76.31 17 PRO B C 1
ATOM 3032 O O . PRO B 1 17 ? -13 -14.508 -1.663 1 76.31 17 PRO B O 1
ATOM 3035 N N . ASP B 1 18 ? -14.375 -13.961 -3.264 1 79.06 18 ASP B N 1
ATOM 3036 C CA . ASP B 1 18 ? -15.422 -14.844 -2.76 1 79.06 18 ASP B CA 1
ATOM 3037 C C . ASP B 1 18 ? -14.984 -16.312 -2.838 1 79.06 18 ASP B C 1
ATOM 3039 O O . ASP B 1 18 ? -15.141 -17.062 -1.87 1 79.06 18 ASP B O 1
ATOM 3043 N N . ILE B 1 19 ? -14.438 -16.641 -3.924 1 79.19 19 ILE B N 1
ATOM 3044 C CA . ILE B 1 19 ? -13.977 -18.016 -4.129 1 79.19 19 ILE B CA 1
ATOM 3045 C C . ILE B 1 19 ? -12.867 -18.344 -3.131 1 79.19 19 ILE B C 1
ATOM 3047 O O . ILE B 1 19 ? -12.875 -19.406 -2.52 1 79.19 19 ILE B O 1
ATOM 3051 N N . LEU B 1 20 ? -12.094 -17.344 -2.861 1 77.06 20 LEU B N 1
ATOM 3052 C CA . LEU B 1 20 ? -10.961 -17.531 -1.965 1 77.06 20 LEU B CA 1
ATOM 3053 C C . LEU B 1 20 ? -11.422 -17.641 -0.515 1 77.06 20 LEU B C 1
ATOM 3055 O O . LEU B 1 20 ? -10.781 -18.297 0.303 1 77.06 20 LEU B O 1
ATOM 3059 N N . SER B 1 21 ? -12.609 -17.016 -0.211 1 69.5 21 SER B N 1
ATOM 3060 C CA . SER B 1 21 ? -13.148 -17.016 1.143 1 69.5 21 SER B CA 1
ATOM 3061 C C . SER B 1 21 ? -13.969 -18.281 1.404 1 69.5 21 SER B C 1
ATOM 3063 O O . SER B 1 21 ? -14.07 -18.734 2.547 1 69.5 21 SER B O 1
ATOM 3065 N N . TRP B 1 22 ? -14.742 -18.797 0.503 1 59.38 22 TRP B N 1
ATOM 3066 C CA . TRP B 1 22 ? -15.57 -19.984 0.64 1 59.38 22 TRP B CA 1
ATOM 3067 C C . TRP B 1 22 ? -14.734 -21.188 1.093 1 59.38 22 TRP B C 1
ATOM 3069 O O . TRP B 1 22 ? -15.25 -22.109 1.712 1 59.38 22 TRP B O 1
ATOM 3079 N N . ALA B 1 23 ? -13.57 -21.062 0.766 1 59.53 23 ALA B N 1
ATOM 3080 C CA . ALA B 1 23 ? -12.727 -22.219 1.077 1 59.53 23 ALA B CA 1
ATOM 3081 C C . ALA B 1 23 ? -12.523 -22.359 2.584 1 59.53 23 ALA B C 1
ATOM 3083 O O . ALA B 1 23 ? -11.766 -23.219 3.037 1 59.53 23 ALA B O 1
ATOM 3084 N N . ARG B 1 24 ? -13.602 -21.531 3.275 1 56.03 24 ARG B N 1
ATOM 3085 C CA . ARG B 1 24 ? -13.664 -21.594 4.73 1 56.03 24 ARG B CA 1
ATOM 3086 C C . ARG B 1 24 ? -14.875 -22.406 5.188 1 56.03 24 ARG B C 1
ATOM 3088 O O . ARG B 1 24 ? -15.883 -22.469 4.477 1 56.03 24 ARG B O 1
ATOM 3095 N N . GLY B 1 25 ? -14.703 -23.734 5.715 1 62.72 25 GLY B N 1
ATOM 3096 C CA . GLY B 1 25 ? -15.852 -24.422 6.285 1 62.72 25 GLY B CA 1
ATOM 3097 C C . GLY B 1 25 ? -15.93 -25.891 5.879 1 62.72 25 GLY B C 1
ATOM 3098 O O . GLY B 1 25 ? -17.016 -26.406 5.609 1 62.72 25 GLY B O 1
ATOM 3099 N N . GLY B 1 26 ? -14.992 -26.453 5.766 1 78.44 26 GLY B N 1
ATOM 3100 C CA . GLY B 1 26 ? -14.961 -27.875 5.465 1 78.44 26 GLY B CA 1
ATOM 3101 C C . GLY B 1 26 ? -14.672 -28.172 4.004 1 78.44 26 GLY B C 1
ATOM 3102 O O . GLY B 1 26 ? -14.609 -29.344 3.598 1 78.44 26 GLY B O 1
ATOM 3103 N N . VAL B 1 27 ? -14.609 -27.281 3.25 1 90.94 27 VAL B N 1
ATOM 3104 C CA . VAL B 1 27 ? -14.273 -27.391 1.836 1 90.94 27 VAL B CA 1
ATOM 3105 C C . VAL B 1 27 ? -12.75 -27.438 1.673 1 90.94 27 VAL B C 1
ATOM 3107 O O . VAL B 1 27 ? -12.031 -26.656 2.299 1 90.94 27 VAL B O 1
ATOM 3110 N N . ILE B 1 28 ? -12.305 -28.469 0.929 1 94.81 28 ILE B N 1
ATOM 3111 C CA . ILE B 1 28 ? -10.891 -28.5 0.58 1 94.81 28 ILE B CA 1
ATOM 3112 C C . ILE B 1 28 ? -10.562 -27.328 -0.349 1 94.81 28 ILE B C 1
ATOM 3114 O O . ILE B 1 28 ? -11 -27.297 -1.501 1 94.81 28 ILE B O 1
ATOM 3118 N N . ASN B 1 29 ? -9.836 -26.391 0.202 1 93.38 29 ASN B N 1
ATOM 3119 C CA . ASN B 1 29 ? -9.516 -25.188 -0.558 1 93.38 29 ASN B CA 1
ATOM 3120 C C . ASN B 1 29 ? -8.328 -25.406 -1.489 1 93.38 29 ASN B C 1
ATOM 3122 O O . ASN B 1 29 ? -7.176 -25.344 -1.059 1 93.38 29 ASN B O 1
ATOM 3126 N N . MET B 1 30 ? -8.617 -25.578 -2.719 1 96.19 30 MET B N 1
ATOM 3127 C CA . MET B 1 30 ? -7.566 -25.688 -3.727 1 96.19 30 MET B CA 1
ATOM 3128 C C . MET B 1 30 ? -7.613 -24.516 -4.699 1 96.19 30 MET B C 1
ATOM 3130 O O . MET B 1 30 ? -7.199 -24.641 -5.852 1 96.19 30 MET B O 1
ATOM 3134 N N . ALA B 1 31 ? -8.266 -23.422 -4.199 1 93.62 31 ALA B N 1
ATOM 3135 C CA . ALA B 1 31 ? -8.375 -22.219 -5.023 1 93.62 31 ALA B CA 1
ATOM 3136 C C . ALA B 1 31 ? -7.246 -21.234 -4.723 1 93.62 31 ALA B C 1
ATOM 3138 O O . ALA B 1 31 ? -6.664 -20.656 -5.641 1 93.62 31 ALA B O 1
ATOM 3139 N N . GLY B 1 32 ? -6.918 -21.047 -3.492 1 90.75 32 GLY B N 1
ATOM 3140 C CA . GLY B 1 32 ? -6.016 -19.984 -3.082 1 90.75 32 GLY B CA 1
ATOM 3141 C C . GLY B 1 32 ? -4.559 -20.391 -3.107 1 90.75 32 GLY B C 1
ATOM 3142 O O . GLY B 1 32 ? -4.234 -21.562 -2.9 1 90.75 32 GLY B O 1
ATOM 3143 N N . GLY B 1 33 ? -3.668 -19.5 -3.443 1 92.31 33 GLY B N 1
ATOM 3144 C CA . GLY B 1 33 ? -2.229 -19.672 -3.324 1 92.31 33 GLY B CA 1
ATOM 3145 C C . GLY B 1 33 ? -1.675 -19.141 -2.014 1 92.31 33 GLY B C 1
ATOM 3146 O O . GLY B 1 33 ? -0.792 -18.281 -2.01 1 92.31 33 GLY B O 1
ATOM 3147 N N . ILE B 1 34 ? -2.131 -19.656 -0.921 1 92.62 34 ILE B N 1
ATOM 3148 C CA . ILE B 1 34 ? -1.77 -19.219 0.42 1 92.62 34 ILE B CA 1
ATOM 3149 C C . ILE B 1 34 ? -0.764 -20.188 1.035 1 92.62 34 ILE B C 1
ATOM 3151 O O . ILE B 1 34 ? -1.025 -21.391 1.12 1 92.62 34 ILE B O 1
ATOM 3155 N N . PRO B 1 35 ? 0.324 -19.719 1.475 1 95.56 35 PRO B N 1
ATOM 3156 C CA . PRO B 1 35 ? 1.339 -20.609 2.053 1 95.56 35 PRO B CA 1
ATOM 3157 C C . PRO B 1 35 ? 0.814 -21.406 3.244 1 95.56 35 PRO B C 1
ATOM 3159 O O . PRO B 1 35 ? 0.02 -20.891 4.035 1 95.56 35 PRO B O 1
ATOM 3162 N N . ASP B 1 36 ? 1.238 -22.641 3.334 1 95.75 36 ASP B N 1
ATOM 3163 C CA . ASP B 1 36 ? 0.959 -23.484 4.488 1 95.75 36 ASP B CA 1
ATOM 3164 C C . ASP B 1 36 ? 1.6 -22.922 5.754 1 95.75 36 ASP B C 1
ATOM 3166 O O . ASP B 1 36 ? 2.809 -22.688 5.789 1 95.75 36 ASP B O 1
ATOM 3170 N N . PRO B 1 37 ? 0.821 -22.719 6.785 1 94 37 PRO B N 1
ATOM 3171 C CA . PRO B 1 37 ? 1.375 -22.156 8.016 1 94 37 PRO B CA 1
ATOM 3172 C C . PRO B 1 37 ? 2.545 -22.953 8.57 1 94 37 PRO B C 1
ATOM 3174 O O . PRO B 1 37 ? 3.426 -22.406 9.234 1 94 37 PRO B O 1
ATOM 3177 N N . SER B 1 38 ? 2.564 -24.234 8.289 1 94.94 38 SER B N 1
ATOM 3178 C CA . SER B 1 38 ? 3.592 -25.109 8.844 1 94.94 38 SER B CA 1
ATOM 3179 C C . SER B 1 38 ? 4.953 -24.828 8.219 1 94.94 38 SER B C 1
ATOM 3181 O O . SER B 1 38 ? 5.984 -25.281 8.727 1 94.94 38 SER B O 1
ATOM 3183 N N . THR B 1 39 ? 4.992 -24.047 7.105 1 95.88 39 THR B N 1
ATOM 3184 C CA . THR B 1 39 ? 6.266 -23.75 6.465 1 95.88 39 THR B CA 1
ATOM 3185 C C . THR B 1 39 ? 6.953 -22.578 7.156 1 95.88 39 THR B C 1
ATOM 3187 O O . THR B 1 39 ? 8.141 -22.312 6.93 1 95.88 39 THR B O 1
ATOM 3190 N N . ILE B 1 40 ? 6.234 -21.828 7.98 1 96.62 40 ILE B N 1
ATOM 3191 C CA . ILE B 1 40 ? 6.824 -20.703 8.703 1 96.62 40 ILE B CA 1
ATOM 3192 C C . ILE B 1 40 ? 7.715 -21.234 9.828 1 96.62 40 ILE B C 1
ATOM 3194 O O . ILE B 1 40 ? 7.242 -21.922 10.742 1 96.62 40 ILE B O 1
ATOM 3198 N N . LEU B 1 41 ? 8.969 -20.922 9.773 1 97.31 41 LEU B N 1
ATOM 3199 C CA . LEU B 1 41 ? 9.906 -21.406 10.781 1 97.31 41 LEU B CA 1
ATOM 3200 C C . LEU B 1 41 ? 9.602 -20.797 12.148 1 97.31 41 LEU B C 1
ATOM 3202 O O . LEU B 1 41 ? 9.414 -19.594 12.266 1 97.31 41 LEU B O 1
ATOM 3206 N N . PRO B 1 42 ? 9.555 -21.625 13.18 1 95.69 42 PRO B N 1
ATOM 3207 C CA . PRO B 1 42 ? 9.266 -21.109 14.523 1 95.69 42 PRO B CA 1
ATOM 3208 C C . PRO B 1 42 ? 10.297 -20.078 14.992 1 95.69 42 PRO B C 1
ATOM 3210 O O . PRO B 1 42 ? 9.984 -19.234 15.828 1 95.69 42 PRO B O 1
ATOM 3213 N N . GLU B 1 43 ? 11.5 -20.062 14.43 1 97.12 43 GLU B N 1
ATOM 3214 C CA . GLU B 1 43 ? 12.57 -19.125 14.766 1 97.12 43 GLU B CA 1
ATOM 3215 C C . GLU B 1 43 ? 12.133 -17.672 14.547 1 97.12 43 GLU B C 1
ATOM 3217 O O . GLU B 1 43 ? 12.695 -16.75 15.141 1 97.12 43 GLU B O 1
ATOM 3222 N N . ILE B 1 44 ? 11.117 -17.5 13.719 1 97.56 44 ILE B N 1
ATOM 3223 C CA . ILE B 1 44 ? 10.68 -16.156 13.375 1 97.56 44 ILE B CA 1
ATOM 3224 C C . ILE B 1 44 ? 10.148 -15.453 14.625 1 97.56 44 ILE B C 1
ATOM 3226 O O . ILE B 1 44 ? 10.273 -14.234 14.766 1 97.56 44 ILE B O 1
ATOM 3230 N N . VAL B 1 45 ? 9.57 -16.219 15.547 1 97.19 45 VAL B N 1
ATOM 3231 C CA . VAL B 1 45 ? 9.047 -15.664 16.797 1 97.19 45 VAL B CA 1
ATOM 3232 C C . VAL B 1 45 ? 10.195 -15.109 17.641 1 97.19 45 VAL B C 1
ATOM 3234 O O . VAL B 1 45 ? 10.125 -13.977 18.125 1 97.19 45 VAL B O 1
ATOM 3237 N N . ASP B 1 46 ? 11.273 -15.867 17.766 1 96.94 46 ASP B N 1
ATOM 3238 C CA . ASP B 1 46 ? 12.445 -15.43 18.516 1 96.94 46 ASP B CA 1
ATOM 3239 C C . ASP B 1 46 ? 13.086 -14.203 17.875 1 96.94 46 ASP B C 1
ATOM 3241 O O . ASP B 1 46 ? 13.508 -13.281 18.562 1 96.94 46 ASP B O 1
ATOM 3245 N N . ILE B 1 47 ? 13.156 -14.219 16.625 1 97.81 47 ILE B N 1
ATOM 3246 C CA . ILE B 1 47 ? 13.734 -13.102 15.875 1 97.81 47 ILE B CA 1
ATOM 3247 C C . ILE B 1 47 ? 12.906 -11.844 16.125 1 97.81 47 ILE B C 1
ATOM 3249 O O . ILE B 1 47 ? 13.461 -10.773 16.391 1 97.81 47 ILE B O 1
ATOM 3253 N N . ALA B 1 48 ? 11.586 -11.969 16 1 97.69 48 ALA B N 1
ATOM 3254 C CA . ALA B 1 48 ? 10.695 -10.836 16.203 1 97.69 48 ALA B CA 1
ATOM 3255 C C . ALA B 1 48 ? 10.844 -10.258 17.609 1 97.69 48 ALA B C 1
ATOM 3257 O O . ALA B 1 48 ? 10.867 -9.039 17.797 1 97.69 48 ALA B O 1
ATOM 3258 N N . MET B 1 49 ? 10.938 -11.148 18.594 1 96.56 49 MET B N 1
ATOM 3259 C CA . MET B 1 49 ? 11.125 -10.711 19.969 1 96.56 49 MET B CA 1
ATOM 3260 C C . MET B 1 49 ? 12.438 -9.945 20.141 1 96.56 49 MET B C 1
ATOM 3262 O O . MET B 1 49 ? 12.477 -8.898 20.781 1 96.56 49 MET B O 1
ATOM 3266 N N . GLU B 1 50 ? 13.453 -10.414 19.562 1 97.12 50 GLU B N 1
ATOM 3267 C CA . GLU B 1 50 ? 14.758 -9.766 19.625 1 97.12 50 GLU B CA 1
ATOM 3268 C C . GLU B 1 50 ? 14.742 -8.406 18.938 1 97.12 50 GLU B C 1
ATOM 3270 O O . GLU B 1 50 ? 15.281 -7.43 19.469 1 97.12 50 GLU B O 1
ATOM 3275 N N . VAL B 1 51 ? 14.102 -8.359 17.781 1 96.69 51 VAL B N 1
ATOM 3276 C CA . VAL B 1 51 ? 14.016 -7.125 17.016 1 96.69 51 VAL B CA 1
ATOM 3277 C C . VAL B 1 51 ? 13.281 -6.062 17.828 1 96.69 51 VAL B C 1
ATOM 3279 O O . VAL B 1 51 ? 13.742 -4.922 17.922 1 96.69 51 VAL B O 1
ATOM 3282 N N . VAL B 1 52 ? 12.195 -6.434 18.391 1 95.38 52 VAL B N 1
ATOM 3283 C CA . VAL B 1 52 ? 11.375 -5.5 19.172 1 95.38 52 VAL B CA 1
ATOM 3284 C C . VAL B 1 52 ? 12.156 -5.02 20.391 1 95.38 52 VAL B C 1
ATOM 3286 O O . VAL B 1 52 ? 12.148 -3.828 20.703 1 95.38 52 VAL B O 1
ATOM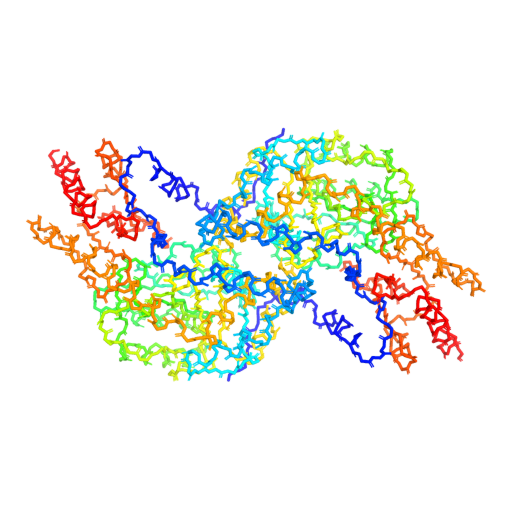 3289 N N . LYS B 1 53 ? 12.828 -5.895 21.031 1 94.5 53 LYS B N 1
ATOM 3290 C CA . LYS B 1 53 ? 13.562 -5.574 22.25 1 94.5 53 LYS B CA 1
ATOM 3291 C C . LYS B 1 53 ? 14.766 -4.68 21.953 1 94.5 53 LYS B C 1
ATOM 3293 O O . LYS B 1 53 ? 15.039 -3.729 22.688 1 94.5 53 LYS B O 1
ATOM 3298 N N . GLN B 1 54 ? 15.43 -4.926 20.891 1 94.5 54 GLN B N 1
ATOM 3299 C CA . GLN B 1 54 ? 16.703 -4.27 20.625 1 94.5 54 GLN B CA 1
ATOM 3300 C C . GLN B 1 54 ? 16.516 -3.031 19.766 1 94.5 54 GLN B C 1
ATOM 3302 O O . GLN B 1 54 ? 17.328 -2.102 19.812 1 94.5 54 GLN B O 1
ATOM 3307 N N . ARG B 1 55 ? 15.461 -3 19.031 1 92 55 ARG B N 1
ATOM 3308 C CA . ARG B 1 55 ? 15.336 -1.972 18 1 92 55 ARG B CA 1
ATOM 3309 C C . ARG B 1 55 ? 13.992 -1.27 18.078 1 92 55 ARG B C 1
ATOM 3311 O O . ARG B 1 55 ? 13.453 -0.817 17.078 1 92 55 ARG B O 1
ATOM 3318 N N . GLY B 1 56 ? 13.43 -1.252 19.234 1 85.38 56 GLY B N 1
ATOM 3319 C CA . GLY B 1 56 ? 12.117 -0.662 19.406 1 85.38 56 GLY B CA 1
ATOM 3320 C C . GLY B 1 56 ? 12.023 0.755 18.859 1 85.38 56 GLY B C 1
ATOM 3321 O O . GLY B 1 56 ? 11.023 1.123 18.234 1 85.38 56 GLY B O 1
ATOM 3322 N N . ALA B 1 57 ? 13.016 1.626 19.078 1 83.19 57 ALA B N 1
ATOM 3323 C CA . ALA B 1 57 ? 13.031 3.016 18.625 1 83.19 57 ALA B CA 1
ATOM 3324 C C . ALA B 1 57 ? 12.914 3.104 17.109 1 83.19 57 ALA B C 1
ATOM 3326 O O . ALA B 1 57 ? 12.125 3.896 16.578 1 83.19 57 ALA B O 1
ATOM 3327 N N . SER B 1 58 ? 13.57 2.201 16.375 1 87.88 58 SER B N 1
ATOM 3328 C CA . SER B 1 58 ? 13.562 2.186 14.914 1 87.88 58 SER B CA 1
ATOM 3329 C C . SER B 1 58 ? 12.359 1.422 14.375 1 87.88 58 SER B C 1
ATOM 3331 O O . SER B 1 58 ? 11.797 1.793 13.344 1 87.88 58 SER B O 1
ATOM 3333 N N . ALA B 1 59 ? 11.938 0.421 15.102 1 94.38 59 ALA B N 1
ATOM 3334 C CA . ALA B 1 59 ? 10.867 -0.458 14.648 1 94.38 59 ALA B CA 1
ATOM 3335 C C . ALA B 1 59 ? 9.531 0.279 14.625 1 94.38 59 ALA B C 1
ATOM 3337 O O . ALA B 1 59 ? 8.656 -0.034 13.812 1 94.38 59 ALA B O 1
ATOM 3338 N N . PHE B 1 60 ? 9.414 1.244 15.508 1 95.75 60 PHE B N 1
ATOM 3339 C CA . PHE B 1 60 ? 8.094 1.849 15.664 1 95.75 60 PHE B CA 1
ATOM 3340 C C . PHE B 1 60 ? 8.102 3.299 15.195 1 95.75 60 PHE B C 1
ATOM 3342 O O . PHE B 1 60 ? 7.172 4.055 15.477 1 95.75 60 PHE B O 1
ATOM 3349 N N . GLN B 1 61 ? 9.125 3.74 14.492 1 92.88 61 GLN B N 1
ATOM 3350 C CA . GLN B 1 61 ? 9.195 5.023 13.805 1 92.88 61 GLN B CA 1
ATOM 3351 C C . GLN B 1 61 ? 9.133 4.844 12.289 1 92.88 61 GLN B C 1
ATOM 3353 O O . GLN B 1 61 ? 9.359 3.742 11.781 1 92.88 61 GLN B O 1
ATOM 3358 N N . TYR B 1 62 ? 8.867 5.969 11.578 1 89.62 62 TYR B N 1
ATOM 3359 C CA . TYR B 1 62 ? 8.82 5.898 10.125 1 89.62 62 TYR B CA 1
ATOM 3360 C C . TYR B 1 62 ? 10.117 5.332 9.562 1 89.62 62 TYR B C 1
ATOM 3362 O O . TYR B 1 62 ? 11.203 5.641 10.055 1 89.62 62 TYR B O 1
ATOM 3370 N N . GLY B 1 63 ? 10 4.496 8.562 1 89.44 63 GLY B N 1
ATOM 3371 C CA . GLY B 1 63 ? 11.156 4.07 7.777 1 89.44 63 GLY B CA 1
ATOM 3372 C C . GLY B 1 63 ? 11.281 4.805 6.457 1 89.44 63 GLY B C 1
ATOM 3373 O O . GLY B 1 63 ? 10.406 5.586 6.086 1 89.44 63 GLY B O 1
ATOM 3374 N N . ASP B 1 64 ? 12.367 4.508 5.828 1 92.44 64 ASP B N 1
ATOM 3375 C CA . ASP B 1 64 ? 12.609 5.051 4.496 1 92.44 64 ASP B CA 1
ATOM 3376 C C . ASP B 1 64 ? 11.648 4.445 3.475 1 92.44 64 ASP B C 1
ATOM 3378 O O . ASP B 1 64 ? 11.352 3.248 3.521 1 92.44 64 ASP B O 1
ATOM 3382 N N . SER B 1 65 ? 11.18 5.301 2.557 1 95.88 65 SER B N 1
ATOM 3383 C CA . SER B 1 65 ? 10.234 4.844 1.538 1 95.88 65 SER B CA 1
ATOM 3384 C C . SER B 1 65 ? 10.844 3.746 0.674 1 95.88 65 SER B C 1
ATOM 3386 O O . SER B 1 65 ? 10.141 2.85 0.209 1 95.88 65 SER B O 1
ATOM 3388 N N . GLN B 1 66 ? 12.148 3.824 0.469 1 97.75 66 GLN B N 1
ATOM 3389 C CA . GLN B 1 66 ? 12.812 2.826 -0.366 1 97.75 66 GLN B CA 1
ATOM 3390 C C . GLN B 1 66 ? 12.969 1.505 0.379 1 97.75 66 GLN B C 1
ATOM 3392 O O . GLN B 1 66 ? 13.125 0.452 -0.242 1 97.75 66 GLN B O 1
ATOM 3397 N N . GLY B 1 67 ? 12.93 1.542 1.646 1 98.12 67 GLY B N 1
ATOM 3398 C CA . GLY B 1 67 ? 13.18 0.389 2.498 1 98.12 67 GLY B CA 1
ATOM 3399 C C . GLY B 1 67 ? 14.414 0.541 3.361 1 98.12 67 GLY B C 1
ATOM 3400 O O . GLY B 1 67 ? 15.281 1.366 3.07 1 98.12 67 GLY B O 1
ATOM 3401 N N . LEU B 1 68 ? 14.484 -0.19 4.41 1 97.94 68 LEU B N 1
ATOM 3402 C CA . LEU B 1 68 ? 15.625 -0.128 5.32 1 97.94 68 LEU B CA 1
ATOM 3403 C C . LEU B 1 68 ? 16.891 -0.635 4.645 1 97.94 68 LEU B C 1
ATOM 3405 O O . LEU B 1 68 ? 16.859 -1.643 3.932 1 97.94 68 LEU B O 1
ATOM 3409 N N . PRO B 1 69 ? 17.984 0.09 4.832 1 97.56 69 PRO B N 1
ATOM 3410 C CA . PRO B 1 69 ? 19.234 -0.314 4.188 1 97.56 69 PRO B CA 1
ATOM 3411 C C . PRO B 1 69 ? 19.625 -1.748 4.523 1 97.56 69 PRO B C 1
ATOM 3413 O O . PRO B 1 69 ? 20.109 -2.48 3.654 1 97.56 69 PRO B O 1
ATOM 3416 N N . GLU B 1 70 ? 19.422 -2.143 5.734 1 96.94 70 GLU B N 1
ATOM 3417 C CA . GLU B 1 70 ? 19.812 -3.482 6.16 1 96.94 70 GLU B CA 1
ATOM 3418 C C . GLU B 1 70 ? 19.062 -4.551 5.367 1 96.94 70 GLU B C 1
ATOM 3420 O O . GLU B 1 70 ? 19.641 -5.566 4.98 1 96.94 70 GLU B O 1
ATOM 3425 N N . LEU B 1 71 ? 17.781 -4.336 5.113 1 98.69 71 LEU B N 1
ATOM 3426 C CA . LEU B 1 71 ? 17.016 -5.312 4.352 1 98.69 71 LEU B CA 1
ATOM 3427 C C . LEU B 1 71 ? 17.406 -5.277 2.877 1 98.69 71 LEU B C 1
ATOM 3429 O O . LEU B 1 71 ? 17.516 -6.324 2.236 1 98.69 71 LEU B O 1
ATOM 3433 N N . ARG B 1 72 ? 17.578 -4.105 2.291 1 98.88 72 ARG B N 1
ATOM 3434 C CA . ARG B 1 72 ? 17.984 -3.982 0.892 1 98.88 72 ARG B CA 1
ATOM 3435 C C . ARG B 1 72 ? 19.297 -4.703 0.631 1 98.88 72 ARG B C 1
ATOM 3437 O O . ARG B 1 72 ? 19.453 -5.371 -0.392 1 98.88 72 ARG B O 1
ATOM 3444 N N . GLU B 1 73 ? 20.219 -4.586 1.577 1 98.81 73 GLU B N 1
ATOM 3445 C CA . GLU B 1 73 ? 21.516 -5.273 1.461 1 98.81 73 GLU B CA 1
ATOM 3446 C C . GLU B 1 73 ? 21.328 -6.785 1.49 1 98.81 73 GLU B C 1
ATOM 3448 O O . GLU B 1 73 ? 21.922 -7.504 0.686 1 98.81 73 GLU B O 1
ATOM 3453 N N . GLU B 1 74 ? 20.516 -7.27 2.42 1 98.81 74 GLU B N 1
ATOM 3454 C CA . GLU B 1 74 ? 20.281 -8.703 2.545 1 98.81 74 GLU B CA 1
ATOM 3455 C C . GLU B 1 74 ? 19.594 -9.258 1.303 1 98.81 74 GLU B C 1
ATOM 3457 O O . GLU B 1 74 ? 19.859 -10.398 0.899 1 98.81 74 GLU B O 1
ATOM 3462 N N . ILE B 1 75 ? 18.734 -8.453 0.671 1 98.81 75 ILE B N 1
ATOM 3463 C CA . ILE B 1 75 ? 18.016 -8.883 -0.527 1 98.81 75 ILE B CA 1
ATOM 3464 C C . ILE B 1 75 ? 19.016 -9.086 -1.673 1 98.81 75 ILE B C 1
ATOM 3466 O O . ILE B 1 75 ? 18.953 -10.094 -2.373 1 98.81 75 ILE B O 1
ATOM 3470 N N . VAL B 1 76 ? 19.906 -8.141 -1.874 1 98.62 76 VAL B N 1
ATOM 3471 C CA . VAL B 1 76 ? 20.891 -8.227 -2.943 1 98.62 76 VAL B CA 1
ATOM 3472 C C . VAL B 1 76 ? 21.812 -9.422 -2.697 1 98.62 76 VAL B C 1
ATOM 3474 O O . VAL B 1 76 ? 22.156 -10.156 -3.629 1 98.62 76 VAL B O 1
ATOM 3477 N N . ARG B 1 77 ? 22.203 -9.594 -1.441 1 98.44 77 ARG B N 1
ATOM 3478 C CA . ARG B 1 77 ? 23.031 -10.742 -1.097 1 98.44 77 ARG B CA 1
ATOM 3479 C C . ARG B 1 77 ? 22.312 -12.047 -1.414 1 98.44 77 ARG B C 1
ATOM 3481 O O . ARG B 1 77 ? 22.906 -12.977 -1.953 1 98.44 77 ARG B O 1
ATOM 3488 N N . LEU B 1 78 ? 21.094 -12.148 -1.07 1 98.06 78 LEU B N 1
ATOM 3489 C CA . LEU B 1 78 ? 20.297 -13.352 -1.288 1 98.06 78 LEU B CA 1
ATOM 3490 C C . LEU B 1 78 ? 20.156 -13.641 -2.777 1 98.06 78 LEU B C 1
ATOM 3492 O O . LEU B 1 78 ? 20.297 -14.789 -3.209 1 98.06 78 LEU B O 1
ATOM 3496 N N . LYS B 1 79 ? 19.828 -12.586 -3.586 1 97.56 79 LYS B N 1
ATOM 3497 C CA . LYS B 1 79 ? 19.484 -12.766 -4.996 1 97.56 79 LYS B CA 1
ATOM 3498 C C . LYS B 1 79 ? 20.75 -12.906 -5.852 1 97.56 79 LYS B C 1
ATOM 3500 O O . LYS B 1 79 ? 20.703 -13.484 -6.938 1 97.56 79 LYS B O 1
ATOM 3505 N N . GLY B 1 80 ? 21.859 -12.344 -5.359 1 96.88 80 GLY B N 1
ATOM 3506 C CA . GLY B 1 80 ? 23.125 -12.461 -6.051 1 96.88 80 GLY B CA 1
ATOM 3507 C C . GLY B 1 80 ? 23.281 -11.484 -7.199 1 96.88 80 GLY B C 1
ATOM 3508 O O . GLY B 1 80 ? 24.188 -11.609 -8.016 1 96.88 80 GLY B O 1
ATOM 3509 N N . PHE B 1 81 ? 22.344 -10.562 -7.391 1 96.69 81 PHE B N 1
ATOM 3510 C CA . PHE B 1 81 ? 22.438 -9.516 -8.398 1 96.69 81 PHE B CA 1
ATOM 3511 C C . PHE B 1 81 ? 21.781 -8.227 -7.914 1 96.69 81 PHE B C 1
ATOM 3513 O O . PHE B 1 81 ? 21.047 -8.234 -6.922 1 96.69 81 PHE B O 1
ATOM 3520 N N . GLY B 1 82 ? 22.109 -7.133 -8.562 1 96.81 82 GLY B N 1
ATOM 3521 C CA . GLY B 1 82 ? 21.547 -5.832 -8.242 1 96.81 82 GLY B CA 1
ATOM 3522 C C . GLY B 1 82 ? 22.406 -5.027 -7.289 1 96.81 82 GLY B C 1
ATOM 3523 O O . GLY B 1 82 ? 23.453 -5.5 -6.844 1 96.81 82 GLY B O 1
ATOM 3524 N N . ASP B 1 83 ? 22.016 -3.797 -7.062 1 97.94 83 ASP B N 1
ATOM 3525 C CA . ASP B 1 83 ? 22.594 -2.854 -6.109 1 97.94 83 ASP B CA 1
ATOM 3526 C C . ASP B 1 83 ? 21.578 -2.5 -5.016 1 97.94 83 ASP B C 1
ATOM 3528 O O . ASP B 1 83 ? 20.406 -2.311 -5.293 1 97.94 83 ASP B O 1
ATOM 3532 N N . PRO B 1 84 ? 22.078 -2.568 -3.736 1 98.62 84 PRO B N 1
ATOM 3533 C CA . PRO B 1 84 ? 21.141 -2.193 -2.674 1 98.62 84 PRO B CA 1
ATOM 3534 C C . PRO B 1 84 ? 20.422 -0.881 -2.963 1 98.62 84 PRO B C 1
ATOM 3536 O O . PRO B 1 84 ? 19.25 -0.721 -2.592 1 98.62 84 PRO B O 1
ATOM 3539 N N . SER B 1 85 ? 21.016 0.085 -3.627 1 98.19 85 SER B N 1
ATOM 3540 C CA . SER B 1 85 ? 20.391 1.358 -3.979 1 98.19 85 SER B CA 1
ATOM 3541 C C . SER B 1 85 ? 19.328 1.176 -5.062 1 98.19 85 SER B C 1
ATOM 3543 O O . SER B 1 85 ? 18.516 2.07 -5.297 1 98.19 85 SER B O 1
ATOM 3545 N N . GLY B 1 86 ? 19.328 0.025 -5.723 1 98.38 86 GLY B N 1
ATOM 3546 C CA . GLY B 1 86 ? 18.344 -0.292 -6.746 1 98.38 86 GLY B CA 1
ATOM 3547 C C . GLY B 1 86 ? 17.203 -1.152 -6.23 1 98.38 86 GLY B C 1
ATOM 3548 O O . GLY B 1 86 ? 16.391 -1.649 -7.016 1 98.38 86 GLY B O 1
ATOM 3549 N N . VAL B 1 87 ? 17.172 -1.351 -4.887 1 98.88 87 VAL B N 1
ATOM 3550 C CA . VAL B 1 87 ? 16.141 -2.18 -4.281 1 98.88 87 VAL B CA 1
ATOM 3551 C C . VAL B 1 87 ? 15.062 -1.292 -3.658 1 98.88 87 VAL B C 1
ATOM 3553 O O . VAL B 1 87 ? 15.375 -0.308 -2.984 1 98.88 87 VAL B O 1
ATOM 3556 N N . VAL B 1 88 ? 13.812 -1.545 -3.938 1 98.88 88 VAL B N 1
ATOM 3557 C CA . VAL B 1 88 ? 12.68 -0.924 -3.256 1 98.88 88 VAL B CA 1
ATOM 3558 C C . VAL B 1 88 ? 11.875 -1.99 -2.521 1 98.88 88 VAL B C 1
ATOM 3560 O O . VAL B 1 88 ? 11.367 -2.93 -3.139 1 98.88 88 VAL B O 1
ATOM 3563 N N . VAL B 1 89 ? 11.805 -1.861 -1.204 1 98.94 89 VAL B N 1
ATOM 3564 C CA . VAL B 1 89 ? 11.016 -2.781 -0.395 1 98.94 89 VAL B CA 1
ATOM 3565 C C . VAL B 1 89 ? 9.547 -2.373 -0.438 1 98.94 89 VAL B C 1
ATOM 3567 O O . VAL B 1 89 ? 9.219 -1.188 -0.329 1 98.94 89 VAL B O 1
ATOM 3570 N N . THR B 1 90 ? 8.656 -3.303 -0.629 1 98.88 90 THR B N 1
ATOM 3571 C CA . THR B 1 90 ? 7.238 -3.018 -0.8 1 98.88 90 THR B CA 1
ATOM 3572 C C . THR B 1 90 ? 6.402 -3.809 0.202 1 98.88 90 THR B C 1
ATOM 3574 O O . THR B 1 90 ? 6.906 -4.73 0.847 1 98.88 90 THR B O 1
ATOM 3577 N N . VAL B 1 91 ? 5.133 -3.414 0.39 1 98.69 91 VAL B N 1
ATOM 3578 C CA . VAL B 1 91 ? 4.164 -4.16 1.188 1 98.69 91 VAL B CA 1
ATOM 3579 C C . VAL B 1 91 ? 3.604 -5.32 0.369 1 98.69 91 VAL B C 1
ATOM 3581 O O . VAL B 1 91 ? 2.475 -5.25 -0.123 1 98.69 91 VAL B O 1
ATOM 3584 N N . GLY B 1 92 ? 4.371 -6.367 0.329 1 98.06 92 GLY B N 1
ATOM 3585 C CA . GLY B 1 92 ? 4.086 -7.453 -0.597 1 98.06 92 GLY B CA 1
ATOM 3586 C C . GLY B 1 92 ? 4.406 -7.105 -2.039 1 98.06 92 GLY B C 1
ATOM 3587 O O . GLY B 1 92 ? 4.656 -5.941 -2.361 1 98.06 92 GLY B O 1
ATOM 3588 N N . SER B 1 93 ? 4.414 -8.102 -2.904 1 97.81 93 SER B N 1
ATOM 3589 C CA . SER B 1 93 ? 4.762 -7.883 -4.305 1 97.81 93 SER B CA 1
ATOM 3590 C C . SER B 1 93 ? 3.615 -7.207 -5.055 1 97.81 93 SER B C 1
ATOM 3592 O O . SER B 1 93 ? 3.832 -6.574 -6.09 1 97.81 93 SER B O 1
ATOM 3594 N N . GLN B 1 94 ? 2.357 -7.324 -4.555 1 97.75 94 GLN B N 1
ATOM 3595 C CA . GLN B 1 94 ? 1.233 -6.68 -5.227 1 97.75 94 GLN B CA 1
ATOM 3596 C C . GLN B 1 94 ? 1.354 -5.16 -5.164 1 97.75 94 GLN B C 1
ATOM 3598 O O . GLN B 1 94 ? 0.967 -4.461 -6.102 1 97.75 94 GLN B O 1
ATOM 3603 N N . GLU B 1 95 ? 1.886 -4.633 -3.99 1 98.56 95 GLU B N 1
ATOM 3604 C CA . GLU B 1 95 ? 2.189 -3.203 -4.012 1 98.56 95 GLU B CA 1
ATOM 3605 C C . GLU B 1 95 ? 3.209 -2.871 -5.098 1 98.56 95 GLU B C 1
ATOM 3607 O O . GLU B 1 95 ? 3.133 -1.813 -5.723 1 98.56 95 GLU B O 1
ATOM 3612 N N . GLY B 1 96 ? 4.219 -3.771 -5.203 1 98.75 96 GLY B N 1
ATOM 3613 C CA . GLY B 1 96 ? 5.195 -3.58 -6.262 1 98.75 96 GLY B CA 1
ATOM 3614 C C . GLY B 1 96 ? 4.566 -3.432 -7.637 1 98.75 96 GLY B C 1
ATOM 3615 O O . GLY B 1 96 ? 4.945 -2.549 -8.406 1 98.75 96 GLY B O 1
ATOM 3616 N N . LEU B 1 97 ? 3.578 -4.281 -7.961 1 98.44 97 LEU B N 1
ATOM 3617 C CA . LEU B 1 97 ? 2.855 -4.199 -9.227 1 98.44 97 LEU B CA 1
ATOM 3618 C C . LEU B 1 97 ? 2.154 -2.854 -9.367 1 98.44 97 LEU B C 1
ATOM 3620 O O . LEU B 1 97 ? 2.205 -2.23 -10.43 1 98.44 97 LEU B O 1
ATOM 3624 N N . ASP B 1 98 ? 1.512 -2.457 -8.32 1 97.94 98 ASP B N 1
ATOM 3625 C CA . ASP B 1 98 ? 0.8 -1.184 -8.305 1 97.94 98 ASP B CA 1
ATOM 3626 C C . ASP B 1 98 ? 1.756 -0.018 -8.555 1 97.94 98 ASP B C 1
ATOM 3628 O O . ASP B 1 98 ? 1.466 0.868 -9.359 1 97.94 98 ASP B O 1
ATOM 3632 N N . LEU B 1 99 ? 2.916 0.002 -7.852 1 98.5 99 LEU B N 1
ATOM 3633 C CA . LEU B 1 99 ? 3.916 1.056 -7.984 1 98.5 99 LEU B CA 1
ATOM 3634 C C . LEU B 1 99 ? 4.512 1.066 -9.391 1 98.5 99 LEU B C 1
ATOM 3636 O O . LEU B 1 99 ? 4.762 2.135 -9.953 1 98.5 99 LEU B O 1
ATOM 3640 N N . ILE B 1 100 ? 4.773 -0.117 -9.906 1 98.56 100 ILE B N 1
ATOM 3641 C CA . ILE B 1 100 ? 5.301 -0.215 -11.258 1 98.56 100 ILE B CA 1
ATOM 3642 C C . ILE B 1 100 ? 4.305 0.399 -12.242 1 98.56 100 ILE B C 1
ATOM 3644 O O . ILE B 1 100 ? 4.691 1.182 -13.117 1 98.56 100 ILE B O 1
ATOM 3648 N N . GLY B 1 101 ? 3.035 0.081 -12.117 1 97.19 101 GLY B N 1
ATOM 3649 C CA . GLY B 1 101 ? 2.014 0.673 -12.969 1 97.19 101 GLY B CA 1
ATOM 3650 C C . GLY B 1 101 ? 1.959 2.186 -12.867 1 97.19 101 GLY B C 1
ATOM 3651 O O . GLY B 1 101 ? 2.004 2.883 -13.883 1 97.19 101 GLY B O 1
ATOM 3652 N N . LYS B 1 102 ? 1.954 2.73 -11.641 1 96.12 102 LYS B N 1
ATOM 3653 C CA . LYS B 1 102 ? 1.876 4.164 -11.375 1 96.12 102 LYS B CA 1
ATOM 3654 C C . LYS B 1 102 ? 3.082 4.895 -11.961 1 96.12 102 LYS B C 1
ATOM 3656 O O . LYS B 1 102 ? 2.963 6.035 -12.414 1 96.12 102 LYS B O 1
ATOM 3661 N N . THR B 1 103 ? 4.184 4.254 -11.906 1 97.75 103 THR B N 1
ATOM 3662 C CA . THR B 1 103 ? 5.445 4.918 -12.211 1 97.75 103 THR B CA 1
ATOM 3663 C C . THR B 1 103 ? 5.734 4.875 -13.711 1 97.75 103 THR B C 1
ATOM 3665 O O . THR B 1 103 ? 6.242 5.844 -14.273 1 97.75 103 THR B O 1
ATOM 3668 N N . PHE B 1 104 ? 5.305 3.781 -14.391 1 97.69 104 PHE B N 1
ATOM 3669 C CA . PHE B 1 104 ? 5.855 3.562 -15.727 1 97.69 104 PHE B CA 1
ATOM 3670 C C . PHE B 1 104 ? 4.75 3.586 -16.781 1 97.69 104 PHE B C 1
ATOM 3672 O O . PHE B 1 104 ? 5.031 3.688 -17.969 1 97.69 104 PHE B O 1
ATOM 3679 N N . LEU B 1 105 ? 3.471 3.486 -16.344 1 96.69 105 LEU B N 1
ATOM 3680 C CA . LEU B 1 105 ? 2.395 3.396 -17.328 1 96.69 105 LEU B CA 1
ATOM 3681 C C . LEU B 1 105 ? 1.567 4.676 -17.344 1 96.69 105 LEU B C 1
ATOM 3683 O O . LEU B 1 105 ? 1.112 5.145 -16.297 1 96.69 105 LEU B O 1
ATOM 3687 N N . GLY B 1 106 ? 1.437 5.203 -18.516 1 91.31 106 GLY B N 1
ATOM 3688 C CA . GLY B 1 106 ? 0.557 6.34 -18.734 1 91.31 106 GLY B CA 1
ATOM 3689 C C . GLY B 1 106 ? -0.759 5.957 -19.391 1 91.31 106 GLY B C 1
ATOM 3690 O O . GLY B 1 106 ? -0.991 4.785 -19.688 1 91.31 106 GLY B O 1
ATOM 3691 N N . SER B 1 107 ? -1.614 6.918 -19.641 1 84.06 107 SER B N 1
ATOM 3692 C CA . SER B 1 107 ? -2.969 6.672 -20.125 1 84.06 107 SER B CA 1
ATOM 3693 C C . SER B 1 107 ? -2.957 6.188 -21.562 1 84.06 107 SER B C 1
ATOM 3695 O O . SER B 1 107 ? -3.951 5.645 -22.047 1 84.06 107 SER B O 1
ATOM 3697 N N . HIS B 1 108 ? -1.843 6.293 -22.25 1 91.06 108 HIS B N 1
ATOM 3698 C CA . HIS B 1 108 ? -1.798 5.875 -23.641 1 91.06 108 HIS B CA 1
ATOM 3699 C C . HIS B 1 108 ? -0.875 4.676 -23.828 1 91.06 108 HIS B C 1
ATOM 3701 O O . HIS B 1 108 ? -0.67 4.215 -24.953 1 91.06 108 HIS B O 1
ATOM 3707 N N . ASP B 1 109 ? -0.375 4.18 -22.766 1 95.94 109 ASP B N 1
ATOM 3708 C CA . ASP B 1 109 ? 0.632 3.127 -22.844 1 95.94 109 ASP B CA 1
ATOM 3709 C C . ASP B 1 109 ? -0.019 1.748 -22.922 1 95.94 109 ASP B C 1
ATOM 3711 O O . ASP B 1 109 ? -1.178 1.583 -22.531 1 95.94 109 ASP B O 1
ATOM 3715 N N . ALA B 1 110 ? 0.72 0.799 -23.5 1 97.38 110 ALA B N 1
ATOM 3716 C CA . ALA B 1 110 ? 0.318 -0.604 -23.562 1 97.38 110 ALA B CA 1
ATOM 3717 C C . ALA B 1 110 ? 1.265 -1.481 -22.75 1 97.38 110 ALA B C 1
ATOM 3719 O O . ALA B 1 110 ? 2.477 -1.254 -22.734 1 97.38 110 ALA B O 1
ATOM 3720 N N . VAL B 1 111 ? 0.708 -2.428 -22.078 1 98.19 111 VAL B N 1
ATOM 3721 C CA . VAL B 1 111 ? 1.462 -3.447 -21.344 1 98.19 111 VAL B CA 1
ATOM 3722 C C . VAL B 1 111 ? 1.066 -4.836 -21.844 1 98.19 111 VAL B C 1
ATOM 3724 O O . VAL B 1 111 ? -0.119 -5.117 -22.047 1 98.19 111 VAL B O 1
ATOM 3727 N N . ALA B 1 112 ? 2.076 -5.645 -22.188 1 98.69 112 ALA B N 1
ATOM 3728 C CA . ALA B 1 112 ? 1.815 -7.023 -22.594 1 98.69 112 ALA B CA 1
ATOM 3729 C C . ALA B 1 112 ? 1.929 -7.969 -21.391 1 98.69 112 ALA B C 1
ATOM 3731 O O . ALA B 1 112 ? 2.754 -7.758 -20.5 1 98.69 112 ALA B O 1
ATOM 3732 N N . VAL B 1 113 ? 1.086 -8.969 -21.344 1 98.69 113 VAL B N 1
ATOM 3733 C CA . VAL B 1 113 ? 1.112 -10.008 -20.328 1 98.69 113 VAL B CA 1
ATOM 3734 C C . VAL B 1 113 ? 0.971 -11.383 -20.984 1 98.69 113 VAL B C 1
ATOM 3736 O O . VAL B 1 113 ? 0.425 -11.492 -22.078 1 98.69 113 VAL B O 1
ATOM 3739 N N . GLU B 1 114 ? 1.481 -12.352 -20.297 1 98.19 114 GLU B N 1
ATOM 3740 C CA . GLU B 1 114 ? 1.164 -13.711 -20.703 1 98.19 114 GLU B CA 1
ATOM 3741 C C . GLU B 1 114 ? -0.333 -13.992 -20.609 1 98.19 114 GLU B C 1
ATOM 3743 O O . GLU B 1 114 ? -1.019 -13.406 -19.766 1 98.19 114 GLU B O 1
ATOM 3748 N N . ASP B 1 115 ? -0.775 -14.867 -21.453 1 98.25 115 ASP B N 1
ATOM 3749 C CA . ASP B 1 115 ? -2.152 -15.344 -21.375 1 98.25 115 ASP B CA 1
ATOM 3750 C C . ASP B 1 115 ? -2.211 -16.859 -21.469 1 98.25 115 ASP B C 1
ATOM 3752 O O . ASP B 1 115 ? -2.041 -17.422 -22.562 1 98.25 115 ASP B O 1
ATOM 3756 N N . PRO B 1 116 ? -2.521 -17.578 -20.359 1 97.75 116 PRO B N 1
ATOM 3757 C CA . PRO B 1 116 ? -3.023 -17.031 -19.094 1 97.75 116 PRO B CA 1
ATOM 3758 C C . PRO B 1 116 ? -1.928 -16.375 -18.266 1 97.75 116 PRO B C 1
ATOM 3760 O O . PRO B 1 116 ? -0.743 -16.5 -18.578 1 97.75 116 PRO B O 1
ATOM 3763 N N . THR B 1 117 ? -2.334 -15.562 -17.266 1 98.06 117 THR B N 1
ATOM 3764 C CA . THR B 1 117 ? -1.403 -14.852 -16.391 1 98.06 117 THR B CA 1
ATOM 3765 C C . THR B 1 117 ? -1.951 -14.781 -14.969 1 98.06 117 THR B C 1
ATOM 3767 O O . THR B 1 117 ? -3.02 -15.328 -14.68 1 98.06 117 THR B O 1
ATOM 3770 N N . TYR B 1 118 ? -1.146 -14.297 -14.055 1 96.88 118 TYR B N 1
ATOM 3771 C CA . TYR B 1 118 ? -1.577 -14.062 -12.68 1 96.88 118 TYR B CA 1
ATOM 3772 C C . TYR B 1 118 ? -2.74 -13.078 -12.633 1 96.88 118 TYR B C 1
ATOM 3774 O O . TYR B 1 118 ? -2.604 -11.93 -13.047 1 96.88 118 TYR B O 1
ATOM 3782 N N . PHE B 1 119 ? -3.834 -13.398 -12.086 1 94.38 119 PHE B N 1
ATOM 3783 C CA . PHE B 1 119 ? -5.086 -12.664 -12.242 1 94.38 119 PHE B CA 1
ATOM 3784 C C . PHE B 1 119 ? -5.02 -11.312 -11.539 1 94.38 119 PHE B C 1
ATOM 3786 O O . PHE B 1 119 ? -5.703 -10.367 -11.93 1 94.38 119 PHE B O 1
ATOM 3793 N N . VAL B 1 120 ? -4.184 -11.141 -10.516 1 93.56 120 VAL B N 1
ATOM 3794 C CA . VAL B 1 120 ? -4.133 -9.875 -9.781 1 93.56 120 VAL B CA 1
ATOM 3795 C C . VAL B 1 120 ? -3.34 -8.844 -10.578 1 93.56 120 VAL B C 1
ATOM 3797 O O . VAL B 1 120 ? -3.516 -7.637 -10.391 1 93.56 120 VAL B O 1
ATOM 3800 N N . ALA B 1 121 ? -2.453 -9.273 -11.414 1 96.06 121 ALA B N 1
ATOM 3801 C CA . ALA B 1 121 ? -1.71 -8.352 -12.266 1 96.06 121 ALA B CA 1
ATOM 3802 C C . ALA B 1 121 ? -2.646 -7.598 -13.211 1 96.06 121 ALA B C 1
ATOM 3804 O O . ALA B 1 121 ? -2.361 -6.465 -13.602 1 96.06 121 ALA B O 1
ATOM 3805 N N . LEU B 1 122 ? -3.748 -8.227 -13.602 1 96 122 LEU B N 1
ATOM 3806 C CA . LEU B 1 122 ? -4.656 -7.66 -14.594 1 96 122 LEU B CA 1
ATOM 3807 C C . LEU B 1 122 ? -5.285 -6.367 -14.086 1 96 122 LEU B C 1
ATOM 3809 O O . LEU B 1 122 ? -5.105 -5.309 -14.688 1 96 122 LEU B O 1
ATOM 3813 N N . PRO B 1 123 ? -5.922 -6.418 -12.922 1 94.81 123 PRO B N 1
ATOM 3814 C CA . PRO B 1 123 ? -6.461 -5.141 -12.445 1 94.81 123 PRO B CA 1
ATOM 3815 C C . PRO B 1 123 ? -5.375 -4.121 -12.125 1 94.81 123 PRO B C 1
ATOM 3817 O O . PRO B 1 123 ? -5.582 -2.916 -12.289 1 94.81 123 PRO B O 1
ATOM 3820 N N . ALA B 1 124 ? -4.219 -4.516 -11.703 1 94.88 124 ALA B N 1
ATOM 3821 C CA . ALA B 1 124 ? -3.107 -3.611 -11.422 1 94.88 124 ALA B CA 1
ATOM 3822 C C . ALA B 1 124 ? -2.713 -2.824 -12.672 1 94.88 124 ALA B C 1
ATOM 3824 O O . ALA B 1 124 ? -2.547 -1.603 -12.609 1 94.88 124 ALA B O 1
ATOM 3825 N N . PHE B 1 125 ? -2.609 -3.527 -13.805 1 96.38 125 PHE B N 1
ATOM 3826 C CA . PHE B 1 125 ? -2.162 -2.879 -15.031 1 96.38 125 PHE B CA 1
ATOM 3827 C C . PHE B 1 125 ? -3.32 -2.164 -15.719 1 96.38 125 PHE B C 1
ATOM 3829 O O . PHE B 1 125 ? -3.141 -1.09 -16.297 1 96.38 125 PHE B O 1
ATOM 3836 N N . LYS B 1 126 ? -4.586 -2.766 -15.672 1 95.38 126 LYS B N 1
ATOM 3837 C CA . LYS B 1 126 ? -5.75 -2.154 -16.312 1 95.38 126 LYS B CA 1
ATOM 3838 C C . LYS B 1 126 ? -6.078 -0.806 -15.672 1 95.38 126 LYS B C 1
ATOM 3840 O O . LYS B 1 126 ? -6.664 0.065 -16.312 1 95.38 126 LYS B O 1
ATOM 3845 N N . THR B 1 127 ? -5.656 -0.611 -14.484 1 95 127 THR B N 1
ATOM 3846 C CA . THR B 1 127 ? -5.879 0.639 -13.766 1 95 127 THR B CA 1
ATOM 3847 C C . THR B 1 127 ? -5.078 1.774 -14.391 1 95 127 THR B C 1
ATOM 3849 O O . THR B 1 127 ? -5.512 2.928 -14.383 1 95 127 THR B O 1
ATOM 3852 N N . TYR B 1 128 ? -3.947 1.466 -14.977 1 95 128 TYR B N 1
ATOM 3853 C CA . TYR B 1 128 ? -3.016 2.541 -15.297 1 95 128 TYR B CA 1
ATOM 3854 C C . TYR B 1 128 ? -2.74 2.588 -16.797 1 95 128 TYR B C 1
ATOM 3856 O O . TYR B 1 128 ? -2.287 3.609 -17.312 1 95 128 TYR B O 1
ATOM 3864 N N . ALA B 1 129 ? -2.904 1.473 -17.438 1 92.62 129 ALA B N 1
ATOM 3865 C CA . ALA B 1 129 ? -2.609 1.399 -18.875 1 92.62 129 ALA B CA 1
ATOM 3866 C C . ALA B 1 129 ? -3.879 1.554 -19.703 1 92.62 129 ALA B C 1
ATOM 3868 O O . ALA B 1 129 ? -4.961 1.153 -19.281 1 92.62 129 ALA B O 1
ATOM 3869 N N . SER B 1 130 ? -3.711 2.057 -20.906 1 90.25 130 SER B N 1
ATOM 3870 C CA . SER B 1 130 ? -4.836 2.156 -21.828 1 90.25 130 SER B CA 1
ATOM 3871 C C . SER B 1 130 ? -5.168 0.799 -22.453 1 90.25 130 SER B C 1
ATOM 3873 O O . SER B 1 130 ? -6.312 0.548 -22.828 1 90.25 130 SER B O 1
ATOM 3875 N N . ARG B 1 131 ? -4.082 0.01 -22.609 1 95.19 131 ARG B N 1
ATOM 3876 C CA . ARG B 1 131 ? -4.27 -1.272 -23.266 1 95.19 131 ARG B CA 1
ATOM 3877 C C . ARG B 1 131 ? -3.443 -2.367 -22.594 1 95.19 131 ARG B C 1
ATOM 3879 O O . ARG B 1 131 ? -2.246 -2.195 -22.375 1 95.19 131 ARG B O 1
ATOM 3886 N N . VAL B 1 132 ? -4.016 -3.518 -22.234 1 97.31 132 VAL B N 1
ATOM 3887 C CA . VAL B 1 132 ? -3.369 -4.754 -21.797 1 97.31 132 VAL B CA 1
ATOM 3888 C C . VAL B 1 132 ? -3.439 -5.793 -22.906 1 97.31 132 VAL B C 1
ATOM 3890 O O . VAL B 1 132 ? -4.523 -6.266 -23.266 1 97.31 132 VAL B O 1
ATOM 3893 N N . VAL B 1 133 ? -2.244 -6.188 -23.438 1 98.06 133 VAL B N 1
ATOM 3894 C CA . VAL B 1 133 ? -2.158 -7.027 -24.625 1 98.06 133 VAL B CA 1
ATOM 3895 C C . VAL B 1 133 ? -1.803 -8.461 -24.234 1 98.06 133 VAL B C 1
ATOM 3897 O O . VAL B 1 133 ? -0.724 -8.703 -23.688 1 98.06 133 VAL B O 1
ATOM 3900 N N . PRO B 1 134 ? -2.695 -9.375 -24.5 1 98.31 134 PRO B N 1
ATOM 3901 C CA . PRO B 1 134 ? -2.377 -10.773 -24.188 1 98.31 134 PRO B CA 1
ATOM 3902 C C . PRO B 1 134 ? -1.396 -11.383 -25.188 1 98.31 134 PRO B C 1
ATOM 3904 O O . PRO B 1 134 ? -1.551 -11.211 -26.406 1 98.31 134 PRO B O 1
ATOM 3907 N N . ILE B 1 135 ? -0.376 -11.969 -24.703 1 98.62 135 ILE B N 1
ATOM 3908 C CA . ILE B 1 135 ? 0.523 -12.797 -25.484 1 98.62 135 ILE B CA 1
ATOM 3909 C C . ILE B 1 135 ? 0.293 -14.273 -25.156 1 98.62 135 ILE B C 1
ATOM 3911 O O . ILE B 1 135 ? 0.562 -14.711 -24.047 1 98.62 135 ILE B O 1
ATOM 3915 N N . PRO B 1 136 ? -0.159 -15.008 -26.109 1 97.69 136 PRO B N 1
ATOM 3916 C CA . PRO B 1 136 ? -0.491 -16.406 -25.812 1 97.69 136 PRO B CA 1
ATOM 3917 C C . PRO B 1 136 ? 0.689 -17.188 -25.25 1 97.69 136 PRO B C 1
ATOM 3919 O O . PRO B 1 136 ? 1.818 -17.047 -25.719 1 97.69 136 PRO B O 1
ATOM 3922 N N . LEU B 1 137 ? 0.402 -17.922 -24.203 1 96.44 137 LEU B N 1
ATOM 3923 C CA . LEU B 1 137 ? 1.327 -18.859 -23.578 1 96.44 137 LEU B CA 1
ATOM 3924 C C . LEU B 1 137 ? 0.811 -20.297 -23.688 1 96.44 137 LEU B C 1
ATOM 3926 O O . LEU B 1 137 ? -0.269 -20.609 -23.172 1 96.44 137 LEU B O 1
ATOM 3930 N N . THR B 1 138 ? 1.583 -21.109 -24.422 1 88.69 138 THR B N 1
ATOM 3931 C CA . THR B 1 138 ? 1.22 -22.516 -24.594 1 88.69 138 THR B CA 1
ATOM 3932 C C . THR B 1 138 ? 2.285 -23.422 -23.984 1 88.69 138 THR B C 1
ATOM 3934 O O . THR B 1 138 ? 3.232 -22.938 -23.359 1 88.69 138 THR B O 1
ATOM 3937 N N . GLU B 1 139 ? 2.045 -24.672 -24.094 1 84.38 139 GLU B N 1
ATOM 3938 C CA . GLU B 1 139 ? 3.027 -25.625 -23.609 1 84.38 139 GLU B CA 1
ATOM 3939 C C . GLU B 1 139 ? 4.363 -25.469 -24.328 1 84.38 139 GLU B C 1
ATOM 3941 O O . GLU B 1 139 ? 5.418 -25.75 -23.766 1 84.38 139 GLU B O 1
ATOM 3946 N N . GLU B 1 140 ? 4.23 -24.953 -25.578 1 88.62 140 GLU B N 1
ATOM 3947 C CA . GLU B 1 140 ? 5.438 -24.781 -26.375 1 88.62 140 GLU B CA 1
ATOM 3948 C C . GLU B 1 140 ? 6.16 -23.484 -26.016 1 88.62 140 GLU B C 1
ATOM 3950 O O . GLU B 1 140 ? 7.328 -23.297 -26.375 1 88.62 140 GLU B O 1
ATOM 3955 N N . GLY B 1 141 ? 5.48 -22.688 -25.344 1 94.81 141 GLY B N 1
ATOM 3956 C CA . GLY B 1 141 ? 6.125 -21.453 -24.906 1 94.81 141 GLY B CA 1
ATOM 3957 C C . GLY B 1 141 ? 5.324 -20.219 -25.234 1 94.81 141 GLY B C 1
ATOM 3958 O O . GLY B 1 141 ? 4.145 -20.297 -25.578 1 94.81 141 GLY B O 1
ATOM 3959 N N . LEU B 1 142 ? 5.973 -19.062 -25.031 1 97.81 142 LEU B N 1
ATOM 3960 C CA . LEU B 1 142 ? 5.387 -17.766 -25.297 1 97.81 142 LEU B CA 1
ATOM 3961 C C . LEU B 1 142 ? 5.32 -17.5 -26.797 1 97.81 142 LEU B C 1
ATOM 3963 O O . LEU B 1 142 ? 6.258 -17.828 -27.531 1 97.81 142 LEU B O 1
ATOM 3967 N N . ASP B 1 143 ? 4.258 -16.938 -27.297 1 98.38 143 ASP B N 1
ATOM 3968 C CA . ASP B 1 143 ? 4.125 -16.547 -28.703 1 98.38 143 ASP B CA 1
ATOM 3969 C C . ASP B 1 143 ? 5.016 -15.352 -29.031 1 98.38 143 ASP B C 1
ATOM 3971 O O . ASP B 1 143 ? 4.547 -14.211 -29.047 1 98.38 143 ASP B O 1
ATOM 3975 N N . LEU B 1 144 ? 6.238 -15.656 -29.453 1 98.44 144 LEU B N 1
ATOM 3976 C CA . LEU B 1 144 ? 7.234 -14.617 -29.703 1 98.44 144 LEU B CA 1
ATOM 3977 C C . LEU B 1 144 ? 6.852 -13.766 -30.906 1 98.44 144 LEU B C 1
ATOM 3979 O O . LEU B 1 144 ? 7.137 -12.57 -30.938 1 98.44 144 LEU B O 1
ATOM 3983 N N . ASP B 1 145 ? 6.211 -14.383 -31.875 1 98.12 145 ASP B N 1
ATOM 3984 C CA . ASP B 1 145 ? 5.734 -13.617 -33.031 1 98.12 145 ASP B CA 1
ATOM 3985 C C . ASP B 1 145 ? 4.664 -12.602 -32.594 1 98.12 145 ASP B C 1
ATOM 3987 O O . ASP B 1 145 ? 4.68 -11.453 -33.062 1 98.12 145 ASP B O 1
ATOM 3991 N N . GLY B 1 146 ? 3.758 -13.094 -31.766 1 98.12 146 GLY B N 1
ATOM 3992 C CA . GLY B 1 146 ? 2.748 -12.203 -31.219 1 98.12 146 GLY B CA 1
ATOM 3993 C C . GLY B 1 146 ? 3.332 -11.078 -30.391 1 98.12 146 GLY B C 1
ATOM 3994 O O . GLY B 1 146 ? 2.869 -9.938 -30.469 1 98.12 146 GLY B O 1
ATOM 3995 N N . LEU B 1 147 ? 4.355 -11.406 -29.641 1 98.69 147 LEU B N 1
ATOM 3996 C CA . LEU B 1 147 ? 5.031 -10.398 -28.828 1 98.69 147 LEU B CA 1
ATOM 3997 C C . LEU B 1 147 ? 5.684 -9.344 -29.719 1 98.69 147 LEU B C 1
ATOM 3999 O O . LEU B 1 147 ? 5.574 -8.148 -29.438 1 98.69 147 LEU B O 1
ATOM 4003 N N . GLU B 1 148 ? 6.328 -9.82 -30.734 1 98.62 148 GLU B N 1
ATOM 4004 C CA . GLU B 1 148 ? 6.98 -8.875 -31.641 1 98.62 148 GLU B CA 1
ATOM 4005 C C . GLU B 1 148 ? 5.957 -7.98 -32.344 1 98.62 148 GLU B C 1
ATOM 4007 O O . GLU B 1 148 ? 6.195 -6.781 -32.5 1 98.62 148 GLU B O 1
ATOM 4012 N N . ALA B 1 149 ? 4.863 -8.539 -32.75 1 98.31 149 ALA B N 1
ATOM 4013 C CA . ALA B 1 149 ? 3.799 -7.762 -33.375 1 98.31 149 ALA B CA 1
ATOM 4014 C C . ALA B 1 149 ? 3.293 -6.672 -32.438 1 98.31 149 ALA B C 1
ATOM 4016 O O . ALA B 1 149 ? 3.076 -5.535 -32.875 1 98.31 149 ALA B O 1
ATOM 4017 N N . ALA B 1 150 ? 3.088 -7.059 -31.188 1 97.69 150 ALA B N 1
ATOM 4018 C CA . ALA B 1 150 ? 2.65 -6.09 -30.188 1 97.69 150 ALA B CA 1
ATOM 4019 C C . ALA B 1 150 ? 3.697 -4.996 -29.984 1 97.69 150 ALA B C 1
ATOM 4021 O O . ALA B 1 150 ? 3.357 -3.82 -29.828 1 97.69 150 ALA B O 1
ATOM 4022 N N . ALA B 1 151 ? 4.945 -5.391 -29.969 1 98.12 151 ALA B N 1
ATOM 4023 C CA . ALA B 1 151 ? 6.055 -4.461 -29.766 1 98.12 151 ALA B CA 1
ATOM 4024 C C . ALA B 1 151 ? 6.156 -3.463 -30.906 1 98.12 151 ALA B C 1
ATOM 4026 O O . ALA B 1 151 ? 6.512 -2.299 -30.703 1 98.12 151 ALA B O 1
ATOM 4027 N N . ARG B 1 152 ? 5.824 -3.902 -32.094 1 97.69 152 ARG B N 1
ATOM 4028 C CA . ARG B 1 152 ? 5.906 -3.055 -33.281 1 97.69 152 ARG B CA 1
ATOM 4029 C C . ARG B 1 152 ? 4.934 -1.887 -33.188 1 97.69 152 ARG B C 1
ATOM 4031 O O . ARG B 1 152 ? 5.199 -0.803 -33.688 1 97.69 152 ARG B O 1
ATOM 4038 N N . VAL B 1 153 ? 3.82 -2.084 -32.531 1 95.56 153 VAL B N 1
ATOM 4039 C CA . VAL B 1 153 ? 2.793 -1.054 -32.406 1 95.56 153 VAL B CA 1
ATOM 4040 C C . VAL B 1 153 ? 3.102 -0.162 -31.203 1 95.56 153 VAL B C 1
ATOM 4042 O O . VAL B 1 153 ? 2.537 0.927 -31.062 1 95.56 153 VAL B O 1
ATOM 4045 N N . GLY B 1 154 ? 4.051 -0.604 -30.406 1 95.44 154 GLY B N 1
ATOM 4046 C CA . GLY B 1 154 ? 4.441 0.161 -29.234 1 95.44 154 GLY B CA 1
ATOM 4047 C C . GLY B 1 154 ? 4.094 -0.531 -27.922 1 95.44 154 GLY B C 1
ATOM 4048 O O . GLY B 1 154 ? 2.92 -0.774 -27.641 1 95.44 154 GLY B O 1
ATOM 4049 N N . LEU B 1 155 ? 5.086 -0.881 -27.188 1 96.44 155 LEU B N 1
ATOM 4050 C CA . LEU B 1 155 ? 4.938 -1.557 -25.906 1 96.44 155 LEU B CA 1
ATOM 4051 C C . LEU B 1 155 ? 5.82 -0.906 -24.844 1 96.44 155 LEU B C 1
ATOM 4053 O O . LEU B 1 155 ? 6.996 -0.632 -25.094 1 96.44 155 LEU B O 1
ATOM 4057 N N . ARG B 1 156 ? 5.141 -0.601 -23.703 1 97.31 156 ARG B N 1
ATOM 4058 C CA . ARG B 1 156 ? 5.906 -0 -22.625 1 97.31 156 ARG B CA 1
ATOM 4059 C C . ARG B 1 156 ? 6.508 -1.072 -21.719 1 97.31 156 ARG B C 1
ATOM 4061 O O . ARG B 1 156 ? 7.68 -0.991 -21.344 1 97.31 156 ARG B O 1
ATOM 4068 N N . LEU B 1 157 ? 5.734 -2.006 -21.297 1 98.19 157 LEU B N 1
ATOM 4069 C CA . LEU B 1 157 ? 6.133 -3.068 -20.375 1 98.19 157 LEU B CA 1
ATOM 4070 C C . LEU B 1 157 ? 5.684 -4.43 -20.891 1 98.19 157 LEU B C 1
ATOM 4072 O O . LEU B 1 157 ? 4.688 -4.527 -21.609 1 98.19 157 LEU B O 1
ATOM 4076 N N . LEU B 1 158 ? 6.418 -5.453 -20.578 1 98.62 158 LEU B N 1
ATOM 4077 C CA . LEU B 1 158 ? 6.035 -6.855 -20.672 1 98.62 158 LEU B CA 1
ATOM 4078 C C . LEU B 1 158 ? 6.113 -7.535 -19.312 1 98.62 158 LEU B C 1
ATOM 4080 O O . LEU B 1 158 ? 7.172 -7.555 -18.672 1 98.62 158 LEU B O 1
ATOM 4084 N N . TYR B 1 159 ? 4.969 -8.008 -18.828 1 98.81 159 TYR B N 1
ATOM 4085 C CA . TYR B 1 159 ? 4.91 -8.711 -17.562 1 98.81 159 TYR B CA 1
ATOM 4086 C C . TYR B 1 159 ? 5.004 -10.219 -17.766 1 98.81 159 TYR B C 1
ATOM 4088 O O . TYR B 1 159 ? 4.207 -10.805 -18.484 1 98.81 159 TYR B O 1
ATOM 4096 N N . LEU B 1 160 ? 6.016 -10.82 -17.016 1 98.62 160 LEU B N 1
ATOM 4097 C CA . LEU B 1 160 ? 6.262 -12.25 -17.141 1 98.62 160 LEU B CA 1
ATOM 4098 C C . LEU B 1 160 ? 6.48 -12.891 -15.773 1 98.62 160 LEU B C 1
ATOM 4100 O O . LEU B 1 160 ? 6.984 -12.242 -14.852 1 98.62 160 LEU B O 1
ATOM 4104 N N . MET B 1 161 ? 6.129 -14.117 -15.68 1 98.25 161 MET B N 1
ATOM 4105 C CA . MET B 1 161 ? 6.527 -15.008 -14.594 1 98.25 161 MET B CA 1
ATOM 4106 C C . MET B 1 161 ? 7.363 -16.172 -15.117 1 98.25 161 MET B C 1
ATOM 4108 O O . MET B 1 161 ? 6.867 -17.297 -15.234 1 98.25 161 MET B O 1
ATOM 4112 N N . PRO B 1 162 ? 8.648 -15.977 -15.289 1 97.81 162 PRO B N 1
ATOM 4113 C CA . PRO B 1 162 ? 9.453 -16.922 -16.062 1 97.81 162 PRO B CA 1
ATOM 4114 C C . PRO B 1 162 ? 9.844 -18.172 -15.266 1 97.81 162 PRO B C 1
ATOM 4116 O O . PRO B 1 162 ? 10.25 -19.172 -15.852 1 97.81 162 PRO B O 1
ATOM 4119 N N . SER B 1 163 ? 9.836 -18.156 -13.914 1 97.12 163 SER B N 1
ATOM 4120 C CA . SER B 1 163 ? 10.43 -19.219 -13.102 1 97.12 163 SER B CA 1
ATOM 4121 C C . SER B 1 163 ? 9.367 -20.031 -12.375 1 97.12 163 SER B C 1
ATOM 4123 O O . SER B 1 163 ? 9.633 -20.641 -11.344 1 97.12 163 SER B O 1
ATOM 4125 N N . LEU B 1 164 ? 8.289 -20.391 -12.867 1 96.69 164 LEU B N 1
ATOM 4126 C CA . LEU B 1 164 ? 7.098 -21.062 -12.352 1 96.69 164 LEU B CA 1
ATOM 4127 C C . LEU B 1 164 ? 5.871 -20.172 -12.492 1 96.69 164 LEU B C 1
ATOM 4129 O O . LEU B 1 164 ? 5.406 -19.578 -11.516 1 96.69 164 LEU B O 1
ATOM 4133 N N . GLN B 1 165 ? 5.391 -20.266 -13.648 1 97.25 165 GLN B N 1
ATOM 4134 C CA . GLN B 1 165 ? 4.34 -19.359 -14.086 1 97.25 165 GLN B CA 1
ATOM 4135 C C . GLN B 1 165 ? 3.012 -19.688 -13.414 1 97.25 165 GLN B C 1
ATOM 4137 O O . GLN B 1 165 ? 2.652 -20.859 -13.281 1 97.25 165 GLN B O 1
ATOM 4142 N N . ASN B 1 166 ? 2.361 -18.766 -12.812 1 97.19 166 ASN B N 1
ATOM 4143 C CA . ASN B 1 166 ? 0.991 -18.859 -12.32 1 97.19 166 ASN B CA 1
ATOM 4144 C C . ASN B 1 166 ? -0.016 -18.406 -13.375 1 97.19 166 ASN B C 1
ATOM 4146 O O . ASN B 1 166 ? -0.037 -17.234 -13.758 1 97.19 166 ASN B O 1
ATOM 4150 N N . PRO B 1 167 ? -0.763 -19.297 -13.922 1 96.81 167 PRO B N 1
ATOM 4151 C CA . PRO B 1 167 ? -1.242 -20.516 -13.25 1 96.81 167 PRO B CA 1
ATOM 4152 C C . PRO B 1 167 ? -0.608 -21.781 -13.805 1 96.81 167 PRO B C 1
ATOM 4154 O O . PRO B 1 167 ? -0.826 -22.875 -13.266 1 96.81 167 PRO B O 1
ATOM 4157 N N . THR B 1 168 ? 0.215 -21.766 -14.789 1 96 168 THR B N 1
ATOM 4158 C CA . THR B 1 168 ? 0.511 -22.922 -15.617 1 96 168 THR B CA 1
ATOM 4159 C C . THR B 1 168 ? 1.604 -23.781 -14.977 1 96 168 THR B C 1
ATOM 4161 O O . THR B 1 168 ? 1.747 -24.953 -15.297 1 96 168 THR B O 1
ATOM 4164 N N . GLY B 1 169 ? 2.42 -23.125 -14.18 1 94.38 169 GLY B N 1
ATOM 4165 C CA . GLY B 1 169 ? 3.562 -23.812 -13.602 1 94.38 169 GLY B CA 1
ATOM 4166 C C . GLY B 1 169 ? 4.738 -23.922 -14.555 1 94.38 169 GLY B C 1
ATOM 4167 O O . GLY B 1 169 ? 5.797 -24.438 -14.195 1 94.38 169 GLY B O 1
ATOM 4168 N N . ARG B 1 170 ? 4.645 -23.344 -15.68 1 94.62 170 ARG B N 1
ATOM 4169 C CA . ARG B 1 170 ? 5.664 -23.422 -16.719 1 94.62 170 ARG B CA 1
ATOM 4170 C C . ARG B 1 170 ? 6.926 -22.672 -16.312 1 94.62 170 ARG B C 1
ATOM 4172 O O . ARG B 1 170 ? 6.848 -21.641 -15.633 1 94.62 170 ARG B O 1
ATOM 4179 N N . VAL B 1 171 ? 8.062 -23.203 -16.781 1 96.75 171 VAL B N 1
ATOM 4180 C CA . VAL B 1 171 ? 9.352 -22.516 -16.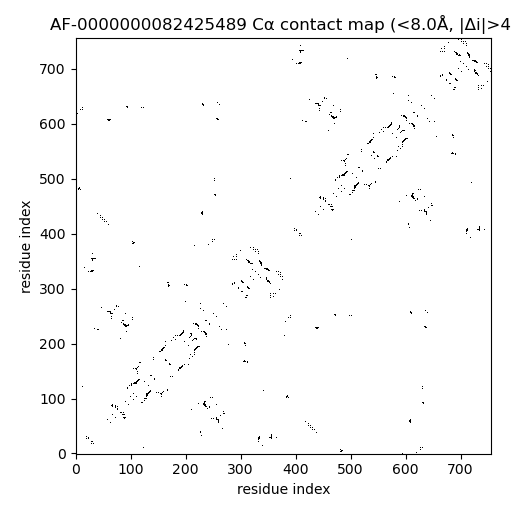672 1 96.75 171 VAL B CA 1
ATOM 4181 C C . VAL B 1 171 ? 9.812 -22.078 -18.047 1 96.75 171 VAL B C 1
ATOM 4183 O O . VAL B 1 171 ? 9.891 -22.891 -18.984 1 96.75 171 VAL B O 1
ATOM 4186 N N . MET B 1 172 ? 10.023 -20.828 -18.203 1 97.56 172 MET B N 1
ATOM 4187 C CA . MET B 1 172 ? 10.555 -20.297 -19.453 1 97.56 172 MET B CA 1
ATOM 4188 C C . MET B 1 172 ? 11.984 -20.766 -19.688 1 97.56 172 MET B C 1
ATOM 4190 O O . MET B 1 172 ? 12.828 -20.672 -18.781 1 97.56 172 MET B O 1
ATOM 4194 N N . SER B 1 173 ? 12.281 -21.281 -20.844 1 97 173 SER B N 1
ATOM 4195 C CA . SER B 1 173 ? 13.625 -21.766 -21.156 1 97 173 SER B CA 1
ATOM 4196 C C . SER B 1 173 ? 14.617 -20.609 -21.281 1 97 173 SER B C 1
ATOM 4198 O O . SER B 1 173 ? 14.219 -19.453 -21.422 1 97 173 SER B O 1
ATOM 4200 N N . LEU B 1 174 ? 15.883 -20.969 -21.172 1 98 174 LEU B N 1
ATOM 4201 C CA . LEU B 1 174 ? 16.938 -19.969 -21.359 1 98 174 LEU B CA 1
ATOM 4202 C C . LEU B 1 174 ? 16.828 -19.312 -22.734 1 98 174 LEU B C 1
ATOM 4204 O O . LEU B 1 174 ? 16.969 -18.094 -22.859 1 98 174 LEU B O 1
ATOM 4208 N N . GLU B 1 175 ? 16.594 -20.125 -23.75 1 97.88 175 GLU B N 1
ATOM 4209 C CA . GLU B 1 175 ? 16.484 -19.625 -25.125 1 97.88 175 GLU B CA 1
ATOM 4210 C C . GLU B 1 175 ? 15.32 -18.656 -25.25 1 97.88 175 GLU B C 1
ATOM 4212 O O . GLU B 1 175 ? 15.461 -17.609 -25.891 1 97.88 175 GLU B O 1
ATOM 4217 N N . GLU B 1 176 ? 14.234 -19 -24.703 1 98 176 GLU B N 1
ATOM 4218 C CA . GLU B 1 176 ? 13.062 -18.125 -24.734 1 98 176 GLU B CA 1
ATOM 4219 C C . GLU B 1 176 ? 13.32 -16.812 -23.984 1 98 176 GLU B C 1
ATOM 4221 O O . GLU B 1 176 ? 12.922 -15.742 -24.438 1 98 176 GLU B O 1
ATOM 4226 N N . ARG B 1 177 ? 13.93 -16.875 -22.797 1 98.5 177 ARG B N 1
ATOM 4227 C CA . ARG B 1 177 ? 14.297 -15.688 -22.031 1 98.5 177 ARG B CA 1
ATOM 4228 C C . ARG B 1 177 ? 15.156 -14.742 -22.875 1 98.5 177 ARG B C 1
ATOM 4230 O O . ARG B 1 177 ? 14.898 -13.539 -22.906 1 98.5 177 ARG B O 1
ATOM 4237 N N . LYS B 1 178 ? 16.172 -15.297 -23.516 1 98.44 178 LYS B N 1
ATOM 4238 C CA . LYS B 1 178 ? 17.078 -14.5 -24.328 1 98.44 178 LYS B CA 1
ATOM 4239 C C . LYS B 1 178 ? 16.344 -13.875 -25.516 1 98.44 178 LYS B C 1
ATOM 4241 O O . LYS B 1 178 ? 16.578 -12.711 -25.859 1 98.44 178 LYS B O 1
ATOM 4246 N N . ALA B 1 179 ? 15.484 -14.656 -26.109 1 98.5 179 ALA B N 1
ATOM 4247 C CA . ALA B 1 179 ? 14.711 -14.148 -27.25 1 98.5 179 ALA B CA 1
ATOM 4248 C C . ALA B 1 179 ? 13.844 -12.969 -26.828 1 98.5 179 ALA B C 1
ATOM 4250 O O . ALA B 1 179 ? 13.734 -11.977 -27.547 1 98.5 179 ALA B O 1
ATOM 4251 N N . VAL B 1 180 ? 13.203 -13.062 -25.688 1 98.69 180 VAL B N 1
ATOM 4252 C CA . VAL B 1 180 ? 12.359 -11.992 -25.156 1 98.69 180 VAL B CA 1
ATOM 4253 C C . VAL B 1 180 ? 13.211 -10.742 -24.906 1 98.69 180 VAL B C 1
ATOM 4255 O O . VAL B 1 180 ? 12.805 -9.633 -25.25 1 98.69 180 VAL B O 1
ATOM 4258 N N . LEU B 1 181 ? 14.375 -10.922 -24.297 1 98.44 181 LEU B N 1
ATOM 4259 C CA . LEU B 1 181 ? 15.258 -9.805 -23.984 1 98.44 181 LEU B CA 1
ATOM 4260 C C . LEU B 1 181 ? 15.75 -9.125 -25.266 1 98.44 181 LEU B C 1
ATOM 4262 O O . LEU B 1 181 ? 15.93 -7.906 -25.297 1 98.44 181 LEU B O 1
ATOM 4266 N N . GLU B 1 182 ? 16 -9.93 -26.266 1 98.31 182 GLU B N 1
ATOM 4267 C CA . GLU B 1 182 ? 16.391 -9.367 -27.562 1 98.31 182 GLU B CA 1
ATOM 4268 C C . GLU B 1 182 ? 15.289 -8.492 -28.141 1 98.31 182 GLU B C 1
ATOM 4270 O O . GLU B 1 182 ? 15.555 -7.418 -28.688 1 98.31 182 GLU B O 1
ATOM 4275 N N . LEU B 1 183 ? 14.055 -8.984 -28.094 1 98.44 183 LEU B N 1
ATOM 4276 C CA . LEU B 1 183 ? 12.922 -8.188 -28.562 1 98.44 183 LEU B CA 1
ATOM 4277 C C . LEU B 1 183 ? 12.781 -6.914 -27.734 1 98.44 183 LEU B C 1
ATOM 4279 O O . LEU B 1 183 ? 12.477 -5.848 -28.281 1 98.44 183 LEU B O 1
ATOM 4283 N N . ALA B 1 184 ? 12.977 -7.023 -26.391 1 97.94 184 ALA B N 1
ATOM 4284 C CA . ALA B 1 184 ? 12.891 -5.867 -25.5 1 97.94 184 ALA B CA 1
ATOM 4285 C C . ALA B 1 184 ? 13.891 -4.789 -25.906 1 97.94 184 ALA B C 1
ATOM 4287 O O . ALA B 1 184 ? 13.57 -3.6 -25.891 1 97.94 184 ALA B O 1
ATOM 4288 N N . GLU B 1 185 ? 15.078 -5.203 -26.25 1 96.88 185 GLU B N 1
ATOM 4289 C CA . GLU B 1 185 ? 16.125 -4.277 -26.688 1 96.88 185 GLU B CA 1
ATOM 4290 C C . GLU B 1 185 ? 15.781 -3.656 -28.031 1 96.88 185 GLU B C 1
ATOM 4292 O O . GLU B 1 185 ? 15.891 -2.439 -28.203 1 96.88 185 GLU B O 1
ATOM 4297 N N . ARG B 1 186 ? 15.367 -4.496 -28.922 1 97.44 186 ARG B N 1
ATOM 4298 C CA . ARG B 1 186 ? 15.094 -4.066 -30.281 1 97.44 186 ARG B CA 1
ATOM 4299 C C . ARG B 1 186 ? 13.953 -3.051 -30.328 1 97.44 186 ARG B C 1
ATOM 4301 O O . ARG B 1 186 ? 14.008 -2.078 -31.078 1 97.44 186 ARG B O 1
ATOM 4308 N N . TYR B 1 187 ? 12.961 -3.258 -29.5 1 97.38 187 TYR B N 1
ATOM 4309 C CA . TYR B 1 187 ? 11.766 -2.428 -29.594 1 97.38 187 TYR B CA 1
ATOM 4310 C C . TYR B 1 187 ? 11.648 -1.502 -28.391 1 97.38 187 TYR B C 1
ATOM 4312 O O . TYR B 1 187 ? 10.641 -0.812 -28.219 1 97.38 187 TYR B O 1
ATOM 4320 N N . ASP B 1 188 ? 12.562 -1.551 -27.453 1 96.44 188 ASP B N 1
ATOM 4321 C CA . ASP B 1 188 ? 12.773 -0.615 -26.359 1 96.44 188 ASP B CA 1
ATOM 4322 C C . ASP B 1 188 ? 11.617 -0.67 -25.359 1 96.44 188 ASP B C 1
ATOM 4324 O O . ASP B 1 188 ? 11.039 0.362 -25.016 1 96.44 188 ASP B O 1
ATOM 4328 N N . PHE B 1 189 ? 11.156 -1.791 -24.938 1 96.62 189 PHE B N 1
ATOM 4329 C CA . PHE B 1 189 ? 10.242 -1.946 -23.812 1 96.62 189 PHE B CA 1
ATOM 4330 C C . PHE B 1 189 ? 10.953 -2.602 -22.641 1 96.62 189 PHE B C 1
ATOM 4332 O O . PHE B 1 189 ? 12.047 -3.139 -22.781 1 96.62 189 PHE B O 1
ATOM 4339 N N . GLN B 1 190 ? 10.469 -2.443 -21.438 1 97.44 190 GLN B N 1
ATOM 4340 C CA . GLN B 1 190 ? 11.031 -3.051 -20.234 1 97.44 190 GLN B CA 1
ATOM 4341 C C . GLN B 1 190 ? 10.281 -4.32 -19.859 1 97.44 190 GLN B C 1
ATOM 4343 O O . GLN B 1 190 ? 9.094 -4.457 -20.156 1 97.44 190 GLN B O 1
ATOM 4348 N N . VAL B 1 191 ? 10.992 -5.234 -19.234 1 98.44 191 VAL B N 1
ATOM 4349 C CA . VAL B 1 191 ? 10.414 -6.5 -18.797 1 98.44 191 VAL B CA 1
ATOM 4350 C C . VAL B 1 191 ? 10.227 -6.48 -17.281 1 98.44 191 VAL B C 1
ATOM 4352 O O . VAL B 1 191 ? 11.148 -6.121 -16.547 1 98.44 191 VAL B O 1
ATOM 4355 N N . VAL B 1 192 ? 9.062 -6.734 -16.812 1 98.75 192 VAL B N 1
ATOM 4356 C CA . VAL B 1 192 ? 8.812 -7.02 -15.406 1 98.75 192 VAL B CA 1
ATOM 4357 C C . VAL B 1 192 ? 8.875 -8.523 -15.164 1 98.75 192 VAL B C 1
ATOM 4359 O O . VAL B 1 192 ? 8.008 -9.273 -15.633 1 98.75 192 VAL B O 1
ATOM 4362 N N . GLU B 1 193 ? 9.867 -8.953 -14.5 1 98.81 193 GLU B N 1
ATOM 4363 C CA . GLU B 1 193 ? 10.008 -10.344 -14.07 1 98.81 193 GLU B CA 1
ATOM 4364 C C . GLU B 1 193 ? 9.422 -10.562 -12.68 1 98.81 193 GLU B C 1
ATOM 4366 O O . GLU B 1 193 ? 10.008 -10.133 -11.68 1 98.81 193 GLU B O 1
ATOM 4371 N N . ASP B 1 194 ? 8.289 -11.141 -12.617 1 98.69 194 ASP B N 1
ATOM 4372 C CA . ASP B 1 194 ? 7.645 -11.5 -11.359 1 98.69 194 ASP B CA 1
ATOM 4373 C C . ASP B 1 194 ? 8.039 -12.906 -10.914 1 98.69 194 ASP B C 1
ATOM 4375 O O . ASP B 1 194 ? 7.699 -13.891 -11.57 1 98.69 194 ASP B O 1
ATOM 4379 N N . ASP B 1 195 ? 8.719 -12.969 -9.758 1 98.31 195 ASP B N 1
ATOM 4380 C CA . ASP B 1 195 ? 9.32 -14.25 -9.383 1 98.31 195 ASP B CA 1
ATOM 4381 C C . ASP B 1 195 ? 9.039 -14.578 -7.918 1 98.31 195 ASP B C 1
ATOM 4383 O O . ASP B 1 195 ? 9.961 -14.648 -7.105 1 98.31 195 ASP B O 1
ATOM 4387 N N . PRO B 1 196 ? 7.832 -14.938 -7.625 1 97.88 196 PRO B N 1
ATOM 4388 C CA . PRO B 1 196 ? 7.52 -15.281 -6.234 1 97.88 196 PRO B CA 1
ATOM 4389 C C . PRO B 1 196 ? 7.824 -16.734 -5.902 1 97.88 196 PRO B C 1
ATOM 4391 O O . PRO B 1 196 ? 7.934 -17.109 -4.73 1 97.88 196 PRO B O 1
ATOM 4394 N N . TYR B 1 197 ? 8.078 -17.641 -6.891 1 97.88 197 TYR B N 1
ATOM 4395 C CA . TYR B 1 197 ? 7.996 -19.078 -6.605 1 97.88 197 TYR B CA 1
ATOM 4396 C C . TYR B 1 197 ? 9.312 -19.766 -6.91 1 97.88 197 TYR B C 1
ATOM 4398 O O . TYR B 1 197 ? 9.492 -20.953 -6.586 1 97.88 197 TYR B O 1
ATOM 4406 N N . SER B 1 198 ? 10.297 -19.094 -7.504 1 97.31 198 SER B N 1
ATOM 4407 C CA . SER B 1 198 ? 11.492 -19.766 -8 1 97.31 198 SER B CA 1
ATOM 4408 C C . SER B 1 198 ? 12.156 -20.594 -6.906 1 97.31 198 SER B C 1
ATOM 4410 O O . SER B 1 198 ? 12.664 -21.688 -7.168 1 97.31 198 SER B O 1
ATOM 4412 N N . PRO B 1 199 ? 12.141 -20.156 -5.66 1 97 199 PRO B N 1
ATOM 4413 C CA . PRO B 1 199 ? 12.781 -20.984 -4.625 1 97 199 PRO B CA 1
ATOM 4414 C C . PRO B 1 199 ? 12.094 -22.328 -4.426 1 97 199 PRO B C 1
ATOM 4416 O O . PRO B 1 199 ? 12.688 -23.234 -3.842 1 97 199 PRO B O 1
ATOM 4419 N N . LEU B 1 200 ? 10.906 -22.5 -4.887 1 97.88 200 LEU B N 1
ATOM 4420 C CA . LEU B 1 200 ? 10.109 -23.703 -4.629 1 97.88 200 LEU B CA 1
ATOM 4421 C C . LEU B 1 200 ? 10.227 -24.688 -5.785 1 97.88 200 LEU B C 1
ATOM 4423 O O . LEU B 1 200 ? 9.516 -25.688 -5.82 1 97.88 200 LEU B O 1
ATOM 4427 N N . ALA B 1 201 ? 11.102 -24.422 -6.742 1 97.31 201 ALA B N 1
ATOM 4428 C CA . ALA B 1 201 ? 11.328 -25.328 -7.863 1 97.31 201 ALA B CA 1
ATOM 4429 C C . ALA B 1 201 ? 12.102 -26.562 -7.414 1 97.31 201 ALA B C 1
ATOM 4431 O O . ALA B 1 201 ? 13.008 -26.469 -6.586 1 97.31 201 ALA B O 1
ATOM 4432 N N . VAL B 1 202 ? 11.758 -27.688 -7.941 1 93.88 202 VAL B N 1
ATOM 4433 C CA . VAL B 1 202 ? 12.453 -28.922 -7.566 1 93.88 202 VAL B CA 1
ATOM 4434 C C . VAL B 1 202 ? 13.57 -29.203 -8.562 1 93.88 202 VAL B C 1
ATOM 4436 O O . VAL B 1 202 ? 14.469 -30.016 -8.289 1 93.88 202 VAL B O 1
ATOM 4439 N N . SER B 1 203 ? 13.469 -28.578 -9.68 1 90.75 203 SER B N 1
ATOM 4440 C CA . SER B 1 203 ? 14.531 -28.688 -10.672 1 90.75 203 SER B CA 1
ATOM 4441 C C . SER B 1 203 ? 15.281 -27.375 -10.836 1 90.75 203 SER B C 1
ATOM 4443 O O . SER B 1 203 ? 14.789 -26.312 -10.414 1 90.75 203 SER B O 1
ATOM 4445 N N . GLU B 1 204 ? 16.453 -27.484 -11.375 1 93.88 204 GLU B N 1
ATOM 4446 C CA . GLU B 1 204 ? 17.234 -26.281 -11.648 1 93.88 204 GLU B CA 1
ATOM 4447 C C . GLU B 1 204 ? 16.531 -25.375 -12.648 1 93.88 204 GLU B C 1
ATOM 4449 O O . GLU B 1 204 ? 15.938 -25.844 -13.625 1 93.88 204 GLU B O 1
ATOM 4454 N N . LEU B 1 205 ? 16.562 -24.141 -12.344 1 96.75 205 LEU B N 1
ATOM 4455 C CA . LEU B 1 205 ? 15.922 -23.141 -13.203 1 96.75 205 LEU B CA 1
ATOM 4456 C C . LEU B 1 205 ? 16.969 -22.375 -14.016 1 96.75 205 LEU B C 1
ATOM 4458 O O . LEU B 1 205 ? 18.125 -22.266 -13.594 1 96.75 205 LEU B O 1
ATOM 4462 N N . PRO B 1 206 ? 16.562 -21.891 -15.242 1 97.06 206 PRO B N 1
ATOM 4463 C CA . PRO B 1 206 ? 17.438 -20.922 -15.891 1 97.06 206 PRO B CA 1
ATOM 4464 C C . PRO B 1 206 ? 17.672 -19.672 -15.031 1 97.06 206 PRO B C 1
ATOM 4466 O O . PRO B 1 206 ? 16.906 -19.406 -14.102 1 97.06 206 PRO B O 1
ATOM 4469 N N . PRO B 1 207 ? 18.766 -18.938 -15.312 1 96.81 207 PRO B N 1
ATOM 4470 C CA . PRO B 1 207 ? 18.984 -17.688 -14.586 1 96.81 207 PRO B CA 1
ATOM 4471 C C . PRO B 1 207 ? 17.812 -16.719 -14.711 1 96.81 207 PRO B C 1
ATOM 4473 O O . PRO B 1 207 ? 17.078 -16.75 -15.703 1 96.81 207 PRO B O 1
ATOM 4476 N N . SER B 1 208 ? 17.672 -15.93 -13.68 1 97 208 SER B N 1
ATOM 4477 C CA . SER B 1 208 ? 16.656 -14.891 -13.742 1 97 208 SER B CA 1
ATOM 4478 C C . SER B 1 208 ? 16.875 -13.969 -14.938 1 97 208 SER B C 1
ATOM 4480 O O . SER B 1 208 ? 18.016 -13.742 -15.352 1 97 208 SER B O 1
ATOM 4482 N N . MET B 1 209 ? 15.805 -13.438 -15.477 1 97.81 209 MET B N 1
ATOM 4483 C CA . MET B 1 209 ? 15.914 -12.5 -16.594 1 97.81 209 MET B CA 1
ATOM 4484 C C . MET B 1 209 ? 16.641 -11.234 -16.156 1 97.81 209 MET B C 1
ATOM 4486 O O . MET B 1 209 ? 17.344 -10.609 -16.953 1 97.81 209 MET B O 1
ATOM 4490 N N . ALA B 1 210 ? 16.469 -10.875 -14.875 1 97.12 210 ALA B N 1
ATOM 4491 C CA . ALA B 1 210 ? 17.172 -9.711 -14.336 1 97.12 210 ALA B CA 1
ATOM 4492 C C . ALA B 1 210 ? 18.688 -9.898 -14.414 1 97.12 210 ALA B C 1
ATOM 4494 O O . ALA B 1 210 ? 19.422 -8.953 -14.688 1 97.12 210 ALA B O 1
ATOM 4495 N N . ARG B 1 211 ? 19.156 -11.062 -14.141 1 95.62 211 ARG B N 1
ATOM 4496 C CA . ARG B 1 211 ? 20.578 -11.367 -14.242 1 95.62 211 ARG B CA 1
ATOM 4497 C C . ARG B 1 211 ? 21.047 -11.312 -15.688 1 95.62 211 ARG B C 1
ATOM 4499 O O . ARG B 1 211 ? 22.172 -10.883 -15.961 1 95.62 211 ARG B O 1
ATOM 4506 N N . LEU B 1 212 ? 20.219 -11.719 -16.625 1 95.25 212 LEU B N 1
ATOM 4507 C CA . LEU B 1 212 ? 20.578 -11.805 -18.031 1 95.25 212 LEU B CA 1
ATOM 4508 C C . LEU B 1 212 ? 20.469 -10.438 -18.703 1 95.25 212 LEU B C 1
ATOM 4510 O O . LEU B 1 212 ? 21.312 -10.086 -19.531 1 95.25 212 LEU B O 1
ATOM 4514 N N . GLY B 1 213 ? 19.453 -9.656 -18.375 1 92.5 213 GLY B N 1
ATOM 4515 C CA . GLY B 1 213 ? 19.078 -8.469 -19.125 1 92.5 213 GLY B CA 1
ATOM 4516 C C . GLY B 1 213 ? 19.469 -7.176 -18.438 1 92.5 213 GLY B C 1
ATOM 4517 O O . GLY B 1 213 ? 19.422 -6.105 -19.047 1 92.5 213 GLY B O 1
ATOM 4518 N N . GLY B 1 214 ? 19.797 -7.227 -17.109 1 89.81 214 GLY B N 1
ATOM 4519 C CA . GLY B 1 214 ? 20.266 -6.055 -16.391 1 89.81 214 GLY B CA 1
ATOM 4520 C C . GLY B 1 214 ? 19.234 -4.949 -16.297 1 89.81 214 GLY B C 1
ATOM 4521 O O . GLY B 1 214 ? 18.094 -5.191 -15.883 1 89.81 214 GLY B O 1
ATOM 4522 N N . ASP B 1 215 ? 19.562 -3.822 -16.906 1 92.06 215 ASP B N 1
ATOM 4523 C CA . ASP B 1 215 ? 18.812 -2.582 -16.719 1 92.06 215 ASP B CA 1
ATOM 4524 C C . ASP B 1 215 ? 17.438 -2.66 -17.391 1 92.06 215 ASP B C 1
ATOM 4526 O O . ASP B 1 215 ? 16.562 -1.841 -17.125 1 92.06 215 ASP B O 1
ATOM 4530 N N . ARG B 1 216 ? 17.219 -3.656 -18.234 1 94.81 216 ARG B N 1
ATOM 4531 C CA . ARG B 1 216 ? 15.969 -3.756 -18.984 1 94.81 216 ARG B CA 1
ATOM 4532 C C . ARG B 1 216 ? 14.914 -4.5 -18.172 1 94.81 216 ARG B C 1
ATOM 4534 O O . ARG B 1 216 ? 13.727 -4.445 -18.5 1 94.81 216 ARG B O 1
ATOM 4541 N N . VAL B 1 217 ? 15.367 -5.066 -17.062 1 98.06 217 VAL B N 1
ATOM 4542 C CA . VAL B 1 217 ? 14.461 -5.949 -16.328 1 98.06 217 VAL B CA 1
ATOM 4543 C C . VAL B 1 217 ? 14.172 -5.367 -14.953 1 98.06 217 VAL B C 1
ATOM 4545 O O . VAL B 1 217 ? 15.102 -4.977 -14.234 1 98.06 217 VAL B O 1
ATOM 4548 N N . ILE B 1 218 ? 12.953 -5.195 -14.633 1 98.5 218 ILE B N 1
ATOM 4549 C CA . ILE B 1 218 ? 12.469 -4.93 -13.281 1 98.5 218 ILE B CA 1
ATOM 4550 C C . ILE B 1 218 ? 12.109 -6.246 -12.602 1 98.5 218 ILE B C 1
ATOM 4552 O O . ILE B 1 218 ? 11.125 -6.898 -12.969 1 98.5 218 ILE B O 1
ATOM 4556 N N . HIS B 1 219 ? 12.906 -6.637 -11.633 1 98.81 219 HIS B N 1
ATOM 4557 C CA . HIS B 1 219 ? 12.672 -7.883 -10.914 1 98.81 219 HIS B CA 1
ATOM 4558 C C . HIS B 1 219 ? 11.758 -7.668 -9.719 1 98.81 219 HIS B C 1
ATOM 4560 O O . HIS B 1 219 ? 12.039 -6.824 -8.859 1 98.81 219 HIS B O 1
ATOM 4566 N N . LEU B 1 220 ? 10.68 -8.352 -9.695 1 98.81 220 LEU B N 1
ATOM 4567 C CA . LEU B 1 220 ? 9.695 -8.289 -8.625 1 98.81 220 LEU B CA 1
ATOM 4568 C C . LEU B 1 220 ? 9.602 -9.625 -7.895 1 98.81 220 LEU B C 1
ATOM 4570 O O . LEU B 1 220 ? 9.5 -10.68 -8.523 1 98.81 220 LEU B O 1
ATOM 4574 N N . SER B 1 221 ? 9.664 -9.562 -6.555 1 98.75 221 SER B N 1
ATOM 4575 C CA . SER B 1 221 ? 9.555 -10.797 -5.777 1 98.75 221 SER B CA 1
ATOM 4576 C C . SER B 1 221 ? 9.008 -10.516 -4.379 1 98.75 221 SER B C 1
ATOM 4578 O O . SER B 1 221 ? 8.562 -9.398 -4.094 1 98.75 221 SER B O 1
ATOM 4580 N N . THR B 1 222 ? 8.875 -11.562 -3.562 1 98.5 222 THR B N 1
ATOM 4581 C CA . THR B 1 222 ? 8.25 -11.469 -2.246 1 98.5 222 THR B CA 1
ATOM 4582 C C . THR B 1 222 ? 8.867 -12.484 -1.282 1 98.5 222 THR B C 1
ATOM 4584 O O . THR B 1 222 ? 9.477 -13.461 -1.71 1 98.5 222 THR B O 1
ATOM 4587 N N . PHE B 1 223 ? 8.727 -12.258 -0.021 1 98.62 223 PHE B N 1
ATOM 4588 C CA . PHE B 1 223 ? 9.117 -13.219 1.007 1 98.62 223 PHE B CA 1
ATOM 4589 C C . PHE B 1 223 ? 7.891 -13.953 1.55 1 98.62 223 PHE B C 1
ATOM 4591 O O . PHE B 1 223 ? 8 -14.734 2.498 1 98.62 223 PHE B O 1
ATOM 4598 N N . SER B 1 224 ? 6.754 -13.766 0.925 1 97.75 224 SER B N 1
ATOM 4599 C CA . SER B 1 224 ? 5.504 -14.367 1.388 1 97.75 224 SER B CA 1
ATOM 4600 C C . SER B 1 224 ? 5.543 -15.883 1.269 1 97.75 224 SER B C 1
ATOM 4602 O O . SER B 1 224 ? 4.895 -16.594 2.045 1 97.75 224 SER B O 1
ATOM 4604 N N . LYS B 1 225 ? 6.32 -16.391 0.284 1 97.44 225 LYS B N 1
ATOM 4605 C CA . LYS B 1 225 ? 6.301 -17.812 -0.004 1 97.44 225 LYS B CA 1
ATOM 4606 C C . LYS B 1 225 ? 7.461 -18.531 0.682 1 97.44 225 LYS B C 1
ATOM 4608 O O . LYS B 1 225 ? 7.48 -19.766 0.761 1 97.44 225 LYS B O 1
ATOM 4613 N N . THR B 1 226 ? 8.391 -17.734 1.226 1 97.75 226 THR B N 1
ATOM 4614 C CA . THR B 1 226 ? 9.633 -18.344 1.691 1 97.75 226 THR B CA 1
ATOM 4615 C C . THR B 1 226 ? 9.875 -18.016 3.162 1 97.75 226 THR B C 1
ATOM 4617 O O . THR B 1 226 ? 10.57 -18.75 3.859 1 97.75 226 THR B O 1
ATOM 4620 N N . ILE B 1 227 ? 9.391 -16.891 3.689 1 98.19 227 ILE B N 1
ATOM 4621 C CA . ILE B 1 227 ? 9.578 -16.547 5.094 1 98.19 227 ILE B CA 1
ATOM 4622 C C . ILE B 1 227 ? 8.227 -16.578 5.812 1 98.19 227 ILE B C 1
ATOM 4624 O O . ILE B 1 227 ? 7.938 -17.5 6.566 1 98.19 227 ILE B O 1
ATOM 4628 N N . ALA B 1 228 ? 7.375 -15.641 5.543 1 98.06 228 ALA B N 1
ATOM 4629 C CA . ALA B 1 228 ? 6.055 -15.547 6.164 1 98.06 228 ALA B CA 1
ATOM 4630 C C . ALA B 1 228 ? 5.168 -14.555 5.414 1 98.06 228 ALA B C 1
ATOM 4632 O O . ALA B 1 228 ? 5.535 -13.391 5.25 1 98.06 228 ALA B O 1
ATOM 4633 N N . PRO B 1 229 ? 3.994 -15.062 4.973 1 97.38 229 PRO B N 1
ATOM 4634 C CA . PRO B 1 229 ? 3.131 -14.164 4.207 1 97.38 229 PRO B CA 1
ATOM 4635 C C . PRO B 1 229 ? 2.652 -12.961 5.023 1 97.38 229 PRO B C 1
ATOM 4637 O O . PRO B 1 229 ? 2.428 -11.883 4.473 1 97.38 229 PRO B O 1
ATOM 4640 N N . GLY B 1 230 ? 2.58 -13.062 6.316 1 97.56 230 GLY B N 1
ATOM 4641 C CA . GLY B 1 230 ? 2.061 -12.008 7.176 1 97.56 230 GLY B CA 1
ATOM 4642 C C . GLY B 1 230 ? 3.012 -10.836 7.324 1 97.56 230 GLY B C 1
ATOM 4643 O O . GLY B 1 230 ? 2.607 -9.75 7.754 1 97.56 230 GLY B O 1
ATOM 4644 N N . LEU B 1 231 ? 4.301 -11.039 7.023 1 98.31 231 LEU B N 1
ATOM 4645 C CA . LEU B 1 231 ? 5.25 -9.93 7.066 1 98.31 231 LEU B CA 1
ATOM 4646 C C . LEU B 1 231 ? 4.918 -8.891 6.004 1 98.31 231 LEU B C 1
ATOM 4648 O O . LEU B 1 231 ? 5.305 -7.727 6.129 1 98.31 231 LEU B O 1
ATOM 4652 N N . ARG B 1 232 ? 4.262 -9.352 4.961 1 98.31 232 ARG B N 1
ATOM 4653 C CA . ARG B 1 232 ? 3.908 -8.492 3.838 1 98.31 232 ARG B CA 1
ATOM 4654 C C . ARG B 1 232 ? 5.137 -7.77 3.293 1 98.31 232 ARG B C 1
ATOM 4656 O O . ARG B 1 232 ? 5.109 -6.551 3.096 1 98.31 232 ARG B O 1
ATOM 4663 N N . ILE B 1 233 ? 6.172 -8.555 3 1 98.81 233 ILE B N 1
ATOM 4664 C CA . ILE B 1 233 ? 7.387 -7.965 2.443 1 98.81 233 ILE B CA 1
ATOM 4665 C C . ILE B 1 233 ? 7.586 -8.453 1.012 1 98.81 233 ILE B C 1
ATOM 4667 O O . ILE B 1 233 ? 7.719 -9.656 0.771 1 98.81 233 ILE B O 1
ATOM 4671 N N . GLY B 1 234 ? 7.527 -7.609 0.076 1 98.81 234 GLY B N 1
ATOM 4672 C CA . GLY B 1 234 ? 8 -7.77 -1.29 1 98.81 234 GLY B CA 1
ATOM 4673 C C . GLY B 1 234 ? 9.141 -6.832 -1.642 1 98.81 234 GLY B C 1
ATOM 4674 O O . GLY B 1 234 ? 9.602 -6.062 -0.798 1 98.81 234 GLY B O 1
ATOM 4675 N N . PHE B 1 235 ? 9.648 -6.949 -2.852 1 98.94 235 PHE B N 1
ATOM 4676 C CA . PHE B 1 235 ? 10.719 -6.043 -3.244 1 98.94 235 PHE B CA 1
ATOM 4677 C C . PHE B 1 235 ? 10.859 -6 -4.762 1 98.94 235 PHE B C 1
ATOM 4679 O O . PHE B 1 235 ? 10.43 -6.922 -5.457 1 98.94 235 PHE B O 1
ATOM 4686 N N . ILE B 1 236 ? 11.391 -4.941 -5.207 1 98.88 236 ILE B N 1
ATOM 4687 C CA . ILE B 1 236 ? 11.766 -4.691 -6.598 1 98.88 236 ILE B CA 1
ATOM 4688 C C . ILE B 1 236 ? 13.281 -4.504 -6.695 1 98.88 236 ILE B C 1
ATOM 4690 O O . ILE B 1 236 ? 13.883 -3.832 -5.855 1 98.88 236 ILE B O 1
ATOM 4694 N N . ILE B 1 237 ? 13.93 -5.129 -7.562 1 98.81 237 ILE B N 1
ATOM 4695 C CA . ILE B 1 237 ? 15.312 -4.848 -7.934 1 98.81 237 ILE B CA 1
ATOM 4696 C C . ILE B 1 237 ? 15.352 -4.27 -9.344 1 98.81 237 ILE B C 1
ATOM 4698 O O . ILE B 1 237 ? 14.883 -4.895 -10.297 1 98.81 237 ILE B O 1
ATOM 4702 N N . THR B 1 238 ? 15.867 -3.127 -9.547 1 98.38 238 THR B N 1
ATOM 4703 C CA . THR B 1 238 ? 15.961 -2.418 -10.82 1 98.38 238 THR B CA 1
ATOM 4704 C C . THR B 1 238 ? 17.125 -1.418 -10.797 1 98.38 238 THR B C 1
ATOM 4706 O O . THR B 1 238 ? 18 -1.508 -9.945 1 98.38 238 THR B O 1
ATOM 4709 N N . THR B 1 239 ? 17.234 -0.506 -11.805 1 97.75 239 THR B N 1
ATOM 4710 C CA . THR B 1 239 ? 18.281 0.505 -11.82 1 97.75 239 THR B CA 1
ATOM 4711 C C . THR B 1 239 ? 18.094 1.504 -10.688 1 97.75 239 THR B C 1
ATOM 4713 O O . THR B 1 239 ? 16.984 1.681 -10.18 1 97.75 239 THR B O 1
ATOM 4716 N N . ASN B 1 240 ? 19.219 2.121 -10.281 1 97.44 240 ASN B N 1
ATOM 4717 C CA . ASN B 1 240 ? 19.156 3.125 -9.219 1 97.44 240 ASN B CA 1
ATOM 4718 C C . ASN B 1 240 ? 18.172 4.246 -9.57 1 97.44 240 ASN B C 1
ATOM 4720 O O . ASN B 1 240 ? 17.438 4.715 -8.711 1 97.44 240 ASN B O 1
ATOM 4724 N N . GLU B 1 241 ? 18.172 4.641 -10.781 1 96.81 241 GLU B N 1
ATOM 4725 C CA . GLU B 1 241 ? 17.297 5.715 -11.234 1 96.81 241 GLU B CA 1
ATOM 4726 C C . GLU B 1 241 ? 15.836 5.316 -11.125 1 96.81 241 GLU B C 1
ATOM 4728 O O . GLU B 1 241 ? 15.016 6.078 -10.609 1 96.81 241 GLU B O 1
ATOM 4733 N N . ALA B 1 242 ? 15.469 4.113 -11.609 1 97.88 242 ALA B N 1
ATOM 4734 C CA . ALA B 1 242 ? 14.086 3.631 -11.539 1 97.88 242 ALA B CA 1
ATOM 4735 C C . ALA B 1 242 ? 13.656 3.426 -10.094 1 97.88 242 ALA B C 1
ATOM 4737 O O . ALA B 1 242 ? 12.516 3.719 -9.727 1 97.88 242 ALA B O 1
ATOM 4738 N N . ALA B 1 243 ? 14.617 2.949 -9.312 1 98.31 243 ALA B N 1
ATOM 4739 C CA . ALA B 1 243 ? 14.32 2.729 -7.895 1 98.31 243 ALA B CA 1
ATOM 4740 C C . ALA B 1 243 ? 14 4.043 -7.191 1 98.31 243 ALA B C 1
ATOM 4742 O O . ALA B 1 243 ? 13.102 4.098 -6.348 1 98.31 243 ALA B O 1
ATOM 4743 N N . SER B 1 244 ? 14.742 5.062 -7.508 1 96.88 244 SER B N 1
ATOM 4744 C CA . SER B 1 244 ? 14.492 6.379 -6.934 1 96.88 244 SER B CA 1
ATOM 4745 C C . SER B 1 244 ? 13.094 6.883 -7.293 1 96.88 244 SER B C 1
ATOM 4747 O O . SER B 1 244 ? 12.391 7.441 -6.449 1 96.88 244 SER B O 1
ATOM 4749 N N . ALA B 1 245 ? 12.68 6.68 -8.531 1 97.62 245 ALA B N 1
ATOM 4750 C CA . ALA B 1 245 ? 11.344 7.082 -8.977 1 97.62 245 ALA B CA 1
ATOM 4751 C C . ALA B 1 245 ? 10.266 6.273 -8.266 1 97.62 245 ALA B C 1
ATOM 4753 O O . ALA B 1 245 ? 9.258 6.824 -7.82 1 97.62 245 ALA B O 1
ATOM 4754 N N . LEU B 1 246 ? 10.531 4.977 -8.172 1 98.5 246 LEU B N 1
ATOM 4755 C CA . LEU B 1 246 ? 9.586 4.098 -7.484 1 98.5 246 LEU B CA 1
ATOM 4756 C C . LEU B 1 246 ? 9.438 4.5 -6.02 1 98.5 246 LEU B C 1
ATOM 4758 O O . LEU B 1 246 ? 8.328 4.527 -5.488 1 98.5 246 LEU B O 1
ATOM 4762 N N . ALA B 1 247 ? 10.539 4.797 -5.391 1 97.81 247 ALA B N 1
ATOM 4763 C CA . ALA B 1 247 ? 10.531 5.211 -3.99 1 97.81 247 ALA B CA 1
ATOM 4764 C C . ALA B 1 247 ? 9.766 6.52 -3.812 1 97.81 247 ALA B C 1
ATOM 4766 O O . ALA B 1 247 ? 9.062 6.707 -2.82 1 97.81 247 ALA B O 1
ATOM 4767 N N . ASN B 1 248 ? 9.969 7.434 -4.738 1 96.81 248 ASN B N 1
ATOM 4768 C CA . ASN B 1 248 ? 9.242 8.695 -4.703 1 96.81 248 ASN B CA 1
ATOM 4769 C C . ASN B 1 248 ? 7.73 8.469 -4.785 1 96.81 248 ASN B C 1
ATOM 4771 O O . ASN B 1 248 ? 6.969 9.047 -4.008 1 96.81 248 ASN B O 1
ATOM 4775 N N . VAL B 1 249 ? 7.281 7.629 -5.684 1 97.69 249 VAL B N 1
ATOM 4776 C CA . VAL B 1 249 ? 5.867 7.297 -5.844 1 97.69 249 VAL B CA 1
ATOM 4777 C C . VAL B 1 249 ? 5.352 6.605 -4.582 1 97.69 249 VAL B C 1
ATOM 4779 O O . VAL B 1 249 ? 4.254 6.91 -4.105 1 97.69 249 VAL B O 1
ATOM 4782 N N . LYS B 1 250 ? 6.184 5.754 -4.035 1 97.69 250 LYS B N 1
ATOM 4783 C CA . LYS B 1 250 ? 5.801 5.035 -2.824 1 97.69 250 LYS B CA 1
ATOM 4784 C C . LYS B 1 250 ? 5.633 5.992 -1.646 1 97.69 250 LYS B C 1
ATOM 4786 O O . LYS B 1 250 ? 4.73 5.82 -0.826 1 97.69 250 LYS B O 1
ATOM 4791 N N . SER B 1 251 ? 6.527 6.969 -1.562 1 95.94 251 SER B N 1
ATOM 4792 C CA . SER B 1 251 ? 6.457 7.945 -0.477 1 95.94 251 SER B CA 1
ATOM 4793 C C . SER B 1 251 ? 5.105 8.648 -0.451 1 95.94 251 SER B C 1
ATOM 4795 O O . SER B 1 251 ? 4.629 9.055 0.612 1 95.94 251 SER B O 1
ATOM 4797 N N . ALA B 1 252 ? 4.445 8.688 -1.585 1 95.19 252 ALA B N 1
ATOM 4798 C CA . ALA B 1 252 ? 3.148 9.352 -1.697 1 95.19 252 ALA B CA 1
ATOM 4799 C C . ALA B 1 252 ? 2.014 8.328 -1.713 1 95.19 252 ALA B C 1
ATOM 4801 O O . ALA B 1 252 ? 0.854 8.688 -1.938 1 95.19 252 ALA B O 1
ATOM 4802 N N . THR B 1 253 ? 2.299 7.027 -1.541 1 96.62 253 THR B N 1
ATOM 4803 C CA . THR B 1 253 ? 1.286 5.98 -1.608 1 96.62 253 THR B CA 1
ATOM 4804 C C . THR B 1 253 ? 1.12 5.301 -0.253 1 96.62 253 THR B C 1
ATOM 4806 O O . THR B 1 253 ? 0.024 5.289 0.312 1 96.62 253 THR B O 1
ATOM 4809 N N . THR B 1 254 ? 2.27 4.809 0.25 1 97.31 254 THR B N 1
ATOM 4810 C CA . THR B 1 254 ? 2.219 4.137 1.543 1 97.31 254 THR B CA 1
ATOM 4811 C C . THR B 1 254 ? 3.318 4.652 2.467 1 97.31 254 THR B C 1
ATOM 4813 O O . THR B 1 254 ? 3.438 4.207 3.609 1 97.31 254 THR B O 1
ATOM 4816 N N . ILE B 1 255 ? 4.094 5.594 2.057 1 95 255 ILE B N 1
ATOM 4817 C CA . ILE B 1 255 ? 5.215 6.203 2.764 1 95 255 ILE B CA 1
ATOM 4818 C C . ILE B 1 255 ? 6.34 5.18 2.93 1 95 255 ILE B C 1
ATOM 4820 O O . ILE B 1 255 ? 7.398 5.305 2.311 1 95 255 ILE B O 1
ATOM 4824 N N . SER B 1 256 ? 6.051 4.129 3.611 1 96.06 256 SER B N 1
ATOM 4825 C CA . SER B 1 256 ? 7.082 3.127 3.871 1 96.06 256 SER B CA 1
ATOM 4826 C C . SER B 1 256 ? 6.461 1.789 4.258 1 96.06 256 SER B C 1
ATOM 4828 O O . SER B 1 256 ? 5.312 1.735 4.703 1 96.06 256 SER B O 1
ATOM 4830 N N . THR B 1 257 ? 7.176 0.74 4 1 98.25 257 THR B N 1
ATOM 4831 C CA . THR B 1 257 ? 6.871 -0.559 4.59 1 98.25 257 THR B CA 1
ATOM 4832 C C . THR B 1 257 ? 7.156 -0.553 6.09 1 98.25 257 THR B C 1
ATOM 4834 O O . THR B 1 257 ? 8.156 0.015 6.535 1 98.25 257 THR B O 1
ATOM 4837 N N . PRO B 1 258 ? 6.242 -1.13 6.914 1 98.44 258 PRO B N 1
ATOM 4838 C CA . PRO B 1 258 ? 6.5 -1.088 8.352 1 98.44 258 PRO B CA 1
ATOM 4839 C C . PRO B 1 258 ? 7.91 -1.555 8.711 1 98.44 258 PRO B C 1
ATOM 4841 O O . PRO B 1 258 ? 8.305 -2.666 8.352 1 98.44 258 PRO B O 1
ATOM 4844 N N . PRO B 1 259 ? 8.656 -0.73 9.461 1 98.31 259 PRO B N 1
ATOM 4845 C CA . PRO B 1 259 ? 10.039 -1.084 9.773 1 98.31 259 PRO B CA 1
ATOM 4846 C C . PRO B 1 259 ? 10.156 -2.385 10.562 1 98.31 259 PRO B C 1
ATOM 4848 O O . PRO B 1 259 ? 11.094 -3.16 10.352 1 98.31 259 PRO B O 1
ATOM 4851 N N . ILE B 1 260 ? 9.227 -2.674 11.438 1 98.31 260 ILE B N 1
ATOM 4852 C CA . ILE B 1 260 ? 9.312 -3.857 12.281 1 98.31 260 ILE B CA 1
ATOM 4853 C C . ILE B 1 260 ? 9.336 -5.113 11.414 1 98.31 260 ILE B C 1
ATOM 4855 O O . ILE B 1 260 ? 10.117 -6.035 11.664 1 98.31 260 ILE B O 1
ATOM 4859 N N . THR B 1 261 ? 8.477 -5.184 10.383 1 98.5 261 THR B N 1
ATOM 4860 C CA . THR B 1 261 ? 8.453 -6.367 9.531 1 98.5 261 THR B CA 1
ATOM 4861 C C . THR B 1 261 ? 9.734 -6.457 8.695 1 98.5 261 THR B C 1
ATOM 4863 O O . THR B 1 261 ? 10.25 -7.551 8.453 1 98.5 261 THR B O 1
ATOM 4866 N N . GLN B 1 262 ? 10.266 -5.332 8.281 1 98.75 262 GLN B N 1
ATOM 4867 C CA . GLN B 1 262 ? 11.508 -5.309 7.523 1 98.75 262 GLN B CA 1
ATOM 4868 C C . GLN B 1 262 ? 12.68 -5.805 8.367 1 98.75 262 GLN B C 1
ATOM 4870 O O . GLN B 1 262 ? 13.516 -6.57 7.883 1 98.75 262 GLN B O 1
ATOM 4875 N N . LEU B 1 263 ? 12.711 -5.312 9.617 1 98.56 263 LEU B N 1
ATOM 4876 C CA . LEU B 1 263 ? 13.797 -5.703 10.516 1 98.56 263 LEU B CA 1
ATOM 4877 C C . LEU B 1 263 ? 13.75 -7.199 10.797 1 98.56 263 LEU B C 1
ATOM 4879 O O . LEU B 1 263 ? 14.797 -7.855 10.852 1 98.56 263 LEU B O 1
ATOM 4883 N N . ILE B 1 264 ? 12.555 -7.742 10.961 1 98.44 264 ILE B N 1
ATOM 4884 C CA . ILE B 1 264 ? 12.391 -9.172 11.188 1 98.44 264 ILE B CA 1
ATOM 4885 C C . ILE B 1 264 ? 12.898 -9.945 9.969 1 98.44 264 ILE B C 1
ATOM 4887 O O . ILE B 1 264 ? 13.672 -10.898 10.109 1 98.44 264 ILE B O 1
ATOM 4891 N N . ALA B 1 265 ? 12.531 -9.539 8.773 1 98.75 265 ALA B N 1
ATOM 4892 C CA . ALA B 1 265 ? 12.969 -10.203 7.547 1 98.75 265 ALA B CA 1
ATOM 4893 C C . ALA B 1 265 ? 14.484 -10.102 7.379 1 98.75 265 ALA B C 1
ATOM 4895 O O . ALA B 1 265 ? 15.141 -11.078 7.008 1 98.75 265 ALA B O 1
ATOM 4896 N N . ALA B 1 266 ? 15.023 -8.906 7.672 1 98.69 266 ALA B N 1
ATOM 4897 C CA . ALA B 1 266 ? 16.469 -8.703 7.543 1 98.69 266 ALA B CA 1
ATOM 4898 C C . ALA B 1 266 ? 17.234 -9.633 8.477 1 98.69 266 ALA B C 1
ATOM 4900 O O . ALA B 1 266 ? 18.234 -10.234 8.07 1 98.69 266 ALA B O 1
ATOM 4901 N N . GLU B 1 267 ? 16.781 -9.695 9.703 1 98.5 267 GLU B N 1
ATOM 4902 C CA . GLU B 1 267 ? 17.438 -10.555 10.672 1 98.5 267 GLU B CA 1
ATOM 4903 C C . GLU B 1 267 ? 17.312 -12.031 10.289 1 98.5 267 GLU B C 1
ATOM 4905 O O . GLU B 1 267 ? 18.25 -12.805 10.461 1 98.5 267 GLU B O 1
ATOM 4910 N N . PHE B 1 268 ? 16.141 -12.43 9.812 1 98.75 268 PHE B N 1
ATOM 4911 C CA . PHE B 1 268 ? 15.914 -13.781 9.328 1 98.75 268 PHE B CA 1
ATOM 4912 C C . PHE B 1 268 ? 16.922 -14.156 8.25 1 98.75 268 PHE B C 1
ATOM 4914 O O . PHE B 1 268 ? 17.516 -15.234 8.289 1 98.75 268 PHE B O 1
ATOM 4921 N N . LEU B 1 269 ? 17.156 -13.266 7.309 1 98.81 269 LEU B N 1
ATOM 4922 C CA . LEU B 1 269 ? 18.109 -13.469 6.219 1 98.81 269 LEU B CA 1
ATOM 4923 C C . LEU B 1 269 ? 19.547 -13.492 6.742 1 98.81 269 LEU B C 1
ATOM 4925 O O . LEU B 1 269 ? 20.344 -14.344 6.344 1 98.81 269 LEU B O 1
ATOM 4929 N N . ARG B 1 270 ? 19.844 -12.578 7.586 1 98.12 270 ARG B N 1
ATOM 4930 C CA . ARG B 1 270 ? 21.203 -12.445 8.133 1 98.12 270 ARG B CA 1
ATOM 4931 C C . ARG B 1 270 ? 21.625 -13.727 8.852 1 98.12 270 ARG B C 1
ATOM 4933 O O . ARG B 1 270 ? 22.797 -14.117 8.797 1 98.12 270 ARG B O 1
ATOM 4940 N N . ARG B 1 271 ? 20.703 -14.398 9.445 1 98 271 ARG B N 1
ATOM 4941 C CA . ARG B 1 271 ? 20.969 -15.602 10.211 1 98 271 ARG B CA 1
ATOM 4942 C C . ARG B 1 271 ? 21.062 -16.828 9.305 1 98 271 ARG B C 1
ATOM 4944 O O . ARG B 1 271 ? 21.297 -17.938 9.773 1 98 271 ARG B O 1
ATOM 4951 N N . GLY B 1 272 ? 20.828 -16.656 8.023 1 97.88 272 GLY B N 1
ATOM 4952 C CA . GLY B 1 272 ? 20.984 -17.734 7.066 1 97.88 272 GLY B CA 1
ATOM 4953 C C . GLY B 1 272 ? 19.828 -18.719 7.09 1 97.88 272 GLY B C 1
ATOM 4954 O O . GLY B 1 272 ? 19.984 -19.859 6.668 1 97.88 272 GLY B O 1
ATOM 4955 N N . LEU B 1 273 ? 18.672 -18.297 7.539 1 98.44 273 LEU B N 1
ATOM 4956 C CA . LEU B 1 273 ? 17.562 -19.219 7.766 1 98.44 273 LEU B CA 1
ATOM 4957 C C . LEU B 1 273 ? 16.797 -19.469 6.473 1 98.44 273 LEU B C 1
ATOM 4959 O O . LEU B 1 273 ? 15.961 -20.375 6.406 1 98.44 273 LEU B O 1
ATOM 4963 N N . MET B 1 274 ? 17.141 -18.703 5.441 1 98.44 274 MET B N 1
ATOM 4964 C CA . MET B 1 274 ? 16.422 -18.844 4.176 1 98.44 274 MET B CA 1
ATOM 4965 C C . MET B 1 274 ? 16.594 -20.234 3.6 1 98.44 274 MET B C 1
ATOM 4967 O O . MET B 1 274 ? 15.641 -20.828 3.086 1 98.44 274 MET B O 1
ATOM 4971 N N . VAL B 1 275 ? 17.75 -20.766 3.662 1 97.31 275 VAL B N 1
ATOM 4972 C CA . VAL B 1 275 ? 18.031 -22.094 3.115 1 97.31 275 VAL B CA 1
ATOM 4973 C C . VAL B 1 275 ? 17.125 -23.125 3.783 1 97.31 275 VAL B C 1
ATOM 4975 O O . VAL B 1 275 ? 16.453 -23.906 3.102 1 97.31 275 VAL B O 1
ATOM 4978 N N . LYS B 1 276 ? 17.094 -23.109 5.102 1 98.06 276 LYS B N 1
ATOM 4979 C CA . LYS B 1 276 ? 16.25 -24.016 5.871 1 98.06 276 LYS B CA 1
ATOM 4980 C C . LYS B 1 276 ? 14.781 -23.828 5.531 1 98.06 276 LYS B C 1
ATOM 4982 O O . LYS B 1 276 ? 14.047 -24.797 5.375 1 98.06 276 LYS B O 1
ATOM 4987 N N . SER B 1 277 ? 14.375 -22.609 5.453 1 98.38 277 SER B N 1
ATOM 4988 C CA . SER B 1 277 ? 12.984 -22.281 5.172 1 98.38 277 SER B CA 1
ATOM 4989 C C . SER B 1 277 ? 12.562 -22.781 3.797 1 98.38 277 SER B C 1
ATOM 4991 O O . SER B 1 277 ? 11.516 -23.422 3.654 1 98.38 277 SER B O 1
ATOM 4993 N N . VAL B 1 278 ? 13.359 -22.531 2.789 1 98.12 278 VAL B N 1
ATOM 4994 C CA . VAL B 1 278 ? 13.062 -22.906 1.412 1 98.12 278 VAL B CA 1
ATOM 4995 C C . VAL B 1 278 ? 13.039 -24.422 1.283 1 98.12 278 VAL B C 1
ATOM 4997 O O . VAL B 1 278 ? 12.164 -24.984 0.613 1 98.12 278 VAL B O 1
ATOM 5000 N N . GLU B 1 279 ? 13.984 -25.062 1.867 1 97.44 279 GLU B N 1
ATOM 5001 C CA . GLU B 1 279 ? 14.039 -26.516 1.806 1 97.44 279 GLU B CA 1
ATOM 5002 C C . GLU B 1 279 ? 12.789 -27.141 2.428 1 97.44 279 GLU B C 1
ATOM 5004 O O . GLU B 1 279 ? 12.219 -28.094 1.876 1 97.44 279 GLU B O 1
ATOM 5009 N N . ARG B 1 280 ? 12.406 -26.625 3.537 1 97.19 280 ARG B N 1
ATOM 5010 C CA . ARG B 1 280 ? 11.203 -27.094 4.207 1 97.19 280 ARG B CA 1
ATOM 5011 C C . ARG B 1 280 ? 9.977 -26.906 3.326 1 97.19 280 ARG B C 1
ATOM 5013 O O . ARG B 1 280 ? 9.18 -27.844 3.154 1 97.19 280 ARG B O 1
ATOM 5020 N N . ALA B 1 281 ? 9.844 -25.734 2.793 1 97.88 281 ALA B N 1
ATOM 5021 C CA . ALA B 1 281 ? 8.695 -25.422 1.951 1 97.88 281 ALA B CA 1
ATOM 5022 C C . ALA B 1 281 ? 8.688 -26.266 0.681 1 97.88 281 ALA B C 1
ATOM 5024 O O . ALA B 1 281 ? 7.66 -26.828 0.31 1 97.88 281 ALA B O 1
ATOM 5025 N N . ARG B 1 282 ? 9.836 -26.312 0.045 1 97.44 282 ARG B N 1
ATOM 5026 C CA . ARG B 1 282 ? 9.969 -27.047 -1.209 1 97.44 282 ARG B CA 1
ATOM 5027 C C . ARG B 1 282 ? 9.602 -28.516 -1.025 1 97.44 282 ARG B C 1
ATOM 5029 O O . ARG B 1 282 ? 8.859 -29.078 -1.836 1 97.44 282 ARG B O 1
ATOM 5036 N N . ARG B 1 283 ? 10.078 -29.141 -0.007 1 97.06 283 ARG B N 1
ATOM 5037 C CA . ARG B 1 283 ? 9.781 -30.547 0.266 1 97.06 283 ARG B CA 1
ATOM 5038 C C . ARG B 1 283 ? 8.297 -30.75 0.512 1 97.06 283 ARG B C 1
ATOM 5040 O O . ARG B 1 283 ? 7.688 -31.672 -0.055 1 97.06 283 ARG B O 1
ATOM 5047 N N . LEU B 1 284 ? 7.758 -29.906 1.341 1 97.75 284 LEU B N 1
ATOM 5048 C CA . LEU B 1 284 ? 6.352 -30.031 1.699 1 97.75 284 LEU B CA 1
ATOM 5049 C C . LEU B 1 284 ? 5.461 -29.891 0.468 1 97.75 284 LEU B C 1
ATOM 5051 O O . LEU B 1 284 ? 4.582 -30.719 0.232 1 97.75 284 LEU B O 1
ATOM 5055 N N . TYR B 1 285 ? 5.664 -28.844 -0.275 1 98.19 285 TYR B N 1
ATOM 5056 C CA . TYR B 1 285 ? 4.789 -28.562 -1.41 1 98.19 285 TYR B CA 1
ATOM 5057 C C . TYR B 1 285 ? 5 -29.578 -2.523 1 98.19 285 TYR B C 1
ATOM 5059 O O . TYR B 1 285 ? 4.059 -29.938 -3.238 1 98.19 285 TYR B O 1
ATOM 5067 N N . TRP B 1 286 ? 6.25 -30.062 -2.646 1 97.88 286 TRP B N 1
ATOM 5068 C CA . TRP B 1 286 ? 6.5 -31.094 -3.648 1 97.88 286 TRP B CA 1
ATOM 5069 C C . TRP B 1 286 ? 5.727 -32.375 -3.328 1 97.88 286 TRP B C 1
ATOM 5071 O O . TRP B 1 286 ? 5.176 -33 -4.227 1 97.88 286 TRP B O 1
ATOM 5081 N N . GLU B 1 287 ? 5.695 -32.75 -2.104 1 98.12 287 GLU B N 1
ATOM 5082 C CA . GLU B 1 287 ? 4.941 -33.938 -1.691 1 98.12 287 GLU B CA 1
ATOM 5083 C C . GLU B 1 287 ? 3.461 -33.781 -2.025 1 98.12 287 GLU B C 1
ATOM 5085 O O . GLU B 1 287 ? 2.828 -34.75 -2.498 1 98.12 287 GLU B O 1
ATOM 5090 N N . LYS B 1 288 ? 2.936 -32.688 -1.744 1 98.38 288 LYS B N 1
ATOM 5091 C CA . LYS B 1 288 ? 1.53 -32.406 -2.031 1 98.38 288 LYS B CA 1
ATOM 5092 C C . LYS B 1 288 ? 1.263 -32.406 -3.533 1 98.38 288 LYS B C 1
ATOM 5094 O O . LYS B 1 288 ? 0.273 -33 -3.986 1 98.38 288 LYS B O 1
ATOM 5099 N N . LEU B 1 289 ? 2.145 -31.75 -4.289 1 98.25 289 LEU B N 1
ATOM 5100 C CA . LEU B 1 289 ? 2.023 -31.703 -5.742 1 98.25 289 LEU B CA 1
ATOM 5101 C C . LEU B 1 289 ? 2.107 -33.094 -6.344 1 98.25 289 LEU B C 1
ATOM 5103 O O . LEU B 1 289 ? 1.337 -33.438 -7.246 1 98.25 289 LEU B O 1
ATOM 5107 N N . ALA B 1 290 ? 3.037 -33.875 -5.859 1 97.69 290 ALA B N 1
ATOM 5108 C CA . ALA B 1 290 ? 3.221 -35.219 -6.355 1 97.69 290 ALA B CA 1
ATOM 5109 C C . ALA B 1 290 ? 1.972 -36.062 -6.121 1 97.69 290 ALA B C 1
ATOM 5111 O O . ALA B 1 290 ? 1.554 -36.844 -6.996 1 97.69 290 ALA B O 1
ATOM 5112 N N . ALA B 1 291 ? 1.408 -35.906 -5.004 1 98.06 291 ALA B N 1
ATOM 5113 C CA . ALA B 1 291 ? 0.193 -36.656 -4.672 1 98.06 291 ALA B CA 1
ATOM 5114 C C . ALA B 1 291 ? -0.953 -36.281 -5.605 1 98.06 291 ALA B C 1
ATOM 5116 O O . ALA B 1 291 ? -1.678 -37.125 -6.094 1 98.06 291 ALA B O 1
ATOM 5117 N N . ALA B 1 292 ? -1.144 -35 -5.781 1 98.31 292 ALA B N 1
ATOM 5118 C CA . ALA B 1 292 ? -2.191 -34.531 -6.676 1 98.31 292 ALA B CA 1
ATOM 5119 C C . ALA B 1 292 ? -1.938 -34.969 -8.109 1 98.31 292 ALA B C 1
ATOM 5121 O O . ALA B 1 292 ? -2.865 -35.406 -8.812 1 98.31 292 ALA B O 1
ATOM 5122 N N . SER B 1 293 ? -0.689 -34.875 -8.555 1 97.69 293 SER B N 1
ATOM 5123 C CA . SER B 1 293 ? -0.299 -35.25 -9.906 1 97.69 293 SER B CA 1
ATOM 5124 C C . SER B 1 293 ? -0.571 -36.75 -10.156 1 97.69 293 SER B C 1
ATOM 5126 O O . SER B 1 293 ? -1.073 -37.125 -11.219 1 97.69 293 SER B O 1
ATOM 5128 N N . GLU B 1 294 ? -0.231 -37.531 -9.234 1 97.75 294 GLU B N 1
ATOM 5129 C CA . GLU B 1 294 ? -0.467 -38.969 -9.352 1 97.75 294 GLU B CA 1
ATOM 5130 C C . GLU B 1 294 ? -1.956 -39.281 -9.492 1 97.75 294 GLU B C 1
ATOM 5132 O O . GLU B 1 294 ? -2.354 -40.094 -10.312 1 97.75 294 GLU B O 1
ATOM 5137 N N . ALA B 1 295 ? -2.699 -38.594 -8.664 1 97.5 295 ALA B N 1
ATOM 5138 C CA . ALA B 1 295 ? -4.148 -38.781 -8.727 1 97.5 295 ALA B CA 1
ATOM 5139 C C . ALA B 1 295 ? -4.699 -38.344 -10.078 1 97.5 295 ALA B C 1
ATOM 5141 O O . ALA B 1 295 ? -5.598 -38.969 -10.633 1 97.5 295 ALA B O 1
ATOM 5142 N N . LEU B 1 296 ? -4.223 -37.281 -10.602 1 97.94 296 LEU B N 1
ATOM 5143 C CA . LEU B 1 296 ? -4.66 -36.781 -11.898 1 97.94 296 LEU B CA 1
ATOM 5144 C C . LEU B 1 296 ? -4.277 -37.75 -13.016 1 97.94 296 LEU B C 1
ATOM 5146 O O . LEU B 1 296 ? -5.059 -37.969 -13.945 1 97.94 296 LEU B O 1
ATOM 5150 N N . LYS B 1 297 ? -3.084 -38.281 -12.953 1 97 297 LYS B N 1
ATOM 5151 C CA . LYS B 1 297 ? -2.627 -39.25 -13.945 1 97 297 LYS B CA 1
ATOM 5152 C C . LYS B 1 297 ? -3.553 -40.438 -14.008 1 97 297 LYS B C 1
ATOM 5154 O O . LYS B 1 297 ? -3.885 -40.938 -15.094 1 97 297 LYS B O 1
ATOM 5159 N N . ALA B 1 298 ? -3.936 -40.812 -12.906 1 95.56 298 ALA B N 1
ATOM 5160 C CA . ALA B 1 298 ? -4.812 -42 -12.805 1 95.56 298 ALA B CA 1
ATOM 5161 C C . ALA B 1 298 ? -6.176 -41.688 -13.43 1 95.56 298 ALA B C 1
ATOM 5163 O O . ALA B 1 298 ? -6.844 -42.625 -13.93 1 95.56 298 ALA B O 1
ATOM 5164 N N . SER B 1 299 ? -6.602 -40.469 -13.406 1 94.62 299 SER B N 1
ATOM 5165 C CA . SER B 1 299 ? -7.922 -40.062 -13.891 1 94.62 299 SER B CA 1
ATOM 5166 C C . SER B 1 299 ? -7.922 -39.875 -15.398 1 94.62 299 SER B C 1
ATOM 5168 O O . SER B 1 299 ? -8.977 -39.844 -16.031 1 94.62 299 SER B O 1
ATOM 5170 N N . GLY B 1 300 ? -6.785 -39.594 -15.984 1 92.81 300 GLY B N 1
ATOM 5171 C CA . GLY B 1 300 ? -6.688 -39.344 -17.422 1 92.81 300 GLY B CA 1
ATOM 5172 C C . GLY B 1 300 ? -6.941 -37.906 -17.812 1 92.81 300 GLY B C 1
ATOM 5173 O O . GLY B 1 300 ? -6.887 -37.562 -19 1 92.81 300 GLY B O 1
ATOM 5174 N N . VAL B 1 301 ? -7.176 -37.094 -16.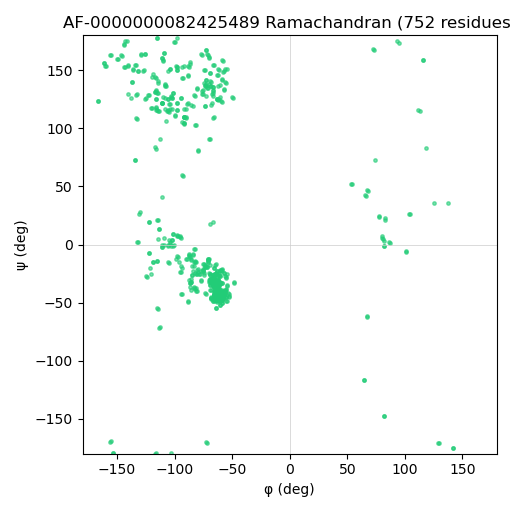859 1 94.69 301 VAL B N 1
ATOM 5175 C CA . VAL B 1 301 ? -7.391 -35.656 -17.156 1 94.69 301 VAL B CA 1
ATOM 5176 C C . VAL B 1 301 ? -6.074 -35.031 -17.594 1 94.69 301 VAL B C 1
ATOM 5178 O O . VAL B 1 301 ? -5.02 -35.312 -17.016 1 94.69 301 VAL B O 1
ATOM 5181 N N . SER B 1 302 ? -6.168 -34.219 -18.594 1 93.12 302 SER B N 1
ATOM 5182 C CA . SER B 1 302 ? -4.988 -33.531 -19.109 1 93.12 302 SER B CA 1
ATOM 5183 C C . SER B 1 302 ? -4.574 -32.406 -18.188 1 93.12 302 SER B C 1
ATOM 5185 O O . SER B 1 302 ? -5.406 -31.578 -17.781 1 93.12 302 SER B O 1
ATOM 5187 N N . PHE B 1 303 ? -3.293 -32.344 -17.891 1 95.31 303 PHE B N 1
ATOM 5188 C CA . PHE B 1 303 ? -2.781 -31.281 -17.047 1 95.31 303 PHE B CA 1
ATOM 5189 C C . PHE B 1 303 ? -1.297 -31.047 -17.312 1 95.31 303 PHE B C 1
ATOM 5191 O O . PHE B 1 303 ? -0.646 -31.859 -17.969 1 95.31 303 PHE B O 1
ATOM 5198 N N . GLN B 1 304 ? -0.802 -29.906 -16.875 1 92.31 304 GLN B N 1
ATOM 5199 C CA . GLN B 1 304 ? 0.625 -29.609 -16.922 1 92.31 304 GLN B CA 1
ATOM 5200 C C . GLN B 1 304 ? 1.338 -30.156 -15.688 1 92.31 304 GLN B C 1
ATOM 5202 O O . GLN B 1 304 ? 1.022 -29.781 -14.555 1 92.31 304 GLN B O 1
ATOM 5207 N N . GLU B 1 305 ? 2.305 -31.062 -15.953 1 93.25 305 GLU B N 1
ATOM 5208 C CA . GLU B 1 305 ? 3.053 -31.609 -14.828 1 93.25 305 GLU B CA 1
ATOM 5209 C C . GLU B 1 305 ? 3.82 -30.531 -14.078 1 93.25 305 GLU B C 1
ATOM 5211 O O . GLU B 1 305 ? 4.582 -29.766 -14.688 1 93.25 305 GLU B O 1
ATOM 5216 N N . PRO B 1 306 ? 3.59 -30.438 -12.828 1 93.88 306 PRO B N 1
ATOM 5217 C CA . PRO B 1 306 ? 4.281 -29.391 -12.07 1 93.88 306 PRO B CA 1
ATOM 5218 C C . PRO B 1 306 ? 5.762 -29.703 -11.852 1 93.88 306 PRO B C 1
ATOM 5220 O O . PRO B 1 306 ? 6.145 -30.875 -11.773 1 93.88 306 PRO B O 1
ATOM 5223 N N . VAL B 1 307 ? 6.594 -28.688 -11.758 1 94.5 307 VAL B N 1
ATOM 5224 C CA . VAL B 1 307 ? 8.016 -28.828 -11.445 1 94.5 307 VAL B CA 1
ATOM 5225 C C . VAL B 1 307 ? 8.344 -28.016 -10.195 1 94.5 307 VAL B C 1
ATOM 5227 O O . VAL B 1 307 ? 9.484 -27.594 -10.008 1 94.5 307 VAL B O 1
ATOM 5230 N N . GLY B 1 308 ? 7.344 -27.672 -9.398 1 96.75 308 GLY B N 1
ATOM 5231 C CA . GLY B 1 308 ? 7.441 -26.922 -8.164 1 96.75 308 GLY B CA 1
ATOM 5232 C C . GLY B 1 308 ? 6.301 -25.938 -7.969 1 96.75 308 GLY B C 1
ATOM 5233 O O . GLY B 1 308 ? 5.32 -25.969 -8.719 1 96.75 308 GLY B O 1
ATOM 5234 N N . GLY B 1 309 ? 6.41 -25.156 -6.895 1 97.25 309 GLY B N 1
ATOM 5235 C CA . GLY B 1 309 ? 5.398 -24.141 -6.621 1 97.25 309 GLY B CA 1
ATOM 5236 C C . GLY B 1 309 ? 4.168 -24.703 -5.934 1 97.25 309 GLY B C 1
ATOM 5237 O O . GLY B 1 309 ? 4.273 -25.594 -5.082 1 97.25 309 GLY B O 1
ATOM 5238 N N . PHE B 1 310 ? 2.99 -24.062 -6.273 1 97.81 310 PHE B N 1
ATOM 5239 C CA . PHE B 1 310 ? 1.758 -24.375 -5.559 1 97.81 310 PHE B CA 1
ATOM 5240 C C . PHE B 1 310 ? 0.739 -25.016 -6.492 1 97.81 310 PHE B C 1
ATOM 5242 O O . PHE B 1 310 ? -0.225 -25.641 -6.039 1 97.81 310 PHE B O 1
ATOM 5249 N N . PHE B 1 311 ? 0.943 -24.953 -7.844 1 98 311 PHE B N 1
ATOM 5250 C CA . PHE B 1 311 ? -0.248 -24.969 -8.688 1 98 311 PHE B CA 1
ATOM 5251 C C . PHE B 1 311 ? -0.153 -26.062 -9.742 1 98 311 PHE B C 1
ATOM 5253 O O . PHE B 1 311 ? 0.944 -26.422 -10.18 1 98 311 PHE B O 1
ATOM 5260 N N . ILE B 1 312 ? -1.257 -26.562 -10.109 1 97.94 312 ILE B N 1
ATOM 5261 C CA . ILE B 1 312 ? -1.438 -27.422 -11.273 1 97.94 312 ILE B CA 1
ATOM 5262 C C . ILE B 1 312 ? -2.525 -26.828 -12.18 1 97.94 312 ILE B C 1
ATOM 5264 O O . ILE B 1 312 ? -3.607 -26.484 -11.703 1 97.94 312 ILE B O 1
ATOM 5268 N N . TRP B 1 313 ? -2.189 -26.641 -13.383 1 97.62 313 TRP B N 1
ATOM 5269 C CA . TRP B 1 313 ? -3.078 -26.141 -14.43 1 97.62 313 TRP B CA 1
ATOM 5270 C C . TRP B 1 313 ? -3.646 -27.281 -15.258 1 97.62 313 TRP B C 1
ATOM 5272 O O . TRP B 1 313 ? -2.896 -28.078 -15.828 1 97.62 313 TRP B O 1
ATOM 5282 N N . LEU B 1 314 ? -4.949 -27.406 -15.312 1 96.94 314 LEU B N 1
ATOM 5283 C CA . LEU B 1 314 ? -5.492 -28.562 -16.016 1 96.94 314 LEU B CA 1
ATOM 5284 C C . LEU B 1 314 ? -6.734 -28.172 -16.812 1 96.94 314 LEU B C 1
ATOM 5286 O O . LEU B 1 314 ? -7.387 -27.172 -16.516 1 96.94 314 LEU B O 1
ATOM 5290 N N . ASN B 1 315 ? -6.984 -28.922 -17.844 1 96.88 315 ASN B N 1
ATOM 5291 C CA . ASN B 1 315 ? -8.156 -28.797 -18.688 1 96.88 315 ASN B CA 1
ATOM 5292 C C . ASN B 1 315 ? -9.227 -29.828 -18.344 1 96.88 315 ASN B C 1
ATOM 5294 O O . ASN B 1 315 ? -9.07 -31.016 -18.625 1 96.88 315 ASN B O 1
ATOM 5298 N N . ALA B 1 316 ? -10.312 -29.344 -17.797 1 97.31 316 ALA B N 1
ATOM 5299 C CA . ALA B 1 316 ? -11.367 -30.25 -17.328 1 97.31 316 ALA B CA 1
ATOM 5300 C C . ALA B 1 316 ? -12.242 -30.719 -18.484 1 97.31 316 ALA B C 1
ATOM 5302 O O . ALA B 1 316 ? -12.961 -31.703 -18.375 1 97.31 316 ALA B O 1
ATOM 5303 N N . GLY B 1 317 ? -12.25 -29.953 -19.578 1 96.62 317 GLY B N 1
ATOM 5304 C CA . GLY B 1 317 ? -13.055 -30.312 -20.734 1 96.62 317 GLY B CA 1
ATOM 5305 C C . GLY B 1 317 ? -14.516 -29.906 -20.609 1 96.62 317 GLY B C 1
ATOM 5306 O O . GLY B 1 317 ? -15.328 -30.203 -21.484 1 96.62 317 GLY B O 1
ATOM 5307 N N . VAL B 1 318 ? -14.828 -29.344 -19.516 1 97.38 318 VAL B N 1
ATOM 5308 C CA . VAL B 1 318 ? -16.172 -28.828 -19.25 1 97.38 318 VAL B CA 1
ATOM 5309 C C . VAL B 1 318 ? -16.078 -27.391 -18.75 1 97.38 318 VAL B C 1
ATOM 5311 O O . VAL B 1 318 ? -15.008 -26.922 -18.375 1 97.38 318 VAL B O 1
ATOM 5314 N N . ASP B 1 319 ? -17.188 -26.703 -18.812 1 97.5 319 ASP B N 1
ATOM 5315 C CA . ASP B 1 319 ? -17.219 -25.328 -18.328 1 97.5 319 ASP B CA 1
ATOM 5316 C C . ASP B 1 319 ? -16.859 -25.266 -16.844 1 97.5 319 ASP B C 1
ATOM 5318 O O . ASP B 1 319 ? -17.516 -25.906 -16.016 1 97.5 319 ASP B O 1
ATOM 5322 N N . THR B 1 320 ? -15.906 -24.469 -16.469 1 97.25 320 THR B N 1
ATOM 5323 C CA . THR B 1 320 ? -15.344 -24.531 -15.125 1 97.25 320 THR B CA 1
ATOM 5324 C C . THR B 1 320 ? -16.188 -23.703 -14.156 1 97.25 320 THR B C 1
ATOM 5326 O O . THR B 1 320 ? -16.062 -23.844 -12.938 1 97.25 320 THR B O 1
ATOM 5329 N N . GLU B 1 321 ? -17 -22.812 -14.617 1 94.38 321 GLU B N 1
ATOM 5330 C CA . GLU B 1 321 ? -17.953 -22.172 -13.711 1 94.38 321 GLU B CA 1
ATOM 5331 C C . GLU B 1 321 ? -18.984 -23.172 -13.203 1 94.38 321 GLU B C 1
ATOM 5333 O O . GLU B 1 321 ? -19.297 -23.188 -12.008 1 94.38 321 GLU B O 1
ATOM 5338 N N . GLU B 1 322 ? -19.531 -23.906 -14.133 1 96.31 322 GLU B N 1
ATOM 5339 C CA . GLU B 1 322 ? -20.438 -24.969 -13.758 1 96.31 322 GLU B CA 1
ATOM 5340 C C . GLU B 1 322 ? -19.734 -26.016 -12.883 1 96.31 322 GLU B C 1
ATOM 5342 O O . GLU B 1 322 ? -20.312 -26.5 -11.906 1 96.31 322 GLU B O 1
ATOM 5347 N N . LEU B 1 323 ? -18.578 -26.312 -13.305 1 97.69 323 LEU B N 1
ATOM 5348 C CA . LEU B 1 323 ? -17.797 -27.297 -12.578 1 97.69 323 LEU B CA 1
ATOM 5349 C C . LEU B 1 323 ? -17.547 -26.844 -11.141 1 97.69 323 LEU B C 1
ATOM 5351 O O . LEU B 1 323 ? -17.562 -27.672 -10.219 1 97.69 323 LEU B O 1
ATOM 5355 N N . LEU B 1 324 ? -17.25 -25.578 -10.922 1 96.25 324 LEU B N 1
ATOM 5356 C CA . LEU B 1 324 ? -16.984 -25.062 -9.586 1 96.25 324 LEU B CA 1
ATOM 5357 C C . LEU B 1 324 ? -18.188 -25.266 -8.68 1 96.25 324 LEU B C 1
ATOM 5359 O O . LEU B 1 324 ? -18.047 -25.641 -7.512 1 96.25 324 LEU B O 1
ATOM 5363 N N . ARG B 1 325 ? -19.391 -25.047 -9.172 1 94.81 325 ARG B N 1
ATOM 5364 C CA . ARG B 1 325 ? -20.625 -25.25 -8.391 1 94.81 325 ARG B CA 1
ATOM 5365 C C . ARG B 1 325 ? -20.766 -26.703 -7.973 1 94.81 325 ARG B C 1
ATOM 5367 O O . ARG B 1 325 ? -21.062 -27 -6.812 1 94.81 325 ARG B O 1
ATOM 5374 N N . ALA B 1 326 ? -20.547 -27.562 -8.93 1 96.06 326 ALA B N 1
ATOM 5375 C CA . ALA B 1 326 ? -20.641 -28.984 -8.648 1 96.06 326 ALA B CA 1
ATOM 5376 C C . ALA B 1 326 ? -19.562 -29.422 -7.648 1 96.06 326 ALA B C 1
ATOM 5378 O O . ALA B 1 326 ? -19.844 -30.203 -6.738 1 96.06 326 ALA B O 1
ATOM 5379 N N . ALA B 1 327 ? -18.359 -28.984 -7.824 1 96.5 327 ALA B N 1
ATOM 5380 C CA . ALA B 1 327 ? -17.219 -29.328 -6.965 1 96.5 327 ALA B CA 1
ATOM 5381 C C . ALA B 1 327 ? -17.453 -28.844 -5.539 1 96.5 327 ALA B C 1
ATOM 5383 O O . ALA B 1 327 ? -17.125 -29.547 -4.578 1 96.5 327 ALA B O 1
ATOM 5384 N N . LEU B 1 328 ? -18 -27.625 -5.418 1 94.19 328 LEU B N 1
ATOM 5385 C CA . LEU B 1 328 ? -18.281 -27.062 -4.102 1 94.19 328 LEU B CA 1
ATOM 5386 C C . LEU B 1 328 ? -19.266 -27.938 -3.338 1 94.19 328 LEU B C 1
ATOM 5388 O O . LEU B 1 328 ? -19.141 -28.109 -2.123 1 94.19 328 LEU B O 1
ATOM 5392 N N . ARG B 1 329 ? -20.234 -28.453 -4.004 1 93.31 329 ARG B N 1
ATOM 5393 C CA . ARG B 1 329 ? -21.203 -29.328 -3.379 1 93.31 329 ARG B CA 1
ATOM 5394 C C . ARG B 1 329 ? -20.547 -30.594 -2.838 1 93.31 329 ARG B C 1
ATOM 5396 O O . ARG B 1 329 ? -21 -31.156 -1.838 1 93.31 329 ARG B O 1
ATOM 5403 N N . LEU B 1 330 ? -19.469 -30.969 -3.514 1 95.12 330 LEU B N 1
ATOM 5404 C CA . LEU B 1 330 ? -18.75 -32.156 -3.098 1 95.12 330 LEU B CA 1
ATOM 5405 C C . LEU B 1 330 ? -17.672 -31.812 -2.074 1 95.12 330 LEU B C 1
ATOM 5407 O O . LEU B 1 330 ? -17.047 -32.719 -1.503 1 95.12 330 LEU B O 1
ATOM 5411 N N . GLY B 1 331 ? -17.391 -30.484 -1.938 1 94.12 331 GLY B N 1
ATOM 5412 C CA . GLY B 1 331 ? -16.5 -30.062 -0.867 1 94.12 331 GLY B CA 1
ATOM 5413 C C . GLY B 1 331 ? -15.109 -29.703 -1.354 1 94.12 331 GLY B C 1
ATOM 5414 O O . GLY B 1 331 ? -14.133 -29.812 -0.61 1 94.12 331 GLY B O 1
ATOM 5415 N N . VAL B 1 332 ? -14.953 -29.297 -2.58 1 96 332 VAL B N 1
ATOM 5416 C CA . VAL B 1 332 ? -13.648 -28.875 -3.076 1 96 332 VAL B CA 1
ATOM 5417 C C . VAL B 1 332 ? -13.805 -27.609 -3.91 1 96 332 VAL B C 1
ATOM 5419 O O . VAL B 1 332 ? -14.797 -27.453 -4.629 1 96 332 VAL B O 1
ATOM 5422 N N . ALA B 1 333 ? -12.867 -26.672 -3.75 1 95.69 333 ALA B N 1
ATOM 5423 C CA . ALA B 1 333 ? -12.859 -25.422 -4.496 1 95.69 333 ALA B CA 1
ATOM 5424 C C . ALA B 1 333 ? -11.594 -25.297 -5.34 1 95.69 333 ALA B C 1
ATOM 5426 O O . ALA B 1 333 ? -10.531 -25.797 -4.961 1 95.69 333 ALA B O 1
ATOM 5427 N N . PHE B 1 334 ? -11.703 -24.703 -6.438 1 96.5 334 PHE B N 1
ATOM 5428 C CA . PHE B 1 334 ? -10.594 -24.391 -7.328 1 96.5 334 PHE B CA 1
ATOM 5429 C C . PHE B 1 334 ? -10.805 -23.047 -7.996 1 96.5 334 PHE B C 1
ATOM 5431 O O . PHE B 1 334 ? -11.82 -22.375 -7.773 1 96.5 334 PHE B O 1
ATOM 5438 N N . MET B 1 335 ? -9.867 -22.578 -8.742 1 96.62 335 MET B N 1
ATOM 5439 C CA . MET B 1 335 ? -10 -21.312 -9.445 1 96.62 335 MET B CA 1
ATOM 5440 C C . MET B 1 335 ? -10.258 -21.547 -10.93 1 96.62 335 MET B C 1
ATOM 5442 O O . MET B 1 335 ? -9.422 -22.141 -11.625 1 96.62 335 MET B O 1
ATOM 5446 N N . PRO B 1 336 ? -11.391 -21.047 -11.469 1 97.31 336 PRO B N 1
ATOM 5447 C CA . PRO B 1 336 ? -11.672 -21.172 -12.906 1 97.31 336 PRO B CA 1
ATOM 5448 C C . PRO B 1 336 ? -10.656 -20.438 -13.773 1 97.31 336 PRO B C 1
ATOM 5450 O O . PRO B 1 336 ? -10.18 -19.359 -13.398 1 97.31 336 PRO B O 1
ATOM 5453 N N . GLY B 1 337 ? -10.383 -21 -14.906 1 97.38 337 GLY B N 1
ATOM 5454 C CA . GLY B 1 337 ? -9.336 -20.516 -15.781 1 97.38 337 GLY B CA 1
ATOM 5455 C C . GLY B 1 337 ? -9.617 -19.141 -16.344 1 97.38 337 GLY B C 1
ATOM 5456 O O . GLY B 1 337 ? -8.695 -18.375 -16.625 1 97.38 337 GLY B O 1
ATOM 5457 N N . ARG B 1 338 ? -10.883 -18.766 -16.453 1 96.38 338 ARG B N 1
ATOM 5458 C CA . ARG B 1 338 ? -11.266 -17.5 -17.078 1 96.38 338 ARG B CA 1
ATOM 5459 C C . ARG B 1 338 ? -10.68 -16.312 -16.328 1 96.38 338 ARG B C 1
ATOM 5461 O O . ARG B 1 338 ? -10.414 -15.266 -16.922 1 96.38 338 ARG B O 1
ATOM 5468 N N . PHE B 1 339 ? -10.406 -16.438 -15.031 1 95.75 339 PHE B N 1
ATOM 5469 C CA . PHE B 1 339 ? -9.914 -15.344 -14.211 1 95.75 339 PHE B CA 1
ATOM 5470 C C . PHE B 1 339 ? -8.453 -15.031 -14.539 1 95.75 339 PHE B C 1
ATOM 5472 O O . PHE B 1 339 ? -7.957 -13.953 -14.211 1 95.75 339 PHE B O 1
ATOM 5479 N N . PHE B 1 340 ? -7.758 -15.977 -15.18 1 97.5 340 PHE B N 1
ATOM 5480 C CA . PHE B 1 340 ? -6.336 -15.828 -15.461 1 97.5 340 PHE B CA 1
ATOM 5481 C C . PHE B 1 340 ? -6.117 -15.273 -16.875 1 97.5 340 PHE B C 1
ATOM 5483 O O . PHE B 1 340 ? -4.984 -15.203 -17.344 1 97.5 340 PHE B O 1
ATOM 5490 N N . SER B 1 341 ? -7.219 -14.914 -17.516 1 97.06 341 SER B N 1
ATOM 5491 C CA . SER B 1 341 ? -7.156 -14.492 -18.922 1 97.06 341 SER B CA 1
ATOM 5492 C C . SER B 1 341 ? -7.59 -13.047 -19.078 1 97.06 341 SER B C 1
ATOM 5494 O O . SER B 1 341 ? -8.531 -12.594 -18.422 1 97.06 341 SER B O 1
ATOM 5496 N N . VAL B 1 342 ? -6.926 -12.359 -20 1 95.06 342 VAL B N 1
ATOM 5497 C CA . VAL B 1 342 ? -7.277 -10.977 -20.297 1 95.06 342 VAL B CA 1
ATOM 5498 C C . VAL B 1 342 ? -8.703 -10.914 -20.859 1 95.06 342 VAL B C 1
ATOM 5500 O O . VAL B 1 342 ? -9.469 -10.016 -20.5 1 95.06 342 VAL B O 1
ATOM 5503 N N . SER B 1 343 ? -9.07 -11.93 -21.688 1 92.19 343 SER B N 1
ATOM 5504 C CA . SER B 1 343 ? -10.352 -11.906 -22.391 1 92.19 343 SER B CA 1
ATOM 5505 C C . SER B 1 343 ? -11.359 -12.852 -21.734 1 92.19 343 SER B C 1
ATOM 5507 O O . SER B 1 343 ? -12.484 -12.992 -22.219 1 92.19 343 SER B O 1
ATOM 5509 N N . GLY B 1 344 ? -10.938 -13.492 -20.703 1 92.31 344 GLY B N 1
ATOM 5510 C CA . GLY B 1 344 ? -11.828 -14.422 -20.047 1 92.31 344 GLY B CA 1
ATOM 5511 C C . GLY B 1 344 ? -11.875 -15.781 -20.703 1 92.31 344 GLY B C 1
ATOM 5512 O O . GLY B 1 344 ? -12.836 -16.531 -20.516 1 92.31 344 GLY B O 1
ATOM 5513 N N . GLY B 1 345 ? -10.805 -16.047 -21.453 1 94.94 345 GLY B N 1
ATOM 5514 C CA . GLY B 1 345 ? -10.695 -17.359 -22.062 1 94.94 345 GLY B CA 1
ATOM 5515 C C . GLY B 1 345 ? -10.383 -18.453 -21.047 1 94.94 345 GLY B C 1
ATOM 5516 O O . GLY B 1 345 ? -10.648 -18.312 -19.859 1 94.94 345 GLY B O 1
ATOM 5517 N N . PHE B 1 346 ? -10.078 -19.641 -21.594 1 97.12 346 PHE B N 1
ATOM 5518 C CA . PHE B 1 346 ? -9.695 -20.797 -20.781 1 97.12 346 PHE B CA 1
ATOM 5519 C C . PHE B 1 346 ? -10.859 -21.266 -19.922 1 97.12 346 PHE B C 1
ATOM 5521 O O . PHE B 1 346 ? -10.688 -21.531 -18.734 1 97.12 346 PHE B O 1
ATOM 5528 N N . THR B 1 347 ? -12.031 -21.297 -20.484 1 97.75 347 THR B N 1
ATOM 5529 C CA . THR B 1 347 ? -13.258 -21.547 -19.75 1 97.75 347 THR B CA 1
ATOM 5530 C C . THR B 1 347 ? -13.336 -23.016 -19.328 1 97.75 347 THR B C 1
ATOM 5532 O O . THR B 1 347 ? -14.141 -23.375 -18.469 1 97.75 347 THR B O 1
ATOM 5535 N N . THR B 1 348 ? -12.555 -23.891 -19.984 1 97.81 348 THR B N 1
ATOM 5536 C CA . THR B 1 348 ? -12.547 -25.297 -19.594 1 97.81 348 THR B CA 1
ATOM 5537 C C . THR B 1 348 ? -11.328 -25.609 -18.734 1 97.81 348 THR B C 1
ATOM 5539 O O . THR B 1 348 ? -11.133 -26.766 -18.328 1 97.81 348 THR B O 1
ATOM 5542 N N . TRP B 1 349 ? -10.477 -24.609 -18.484 1 97.56 349 TRP B N 1
ATOM 5543 C CA . TRP B 1 349 ? -9.266 -24.781 -17.688 1 97.56 349 TRP B CA 1
ATOM 5544 C C . TRP B 1 349 ? -9.484 -24.328 -16.25 1 97.56 349 TRP B C 1
ATOM 5546 O O . TRP B 1 349 ? -10.383 -23.547 -15.969 1 97.56 349 TRP B O 1
ATOM 5556 N N . LEU B 1 350 ? -8.75 -24.891 -15.336 1 98 350 LEU B N 1
ATOM 5557 C CA . LEU B 1 350 ? -8.75 -24.469 -13.945 1 98 350 LEU B CA 1
ATOM 5558 C C . LEU B 1 350 ? -7.352 -24.562 -13.344 1 98 350 LEU B C 1
ATOM 5560 O O . LEU B 1 350 ? -6.504 -25.297 -13.844 1 98 350 LEU B O 1
ATOM 5564 N N . ARG B 1 351 ? -7.086 -23.734 -12.359 1 97.81 351 ARG B N 1
ATOM 5565 C CA . ARG B 1 351 ? -5.898 -23.859 -11.523 1 97.81 351 ARG B CA 1
ATOM 5566 C C . ARG B 1 351 ? -6.246 -24.469 -10.164 1 97.81 351 ARG B C 1
ATOM 5568 O O . ARG B 1 351 ? -7.148 -23.984 -9.477 1 97.81 351 ARG B O 1
ATOM 5575 N N . MET B 1 352 ? -5.582 -25.453 -9.812 1 96.88 352 MET B N 1
ATOM 5576 C CA . MET B 1 352 ? -5.688 -26.031 -8.477 1 96.88 352 MET B CA 1
ATOM 5577 C C . MET B 1 352 ? -4.438 -25.734 -7.66 1 96.88 352 MET B C 1
ATOM 5579 O O . MET B 1 352 ? -3.32 -25.797 -8.18 1 96.88 352 MET B O 1
ATOM 5583 N N . SER B 1 353 ? -4.605 -25.375 -6.461 1 97.12 353 SER B N 1
ATOM 5584 C CA . SER B 1 353 ? -3.516 -25.109 -5.527 1 97.12 353 SER B CA 1
ATOM 5585 C C . SER B 1 353 ? -3.426 -26.203 -4.465 1 97.12 353 SER B C 1
ATOM 5587 O O . SER B 1 353 ? -4.449 -26.641 -3.939 1 97.12 353 SER B O 1
ATOM 5589 N N . VAL B 1 354 ? -2.291 -26.625 -4.137 1 97.31 354 VAL B N 1
ATOM 5590 C CA . VAL B 1 354 ? -2.131 -27.656 -3.104 1 97.31 354 VAL B CA 1
ATOM 5591 C C . VAL B 1 354 ? -1.596 -27.016 -1.824 1 97.31 354 VAL B C 1
ATOM 5593 O O . VAL B 1 354 ? -1.411 -27.688 -0.812 1 97.31 354 VAL B O 1
ATOM 5596 N N . SER B 1 355 ? -1.352 -25.719 -1.875 1 95.81 355 SER B N 1
ATOM 5597 C CA . SER B 1 355 ? -0.561 -25.062 -0.841 1 95.81 355 SER B CA 1
ATOM 5598 C C . SER B 1 355 ? -1.215 -25.203 0.529 1 95.81 355 SER B C 1
ATOM 5600 O O . SER B 1 355 ? -0.529 -25.422 1.531 1 95.81 355 SER B O 1
ATOM 5602 N N . GLN B 1 356 ? -2.525 -25.219 0.595 1 92.62 356 GLN B N 1
ATOM 5603 C CA . GLN B 1 356 ? -3.207 -25.219 1.886 1 92.62 356 GLN B CA 1
ATOM 5604 C C . GLN B 1 356 ? -3.77 -26.609 2.201 1 92.62 356 GLN B C 1
ATOM 5606 O O . GLN B 1 356 ? -4.465 -26.781 3.201 1 92.62 356 GLN B O 1
ATOM 5611 N N . THR B 1 357 ? -3.549 -27.578 1.42 1 95.25 357 THR B N 1
ATOM 5612 C CA . THR B 1 357 ? -4.047 -28.938 1.639 1 95.25 357 THR B CA 1
ATOM 5613 C C . THR B 1 357 ? -3.006 -29.781 2.361 1 95.25 357 THR B C 1
ATOM 5615 O O . THR B 1 357 ? -1.809 -29.484 2.303 1 95.25 357 THR B O 1
ATOM 5618 N N . THR B 1 358 ? -3.43 -30.75 3.076 1 96.31 358 THR B N 1
ATOM 5619 C CA . THR B 1 358 ? -2.541 -31.859 3.4 1 96.31 358 THR B CA 1
ATOM 5620 C C . THR B 1 358 ? -2.309 -32.75 2.176 1 96.31 358 THR B C 1
ATOM 5622 O O . THR B 1 358 ? -2.965 -32.562 1.147 1 96.31 358 THR B O 1
ATOM 5625 N N . VAL B 1 359 ? -1.336 -33.625 2.287 1 97.69 359 VAL B N 1
ATOM 5626 C CA . VAL B 1 359 ? -1.088 -34.594 1.21 1 97.69 359 VAL B CA 1
ATOM 5627 C C . VAL B 1 359 ? -2.35 -35.406 0.941 1 97.69 359 VAL B C 1
ATOM 5629 O O . VAL B 1 359 ? -2.732 -35.594 -0.213 1 97.69 359 VAL B O 1
ATOM 5632 N N . GLY B 1 360 ? -3.004 -35.812 2.031 1 97.5 360 GLY B N 1
ATOM 5633 C CA . GLY B 1 360 ? -4.25 -36.531 1.904 1 97.5 360 GLY B CA 1
ATOM 5634 C C . GLY B 1 360 ? -5.363 -35.719 1.265 1 97.5 360 GLY B C 1
ATOM 5635 O O . GLY B 1 360 ? -6.094 -36.219 0.413 1 97.5 360 GLY B O 1
ATOM 5636 N N . GLU B 1 361 ? -5.492 -34.531 1.672 1 96.62 361 GLU B N 1
ATOM 5637 C CA . GLU B 1 361 ? -6.504 -33.625 1.113 1 96.62 361 GLU B CA 1
ATOM 5638 C C . GLU B 1 361 ? -6.238 -33.344 -0.363 1 96.62 361 GLU B C 1
ATOM 5640 O O . GLU B 1 361 ? -7.176 -33.188 -1.15 1 96.62 361 GLU B O 1
ATOM 5645 N N . ALA B 1 362 ? -4.977 -33.25 -0.733 1 97.75 362 ALA B N 1
ATOM 5646 C CA . ALA B 1 362 ? -4.637 -33.062 -2.139 1 97.75 362 ALA B CA 1
ATOM 5647 C C . ALA B 1 362 ? -5.148 -34.219 -2.996 1 97.75 362 ALA B C 1
ATOM 5649 O O . ALA B 1 362 ? -5.766 -34 -4.039 1 97.75 362 ALA B O 1
ATOM 5650 N N . ARG B 1 363 ? -4.941 -35.406 -2.535 1 97.56 363 ARG B N 1
ATOM 5651 C CA . ARG B 1 363 ? -5.426 -36.594 -3.238 1 97.56 363 ARG B CA 1
ATOM 5652 C C . ARG B 1 363 ? -6.949 -36.625 -3.285 1 97.56 363 ARG B C 1
ATOM 5654 O O . ARG B 1 363 ? -7.539 -36.844 -4.344 1 97.56 363 ARG B O 1
ATOM 5661 N N . ARG B 1 364 ? -7.5 -36.375 -2.141 1 97.12 364 ARG B N 1
ATOM 5662 C CA . ARG B 1 364 ? -8.953 -36.406 -2.029 1 97.12 364 ARG B CA 1
ATOM 5663 C C . ARG B 1 364 ? -9.586 -35.312 -2.881 1 97.12 364 ARG B C 1
ATOM 5665 O O . ARG B 1 364 ? -10.625 -35.531 -3.514 1 97.12 364 ARG B O 1
ATOM 5672 N N . GLY B 1 365 ? -8.977 -34.125 -2.797 1 97.56 365 GLY B N 1
ATOM 5673 C CA . GLY B 1 365 ? -9.484 -33.031 -3.6 1 97.56 365 GLY B CA 1
ATOM 5674 C C . GLY B 1 365 ? -9.523 -33.344 -5.082 1 97.56 365 GLY B C 1
ATOM 5675 O O . GLY B 1 365 ? -10.5 -33 -5.762 1 97.56 365 GLY B O 1
ATOM 5676 N N . VAL B 1 366 ? -8.5 -33.969 -5.57 1 98.12 366 VAL B N 1
ATOM 5677 C CA . VAL B 1 366 ? -8.461 -34.375 -6.977 1 98.12 366 VAL B CA 1
ATOM 5678 C C . VAL B 1 366 ? -9.57 -35.375 -7.258 1 98.12 366 VAL B C 1
ATOM 5680 O O . VAL B 1 366 ? -10.266 -35.281 -8.273 1 98.12 366 VAL B O 1
ATOM 5683 N N . LYS B 1 367 ? -9.758 -36.312 -6.395 1 97.75 367 LYS B N 1
ATOM 5684 C CA . LYS B 1 367 ? -10.797 -37.312 -6.574 1 97.75 367 LYS B CA 1
ATOM 5685 C C . LYS B 1 367 ? -12.18 -36.688 -6.648 1 97.75 367 LYS B C 1
ATOM 5687 O O . LYS B 1 367 ? -12.992 -37.062 -7.496 1 97.75 367 LYS B O 1
ATOM 5692 N N . LEU B 1 368 ? -12.414 -35.781 -5.75 1 97.5 368 LEU B N 1
ATOM 5693 C CA . LEU B 1 368 ? -13.688 -35.094 -5.734 1 97.5 368 LEU B CA 1
ATOM 5694 C C . LEU B 1 368 ? -13.875 -34.281 -7.004 1 97.5 368 LEU B C 1
ATOM 5696 O O . LEU B 1 368 ? -14.984 -34.188 -7.539 1 97.5 368 LEU B O 1
ATOM 5700 N N . LEU B 1 369 ? -12.812 -33.656 -7.426 1 97.81 369 LEU B N 1
ATOM 5701 C CA . LEU B 1 369 ? -12.859 -32.875 -8.648 1 97.81 369 LEU B CA 1
ATOM 5702 C C . LEU B 1 369 ? -13.195 -33.75 -9.852 1 97.81 369 LEU B C 1
ATOM 5704 O O . LEU B 1 369 ? -14.016 -33.375 -10.695 1 97.81 369 LEU B O 1
ATOM 5708 N N . ILE B 1 370 ? -12.609 -34.906 -9.938 1 97.56 370 ILE B N 1
ATOM 5709 C CA . ILE B 1 370 ? -12.859 -35.844 -11.031 1 97.56 370 ILE B CA 1
ATOM 5710 C C . ILE B 1 370 ? -14.312 -36.312 -10.992 1 97.56 370 ILE B C 1
ATOM 5712 O O . ILE B 1 370 ? -14.961 -36.406 -12.031 1 97.56 370 ILE B O 1
ATOM 5716 N N . GLU B 1 371 ? -14.75 -36.562 -9.805 1 97.62 371 GLU B N 1
ATOM 5717 C CA . GLU B 1 371 ? -16.156 -36.938 -9.648 1 97.62 371 GLU B CA 1
ATOM 5718 C C . GLU B 1 371 ? -17.078 -35.844 -10.172 1 97.62 371 GLU B C 1
ATOM 5720 O O . GLU B 1 371 ? -18.078 -36.094 -10.828 1 97.62 371 GLU B O 1
ATOM 5725 N N . ALA B 1 372 ? -16.766 -34.625 -9.844 1 97.88 372 ALA B N 1
ATOM 5726 C CA . ALA B 1 372 ? -17.547 -33.469 -10.32 1 97.88 372 ALA B CA 1
ATOM 5727 C C . ALA B 1 372 ? -17.516 -33.375 -11.844 1 97.88 372 ALA B C 1
ATOM 5729 O O . ALA B 1 372 ? -18.547 -33.094 -12.477 1 97.88 372 ALA B O 1
ATOM 5730 N N . ILE B 1 373 ? -16.344 -33.562 -12.438 1 97.62 373 ILE B N 1
ATOM 5731 C CA . ILE B 1 373 ? -16.203 -33.5 -13.891 1 97.62 373 ILE B CA 1
ATOM 5732 C C . ILE B 1 373 ? -17.094 -34.562 -14.523 1 97.62 373 ILE B C 1
ATOM 5734 O O . ILE B 1 373 ? -17.812 -34.281 -15.484 1 97.62 373 ILE B O 1
ATOM 5738 N N . GLU B 1 374 ? -17.109 -35.75 -13.969 1 96.25 374 GLU B N 1
ATOM 5739 C CA . GLU B 1 374 ? -17.875 -36.844 -14.508 1 96.25 374 GLU B CA 1
ATOM 5740 C C . GLU B 1 374 ? -19.375 -36.594 -14.406 1 96.25 374 GLU B C 1
ATOM 5742 O O . GLU B 1 374 ? -20.156 -37 -15.273 1 96.25 374 GLU B O 1
ATOM 5747 N N . SER B 1 375 ? -19.719 -35.906 -13.406 1 95.75 375 SER B N 1
ATOM 5748 C CA . SER B 1 375 ? -21.141 -35.625 -13.203 1 95.75 375 SER B CA 1
ATOM 5749 C C . SER B 1 375 ? -21.641 -34.656 -14.258 1 95.75 375 SER B C 1
ATOM 5751 O O . SER B 1 375 ? -22.844 -34.625 -14.555 1 95.75 375 SER B O 1
ATOM 5753 N N . ILE B 1 376 ? -20.828 -33.781 -14.75 1 94.81 376 ILE B N 1
ATOM 5754 C CA . ILE B 1 376 ? -21.219 -32.781 -15.75 1 94.81 376 ILE B CA 1
ATOM 5755 C C . ILE B 1 376 ? -21.172 -33.406 -17.141 1 94.81 376 ILE B C 1
ATOM 5757 O O . ILE B 1 376 ? -22.016 -33.094 -17.984 1 94.81 376 ILE B O 1
ATOM 5761 N N . LYS B 1 377 ? -20.234 -34.25 -17.422 1 90 377 LYS B N 1
ATOM 5762 C CA . LYS B 1 377 ? -20.109 -34.906 -18.719 1 90 377 LYS B CA 1
ATOM 5763 C C . LYS B 1 377 ? -21.266 -35.844 -18.969 1 90 377 LYS B C 1
ATOM 5765 O O . LYS B 1 377 ? -21.594 -36.156 -20.125 1 90 377 LYS B O 1
ATOM 5770 N N . LYS B 1 378 ? -21.906 -36.375 -17.922 1 79.44 378 LYS B N 1
ATOM 5771 C CA . LYS B 1 378 ? -23.078 -37.219 -18.094 1 79.44 378 LYS B CA 1
ATOM 5772 C C . LYS B 1 378 ? -24.328 -36.406 -18.422 1 79.44 378 LYS B C 1
ATOM 5774 O O . LYS B 1 378 ? -25.156 -36.812 -19.219 1 79.44 378 LYS B O 1
#

Organism: NCBI:txid62609